Protein AF-A0A6V8HQK5-F1 (afdb_monomer_lite)

Structure (mmCIF, N/CA/C/O backbone):
data_AF-A0A6V8HQK5-F1
#
_entry.id   AF-A0A6V8HQK5-F1
#
loop_
_atom_site.group_PDB
_atom_site.id
_atom_site.type_symbol
_atom_site.label_atom_id
_atom_site.label_alt_id
_atom_site.label_comp_id
_atom_site.label_asym_id
_atom_site.label_entity_id
_atom_site.label_seq_id
_atom_site.pdbx_PDB_ins_code
_atom_site.Cartn_x
_atom_site.Cartn_y
_atom_site.Cartn_z
_atom_site.occupancy
_atom_site.B_iso_or_equiv
_atom_site.auth_seq_id
_atom_site.auth_comp_id
_atom_site.auth_asym_id
_atom_site.auth_atom_id
_atom_site.pdbx_PDB_model_num
ATOM 1 N N . MET A 1 1 ? 18.227 8.670 -16.719 1.00 64.06 1 MET A N 1
ATOM 2 C CA . MET A 1 1 ? 18.440 9.194 -15.349 1.00 64.06 1 MET A CA 1
ATOM 3 C C . MET A 1 1 ? 17.704 10.517 -15.181 1.00 64.06 1 MET A C 1
ATOM 5 O O . MET A 1 1 ? 17.460 11.177 -16.185 1.00 64.06 1 MET A O 1
ATOM 9 N N . SER A 1 2 ? 17.301 10.874 -13.956 1.00 70.38 2 SER A N 1
ATOM 10 C CA . SER A 1 2 ? 16.495 12.077 -13.691 1.00 70.38 2 SER A CA 1
ATOM 11 C C . SER A 1 2 ? 17.302 13.374 -13.843 1.00 70.38 2 SER A C 1
ATOM 13 O O . SER A 1 2 ? 18.519 13.398 -13.638 1.00 70.38 2 SER A O 1
ATOM 15 N N . TYR A 1 3 ? 16.612 14.477 -14.158 1.00 70.62 3 TYR A N 1
ATOM 16 C CA . TYR A 1 3 ? 17.220 15.813 -14.211 1.00 70.62 3 TYR A CA 1
ATOM 17 C C . TYR A 1 3 ? 17.802 16.234 -12.850 1.00 70.62 3 TYR A C 1
ATOM 19 O O . TYR A 1 3 ? 18.866 16.836 -12.800 1.00 70.62 3 TYR A O 1
ATOM 27 N N . GLY A 1 4 ? 17.189 15.823 -11.734 1.00 68.75 4 GLY A N 1
ATOM 28 C CA . GLY A 1 4 ? 17.731 16.068 -10.391 1.00 68.75 4 GLY A CA 1
ATOM 29 C C . GLY A 1 4 ? 19.107 15.430 -10.131 1.00 68.75 4 GLY A C 1
ATOM 30 O O . GLY A 1 4 ? 19.793 15.832 -9.195 1.00 68.75 4 GLY A O 1
ATOM 31 N N . ILE A 1 5 ? 19.528 14.459 -10.953 1.00 66.75 5 ILE A N 1
ATOM 32 C CA . ILE A 1 5 ? 20.834 13.787 -10.860 1.00 66.75 5 ILE A CA 1
ATOM 33 C C . ILE A 1 5 ? 21.788 14.269 -11.967 1.00 66.75 5 ILE A C 1
ATOM 35 O O . ILE A 1 5 ? 22.958 14.518 -11.683 1.00 66.75 5 ILE A O 1
ATOM 39 N N . MET A 1 6 ? 21.295 14.422 -13.204 1.00 66.56 6 MET A N 1
ATOM 40 C CA . MET A 1 6 ? 22.121 14.681 -14.400 1.00 66.56 6 MET A CA 1
ATOM 41 C C . MET A 1 6 ? 21.982 16.099 -14.982 1.00 66.56 6 MET A C 1
ATOM 43 O O . MET A 1 6 ? 22.669 16.441 -15.935 1.00 66.56 6 MET A O 1
ATOM 47 N N . GLY A 1 7 ? 21.083 16.931 -14.453 1.00 67.00 7 GLY A N 1
ATOM 48 C CA . GLY A 1 7 ? 20.676 18.201 -15.070 1.00 67.00 7 GLY A CA 1
ATOM 49 C C . GLY A 1 7 ? 21.778 19.256 -15.183 1.00 67.00 7 GLY A C 1
ATOM 50 O O . GLY A 1 7 ? 21.707 20.110 -16.064 1.00 67.00 7 GLY A O 1
ATOM 51 N N . SER A 1 8 ? 22.831 19.161 -14.368 1.00 64.88 8 SER A N 1
ATOM 52 C CA . SER A 1 8 ? 23.990 20.064 -14.400 1.00 64.88 8 SER A CA 1
ATOM 53 C C . SER A 1 8 ? 25.084 19.635 -15.389 1.00 64.88 8 SER A C 1
ATOM 55 O O . SER A 1 8 ? 26.215 20.118 -15.316 1.00 64.88 8 SER A O 1
ATOM 57 N N . GLU A 1 9 ? 24.812 18.686 -16.289 1.00 66.00 9 GLU A N 1
ATOM 58 C CA . GLU A 1 9 ? 25.730 18.404 -17.386 1.00 66.00 9 GLU A CA 1
ATOM 59 C C . GLU A 1 9 ? 25.784 19.570 -18.380 1.00 66.00 9 GLU A C 1
ATOM 61 O O . GLU A 1 9 ? 24.805 20.258 -18.682 1.00 66.00 9 GLU A O 1
ATOM 66 N N . ARG A 1 10 ? 26.961 19.753 -18.981 1.00 71.94 10 ARG A N 1
ATOM 67 C CA . ARG A 1 10 ? 27.186 20.752 -20.038 1.00 71.94 10 ARG A CA 1
ATOM 68 C C . ARG A 1 10 ? 26.444 20.430 -21.344 1.00 71.94 10 ARG A C 1
ATOM 70 O O . ARG A 1 10 ? 26.574 21.174 -22.308 1.00 71.94 10 ARG A O 1
ATOM 77 N N . ASN A 1 11 ? 25.696 19.326 -21.372 1.00 74.12 11 ASN A N 1
ATOM 78 C CA . ASN A 1 11 ? 24.922 18.850 -22.512 1.00 74.12 11 ASN A CA 1
ATOM 79 C C . ASN A 1 11 ? 23.613 18.148 -22.082 1.00 74.12 11 ASN A C 1
ATOM 81 O O . ASN A 1 11 ? 23.248 17.087 -22.594 1.00 74.12 11 ASN A O 1
ATOM 85 N N . SER A 1 12 ? 22.906 18.731 -21.120 1.00 77.19 12 SER A N 1
ATOM 86 C CA . SER A 1 12 ? 21.657 18.213 -20.565 1.00 77.19 12 SER A CA 1
ATOM 87 C C . SER A 1 12 ? 20.497 18.338 -21.547 1.00 77.19 12 SER A C 1
ATOM 89 O O . SER A 1 12 ? 20.149 19.427 -22.001 1.00 77.19 12 SER A O 1
ATOM 91 N N . HIS A 1 13 ? 19.835 17.216 -21.820 1.00 81.19 13 HIS A N 1
ATOM 92 C CA . HIS A 1 13 ? 18.639 17.169 -22.655 1.00 81.19 13 HIS A CA 1
ATOM 93 C C . HIS A 1 13 ? 17.478 16.513 -21.911 1.00 81.19 13 HIS A C 1
ATOM 95 O O . HIS A 1 13 ? 17.641 15.470 -21.280 1.00 81.19 13 HIS A O 1
ATOM 101 N N . ILE A 1 14 ? 16.287 17.095 -22.041 1.00 83.75 14 ILE A N 1
ATOM 102 C CA . ILE A 1 14 ? 15.029 16.486 -21.613 1.00 83.75 14 ILE A CA 1
ATOM 103 C C . ILE A 1 14 ? 14.369 15.868 -22.843 1.00 83.75 14 ILE A C 1
ATOM 105 O O . ILE A 1 14 ? 14.053 16.559 -23.815 1.00 83.75 14 ILE A O 1
ATOM 109 N N . LEU A 1 15 ? 14.173 14.552 -22.794 1.00 86.31 15 LEU A N 1
ATOM 110 C CA . LEU A 1 15 ? 13.489 13.791 -23.832 1.00 86.31 15 LEU A CA 1
ATOM 111 C C . LEU A 1 15 ? 12.064 13.491 -23.368 1.00 86.31 15 LEU A C 1
ATOM 113 O O . LEU A 1 15 ? 11.878 12.821 -22.352 1.00 86.31 15 LEU A O 1
ATOM 117 N N . THR A 1 16 ? 11.066 13.959 -24.115 1.00 87.88 16 THR A N 1
ATOM 118 C CA . THR A 1 16 ? 9.659 13.660 -23.819 1.00 87.88 16 THR A CA 1
ATOM 119 C C . THR A 1 16 ? 9.170 12.564 -24.741 1.00 87.88 16 THR A C 1
ATOM 121 O O . THR A 1 16 ? 9.148 12.734 -25.960 1.00 87.88 16 THR A O 1
ATOM 124 N N . TYR A 1 17 ? 8.735 11.458 -24.153 1.00 89.81 17 TYR A N 1
ATOM 125 C CA . TYR A 1 17 ? 8.133 10.339 -24.862 1.00 89.81 17 TYR A CA 1
ATOM 126 C C . TYR A 1 17 ? 6.642 10.245 -24.546 1.00 89.81 17 TYR A C 1
ATOM 128 O O . TYR A 1 17 ? 6.206 10.580 -23.445 1.00 89.81 17 TYR A O 1
ATOM 136 N N . GLN A 1 18 ? 5.864 9.748 -25.504 1.00 90.31 18 GLN A N 1
ATOM 137 C CA . GLN A 1 18 ? 4.455 9.425 -25.305 1.00 90.31 18 GLN A CA 1
ATOM 138 C C . GLN A 1 18 ? 4.153 8.035 -25.851 1.00 90.31 18 GLN A C 1
ATOM 140 O O . GLN A 1 18 ? 4.642 7.652 -26.916 1.00 90.31 18 GLN A O 1
ATOM 145 N N . THR A 1 19 ? 3.335 7.281 -25.119 1.00 91.31 19 THR A N 1
ATOM 146 C CA . THR A 1 19 ? 2.844 5.991 -25.588 1.00 91.31 19 THR A CA 1
ATOM 147 C C . THR A 1 19 ? 1.831 6.180 -26.717 1.00 91.31 19 THR A C 1
ATOM 149 O O . THR A 1 19 ? 0.959 7.045 -26.664 1.00 91.31 19 THR A O 1
ATOM 152 N N . THR A 1 20 ? 1.941 5.371 -27.767 1.00 89.94 20 THR A N 1
ATOM 153 C CA . THR A 1 20 ? 1.040 5.400 -28.935 1.00 89.94 20 THR A CA 1
ATOM 154 C C . THR A 1 20 ? -0.180 4.498 -28.746 1.00 89.94 20 THR A C 1
ATOM 156 O O . THR A 1 20 ? -1.158 4.599 -29.487 1.00 89.94 20 THR A O 1
ATOM 159 N N . LYS A 1 21 ? -0.120 3.609 -27.750 1.00 87.06 21 LYS A N 1
ATOM 160 C CA . LYS A 1 21 ? -1.161 2.658 -27.362 1.00 87.06 21 LYS A CA 1
ATOM 161 C C . LYS A 1 21 ? -1.021 2.280 -25.888 1.00 87.06 21 LYS A C 1
ATOM 163 O O . LYS A 1 21 ? -0.012 2.577 -25.245 1.00 87.06 21 LYS A O 1
ATOM 168 N N . GLN A 1 22 ? -2.021 1.581 -25.357 1.00 86.69 22 GLN A N 1
ATOM 169 C CA . GLN A 1 22 ? -1.905 0.957 -24.042 1.00 86.69 22 GLN A CA 1
ATOM 170 C C . GLN A 1 22 ? -0.725 -0.023 -24.040 1.00 86.69 22 GLN A C 1
ATOM 172 O O . GLN A 1 22 ? -0.623 -0.871 -24.925 1.00 86.69 22 GLN A O 1
ATOM 177 N N . THR A 1 23 ? 0.164 0.125 -23.060 1.00 88.81 23 THR A N 1
ATOM 178 C CA . THR A 1 23 ? 1.417 -0.632 -22.972 1.00 88.81 23 THR A CA 1
ATOM 179 C C . THR A 1 23 ? 1.548 -1.256 -21.588 1.00 88.81 23 THR A C 1
ATOM 181 O O . THR A 1 23 ? 1.192 -0.619 -20.596 1.00 88.81 23 THR A O 1
ATOM 184 N N . GLY A 1 24 ? 2.017 -2.503 -21.527 1.00 89.69 24 GLY A N 1
ATOM 185 C CA . GLY A 1 24 ? 2.264 -3.203 -20.273 1.00 89.69 24 GLY A CA 1
ATOM 186 C C . GLY A 1 24 ? 3.585 -2.768 -19.648 1.00 89.69 24 GLY A C 1
ATOM 187 O O . GLY A 1 24 ? 4.625 -2.773 -20.309 1.00 89.69 24 GLY A O 1
ATOM 188 N N . CYS A 1 25 ? 3.544 -2.433 -18.359 1.00 92.69 25 CYS A N 1
ATOM 189 C CA . CYS A 1 25 ? 4.735 -2.191 -17.554 1.00 92.69 25 CYS A CA 1
ATOM 190 C C . CYS A 1 25 ? 4.686 -3.037 -16.278 1.00 92.69 25 CYS A C 1
ATOM 192 O O . CYS A 1 25 ? 3.613 -3.214 -15.700 1.00 92.69 25 CYS A O 1
ATOM 194 N N . LEU A 1 26 ? 5.841 -3.527 -15.829 1.00 94.00 26 LEU A N 1
ATOM 195 C CA . LEU A 1 26 ? 5.973 -4.258 -14.569 1.00 94.00 26 LEU A CA 1
ATOM 196 C C . LEU A 1 26 ? 6.367 -3.294 -13.450 1.00 94.00 26 LEU A C 1
ATOM 198 O O . LEU A 1 26 ? 7.387 -2.622 -13.564 1.00 94.00 26 LEU A O 1
ATOM 202 N N . TYR A 1 27 ? 5.583 -3.227 -12.377 1.00 93.25 27 TYR A N 1
ATOM 203 C CA . TYR A 1 27 ? 5.893 -2.402 -11.210 1.00 93.25 27 TYR A CA 1
ATOM 204 C C . TYR A 1 27 ? 6.471 -3.245 -10.074 1.00 93.25 27 TYR A C 1
ATOM 206 O O . TYR A 1 27 ? 5.912 -4.282 -9.723 1.00 93.25 27 TYR A O 1
ATOM 214 N N . PHE A 1 28 ? 7.564 -2.765 -9.489 1.00 92.56 28 PHE A N 1
ATOM 215 C CA . PHE A 1 28 ? 8.149 -3.304 -8.271 1.00 92.56 28 PHE A CA 1
ATOM 216 C C . PHE A 1 28 ? 7.817 -2.384 -7.090 1.00 92.56 28 PHE A C 1
ATOM 218 O O . PHE A 1 28 ? 8.205 -1.215 -7.074 1.00 92.56 28 PHE A O 1
ATOM 225 N N . ASP A 1 29 ? 7.082 -2.920 -6.116 1.00 88.44 29 ASP A N 1
ATOM 226 C CA . ASP A 1 29 ? 6.722 -2.223 -4.876 1.00 88.44 29 ASP A CA 1
ATOM 227 C C . ASP A 1 29 ? 7.875 -2.255 -3.846 1.00 88.44 29 ASP A C 1
ATOM 229 O O . ASP A 1 29 ? 8.880 -2.940 -4.040 1.00 88.44 29 ASP A O 1
ATOM 233 N N . GLY A 1 30 ? 7.729 -1.529 -2.735 1.00 84.31 30 GLY A N 1
ATOM 234 C CA . GLY A 1 30 ? 8.653 -1.566 -1.598 1.00 84.31 30 GLY A CA 1
ATOM 235 C C . GLY A 1 30 ? 9.868 -0.654 -1.745 1.00 84.31 30 GLY A C 1
ATOM 236 O O . GLY A 1 30 ? 10.951 -1.002 -1.283 1.00 84.31 30 GLY A O 1
ATOM 237 N N . GLU A 1 31 ? 9.690 0.499 -2.397 1.00 84.56 31 GLU A N 1
ATOM 238 C CA . GLU A 1 31 ? 10.772 1.437 -2.723 1.00 84.56 31 GLU A CA 1
ATOM 239 C C . GLU A 1 31 ? 11.922 0.781 -3.509 1.00 84.56 31 GLU A C 1
ATOM 241 O O . GLU A 1 31 ? 13.101 0.937 -3.199 1.00 84.56 31 GLU A O 1
ATOM 246 N N . SER A 1 32 ? 11.594 0.038 -4.565 1.00 88.25 32 SER A N 1
ATOM 247 C CA . SER A 1 32 ? 12.555 -0.803 -5.285 1.00 88.25 32 SER A CA 1
ATOM 248 C C . SER A 1 32 ? 13.670 -0.086 -6.064 1.00 88.25 32 SER A C 1
ATOM 250 O O . SER A 1 32 ? 14.509 -0.747 -6.682 1.00 88.25 32 SER A O 1
ATOM 252 N N . ALA A 1 33 ? 13.680 1.249 -6.066 1.00 85.31 33 ALA A N 1
ATOM 253 C CA . ALA A 1 33 ? 14.772 2.086 -6.569 1.00 85.31 33 ALA A CA 1
ATOM 254 C C . ALA A 1 33 ? 15.594 2.742 -5.441 1.00 85.31 33 ALA A C 1
ATOM 256 O O . ALA A 1 33 ? 16.509 3.519 -5.719 1.00 85.31 33 ALA A O 1
ATOM 257 N N . THR A 1 34 ? 15.285 2.464 -4.172 1.00 80.50 34 THR A N 1
ATOM 258 C CA . THR A 1 34 ? 16.070 2.941 -3.032 1.00 80.50 34 THR A CA 1
ATOM 259 C C . THR A 1 34 ? 17.354 2.119 -2.912 1.00 80.50 34 THR A C 1
ATOM 261 O O . THR A 1 34 ? 17.335 0.900 -2.747 1.00 80.50 34 THR A O 1
ATOM 264 N N . LEU A 1 35 ? 18.499 2.804 -2.996 1.00 74.50 35 LEU A N 1
ATOM 265 C CA . LEU A 1 35 ? 19.834 2.185 -3.025 1.00 74.50 35 LEU A CA 1
ATOM 266 C C . LEU A 1 35 ? 20.388 1.832 -1.640 1.00 74.50 35 LEU A C 1
ATOM 268 O O . LEU A 1 35 ? 21.525 1.370 -1.527 1.00 74.50 35 LEU A O 1
ATOM 272 N N . PHE A 1 36 ? 19.621 2.092 -0.585 1.00 66.56 36 PHE A N 1
ATOM 273 C CA . PHE A 1 36 ? 20.004 1.819 0.792 1.00 66.56 36 PHE A CA 1
ATOM 274 C C . PHE A 1 36 ? 19.078 0.810 1.453 1.00 66.56 36 PHE A C 1
ATOM 276 O O . PHE A 1 36 ? 18.045 0.433 0.909 1.00 66.56 36 PHE A O 1
ATOM 283 N N . GLY A 1 37 ? 19.402 0.477 2.703 1.00 65.25 37 GLY A N 1
ATOM 284 C CA . GLY A 1 37 ? 18.533 -0.321 3.556 1.00 65.25 37 GLY A CA 1
ATOM 285 C C . GLY A 1 37 ? 18.592 -1.799 3.199 1.00 65.25 37 GLY A C 1
ATOM 286 O O . GLY A 1 37 ? 19.513 -2.265 2.529 1.00 65.25 37 GLY A O 1
ATOM 287 N N . SER A 1 38 ? 17.638 -2.563 3.716 1.00 71.75 38 SER A N 1
ATOM 288 C CA . SER A 1 38 ? 17.516 -3.994 3.439 1.00 71.75 38 SER A CA 1
ATOM 289 C C . SER A 1 38 ? 16.121 -4.281 2.919 1.00 71.75 38 SER A C 1
ATOM 291 O O . SER A 1 38 ? 15.163 -3.865 3.571 1.00 71.75 38 SER A O 1
ATOM 293 N N . GLY A 1 39 ? 16.002 -5.041 1.833 1.00 81.31 39 GLY A N 1
ATOM 294 C CA . GLY A 1 39 ? 14.705 -5.460 1.316 1.00 81.31 39 GLY A CA 1
ATOM 295 C C . GLY A 1 39 ? 14.302 -4.824 -0.007 1.00 81.31 39 GLY A C 1
ATOM 296 O O . GLY A 1 39 ? 13.817 -5.516 -0.899 1.00 81.31 39 GLY A O 1
ATOM 297 N N . MET A 1 40 ? 14.570 -3.526 -0.155 1.00 84.75 40 MET A N 1
ATOM 298 C CA . MET A 1 40 ? 14.109 -2.694 -1.271 1.00 84.75 40 MET A CA 1
ATOM 299 C C . MET A 1 40 ? 14.443 -3.309 -2.637 1.00 84.75 40 MET A C 1
ATOM 301 O O . MET A 1 40 ? 13.632 -3.320 -3.556 1.00 84.75 40 MET A O 1
ATOM 305 N N . MET A 1 41 ? 15.631 -3.898 -2.767 1.00 85.44 41 MET A N 1
ATOM 306 C CA . MET A 1 41 ? 16.098 -4.483 -4.022 1.00 85.44 41 MET A CA 1
ATOM 307 C C . MET A 1 41 ? 15.867 -5.998 -4.134 1.00 85.44 41 MET A C 1
ATOM 309 O O . MET A 1 41 ? 16.141 -6.562 -5.191 1.00 85.44 41 MET A O 1
ATOM 313 N N . ASP A 1 42 ? 15.369 -6.675 -3.098 1.00 88.25 42 ASP A N 1
ATOM 314 C CA . ASP A 1 42 ? 15.385 -8.142 -3.030 1.00 88.25 42 ASP A CA 1
ATOM 315 C C . ASP A 1 42 ? 14.588 -8.779 -4.182 1.00 88.25 42 ASP A C 1
ATOM 317 O O . ASP A 1 42 ? 15.047 -9.741 -4.798 1.00 88.25 42 ASP A O 1
ATOM 321 N N . ALA A 1 43 ? 13.425 -8.211 -4.528 1.00 89.75 43 ALA A N 1
ATOM 322 C CA . ALA A 1 43 ? 12.575 -8.724 -5.603 1.00 89.75 43 ALA A CA 1
ATOM 323 C C . ALA A 1 43 ? 13.251 -8.639 -6.983 1.00 89.75 43 ALA A C 1
ATOM 325 O O . ALA A 1 43 ? 13.223 -9.603 -7.744 1.00 89.75 43 ALA A O 1
ATOM 326 N N . GLN A 1 44 ? 13.900 -7.514 -7.308 1.00 90.75 44 GLN A N 1
ATOM 327 C CA . GLN A 1 44 ? 14.630 -7.389 -8.576 1.00 90.75 44 GLN A CA 1
ATOM 328 C C . GLN A 1 44 ? 15.871 -8.292 -8.602 1.00 90.75 44 GLN A C 1
ATOM 330 O O . GLN A 1 44 ? 16.147 -8.907 -9.630 1.00 90.75 44 GLN A O 1
ATOM 335 N N . MET A 1 45 ? 16.585 -8.442 -7.477 1.00 88.06 45 MET A N 1
ATOM 336 C CA . MET A 1 45 ? 17.735 -9.352 -7.400 1.00 88.06 45 MET A CA 1
ATOM 337 C C . MET A 1 45 ? 17.321 -10.803 -7.637 1.00 88.06 45 MET A C 1
ATOM 339 O O . MET A 1 45 ? 17.997 -11.514 -8.381 1.00 88.06 45 MET A O 1
ATOM 343 N N . LEU A 1 46 ? 16.178 -11.210 -7.078 1.00 91.31 46 LEU A N 1
ATOM 344 C CA . LEU A 1 46 ? 15.624 -12.549 -7.247 1.00 91.31 46 LEU A CA 1
ATOM 345 C C . LEU A 1 46 ? 15.422 -12.888 -8.727 1.00 91.31 46 LEU A C 1
ATOM 347 O O . LEU A 1 46 ? 15.804 -13.975 -9.158 1.00 91.31 46 LEU A O 1
ATOM 351 N N . PHE A 1 47 ? 14.888 -11.958 -9.523 1.00 91.88 47 PHE A N 1
ATOM 352 C CA . PHE A 1 47 ? 14.653 -12.194 -10.950 1.00 91.88 47 PHE A CA 1
ATOM 353 C C . PHE A 1 47 ? 15.924 -12.156 -11.800 1.00 91.88 47 PHE A C 1
ATOM 355 O O . PHE A 1 47 ? 16.048 -12.951 -12.729 1.00 91.88 47 PHE A O 1
ATOM 362 N N . ILE A 1 48 ? 16.871 -11.266 -11.488 1.00 91.69 48 ILE A N 1
ATOM 363 C CA . ILE A 1 48 ? 18.103 -11.120 -12.277 1.00 91.69 48 ILE A CA 1
ATOM 364 C C . ILE A 1 48 ? 19.104 -12.242 -11.957 1.00 91.69 48 ILE A C 1
ATOM 366 O O . ILE A 1 48 ? 19.735 -12.785 -12.860 1.00 91.69 48 ILE A O 1
ATOM 370 N N . TYR A 1 49 ? 19.262 -12.587 -10.676 1.00 88.62 49 TYR A N 1
ATOM 371 C CA . TYR A 1 49 ? 20.367 -13.420 -10.185 1.00 88.62 49 TYR A CA 1
ATOM 372 C C . TYR A 1 49 ? 19.926 -14.753 -9.568 1.00 88.62 49 TYR A C 1
ATOM 374 O O . TYR A 1 49 ? 20.778 -15.579 -9.244 1.00 88.62 49 TYR A O 1
ATOM 382 N N . GLY A 1 50 ? 18.623 -14.979 -9.369 1.00 88.25 50 GLY A N 1
ATOM 383 C CA . GLY A 1 50 ? 18.122 -16.185 -8.699 1.00 88.25 50 GLY A CA 1
ATOM 384 C C . GLY A 1 50 ? 18.437 -16.234 -7.200 1.00 88.25 50 GLY A C 1
ATOM 385 O O . GLY A 1 50 ? 18.437 -17.309 -6.606 1.00 88.25 50 GLY A O 1
ATOM 386 N N . ASN A 1 51 ? 18.743 -15.089 -6.585 1.00 86.38 51 ASN A N 1
ATOM 387 C CA . ASN A 1 51 ? 18.940 -14.930 -5.145 1.00 86.38 51 ASN A CA 1
ATOM 388 C C . ASN A 1 51 ? 18.624 -13.483 -4.724 1.00 86.38 51 ASN A C 1
ATOM 390 O O . ASN A 1 51 ? 18.468 -12.607 -5.567 1.00 86.38 51 ASN A O 1
ATOM 394 N N . VAL A 1 52 ? 18.566 -13.218 -3.420 1.00 84.25 52 VAL A N 1
ATOM 395 C CA . VAL A 1 52 ? 18.265 -11.877 -2.875 1.00 84.25 52 VAL A CA 1
ATOM 396 C C . VAL A 1 52 ? 19.515 -11.039 -2.568 1.00 84.25 52 VAL A C 1
ATOM 398 O O . VAL A 1 52 ? 19.407 -9.865 -2.235 1.00 84.25 52 VAL A O 1
ATOM 401 N N . THR A 1 53 ? 20.713 -11.621 -2.671 1.00 76.31 53 THR A N 1
ATOM 402 C CA . THR A 1 53 ? 21.989 -10.970 -2.318 1.00 76.31 53 THR A CA 1
ATOM 403 C C . THR A 1 53 ? 22.655 -10.241 -3.485 1.00 76.31 53 THR A C 1
ATOM 405 O O . THR A 1 53 ? 23.567 -9.448 -3.261 1.00 76.31 53 THR A O 1
ATOM 408 N N . GLY A 1 54 ? 22.211 -10.495 -4.718 1.00 73.75 54 GLY A N 1
ATOM 409 C CA . GLY A 1 54 ? 22.834 -9.973 -5.930 1.00 73.75 54 GLY A CA 1
ATOM 410 C C . GLY A 1 54 ? 24.102 -10.742 -6.338 1.00 73.75 54 GLY A C 1
ATOM 411 O O . GLY A 1 54 ? 24.375 -11.829 -5.814 1.00 73.75 54 GLY A O 1
ATOM 412 N N . PRO A 1 55 ? 24.876 -10.216 -7.304 1.00 67.81 55 PRO A N 1
ATOM 413 C CA . PRO A 1 55 ? 26.082 -10.864 -7.803 1.00 67.81 55 PRO A CA 1
ATOM 414 C C . PRO A 1 55 ? 27.201 -10.817 -6.752 1.00 67.81 55 PRO A C 1
ATOM 416 O O . PRO A 1 55 ? 27.362 -9.822 -6.045 1.00 67.81 55 PRO A O 1
ATOM 419 N N . HIS A 1 56 ? 28.000 -11.884 -6.657 1.00 57.19 56 HIS A N 1
ATOM 420 C CA . HIS A 1 56 ? 29.177 -11.908 -5.786 1.00 57.19 56 HIS A CA 1
ATOM 421 C C . HIS A 1 56 ? 30.236 -10.942 -6.345 1.00 57.19 56 HIS A C 1
ATOM 423 O O . HIS A 1 56 ? 30.703 -11.113 -7.471 1.00 57.19 56 HIS A O 1
ATOM 429 N N . VAL A 1 57 ? 30.583 -9.893 -5.596 1.00 56.84 57 VAL A N 1
ATOM 430 C CA . VAL A 1 57 ? 31.529 -8.864 -6.052 1.00 56.84 57 VAL A CA 1
ATOM 431 C C . VAL A 1 57 ? 32.934 -9.179 -5.519 1.00 56.84 57 VAL A C 1
ATOM 433 O O . VAL A 1 57 ? 33.327 -8.713 -4.450 1.00 56.84 57 VAL A O 1
ATOM 436 N N . ASP A 1 58 ? 33.694 -9.985 -6.267 1.00 50.53 58 ASP A N 1
ATOM 437 C CA . ASP A 1 58 ? 35.070 -10.420 -5.946 1.00 50.53 58 ASP A CA 1
ATOM 438 C C . ASP A 1 58 ? 36.171 -9.443 -6.409 1.00 50.53 58 ASP A C 1
ATOM 440 O O . ASP A 1 58 ? 37.244 -9.853 -6.846 1.00 50.53 58 ASP A O 1
ATOM 444 N N . ASP A 1 59 ? 35.946 -8.130 -6.341 1.00 50.66 59 ASP A N 1
ATOM 445 C CA . ASP A 1 59 ? 36.939 -7.137 -6.800 1.00 50.66 59 ASP A CA 1
ATOM 446 C C . ASP A 1 59 ? 37.378 -6.125 -5.727 1.00 50.66 59 ASP A C 1
ATOM 448 O O . ASP A 1 59 ? 38.078 -5.150 -6.013 1.00 50.66 59 ASP A O 1
ATOM 452 N N . GLY A 1 60 ? 36.981 -6.342 -4.470 1.00 48.22 60 GLY A N 1
ATOM 453 C CA . GLY A 1 60 ? 37.298 -5.443 -3.359 1.00 48.22 60 GLY A CA 1
ATOM 454 C C . GLY A 1 60 ? 36.552 -4.100 -3.395 1.00 48.22 60 GLY A C 1
ATOM 455 O O . GLY A 1 60 ? 36.723 -3.299 -2.472 1.00 48.22 60 GLY A O 1
ATOM 456 N N . ARG A 1 61 ? 35.691 -3.847 -4.393 1.00 50.00 61 ARG A N 1
ATOM 457 C CA . ARG A 1 61 ? 34.811 -2.673 -4.463 1.00 50.00 61 ARG A CA 1
ATOM 458 C C . ARG A 1 61 ? 33.397 -3.085 -4.061 1.00 50.00 61 ARG A C 1
ATOM 460 O O . ARG A 1 61 ? 32.637 -3.634 -4.838 1.00 50.00 61 ARG A O 1
ATOM 467 N N . ARG A 1 62 ? 33.013 -2.782 -2.819 1.00 46.94 62 ARG A N 1
ATOM 468 C CA . ARG A 1 62 ? 31.698 -3.159 -2.255 1.00 46.94 62 ARG A CA 1
ATOM 469 C C . ARG A 1 62 ? 30.480 -2.455 -2.893 1.00 46.94 62 ARG A C 1
ATOM 471 O O . ARG A 1 62 ? 29.362 -2.812 -2.547 1.00 46.94 62 ARG A O 1
ATOM 478 N N . PHE A 1 63 ? 30.672 -1.451 -3.753 1.00 48.69 63 PHE A N 1
ATOM 479 C CA . PHE A 1 63 ? 29.601 -0.682 -4.404 1.00 48.69 63 PHE A CA 1
ATOM 480 C C . PHE A 1 63 ? 30.156 0.023 -5.654 1.00 48.69 63 PHE A C 1
ATOM 482 O O . PHE A 1 63 ? 31.095 0.813 -5.519 1.00 48.69 63 PHE A O 1
ATOM 489 N N . ARG A 1 64 ? 29.601 -0.231 -6.851 1.00 56.47 64 ARG A N 1
ATOM 490 C CA . ARG A 1 64 ? 29.949 0.508 -8.089 1.00 56.47 64 ARG A CA 1
ATOM 491 C C . ARG A 1 64 ? 28.945 1.616 -8.421 1.00 56.47 64 ARG A C 1
ATOM 493 O O . ARG A 1 64 ? 29.058 2.277 -9.452 1.00 56.47 64 ARG A O 1
ATOM 500 N N . GLY A 1 65 ? 27.979 1.861 -7.535 1.00 64.56 65 GLY A N 1
ATOM 501 C CA . GLY A 1 65 ? 27.030 2.964 -7.648 1.00 64.56 65 GLY A CA 1
ATOM 502 C C . GLY A 1 65 ? 26.159 2.865 -8.890 1.00 64.56 65 GLY A C 1
ATOM 503 O O . GLY A 1 65 ? 25.313 1.981 -8.984 1.00 64.56 65 GLY A O 1
ATOM 504 N N . LEU A 1 66 ? 26.355 3.797 -9.824 1.00 66.19 66 LEU A N 1
ATOM 505 C CA . LEU A 1 66 ? 25.532 3.925 -11.025 1.00 66.19 66 LEU A CA 1
ATOM 506 C C . LEU A 1 66 ? 25.635 2.700 -11.943 1.00 66.19 66 LEU A C 1
ATOM 508 O O . LEU A 1 66 ? 24.645 2.312 -12.547 1.00 66.19 66 LEU A O 1
ATOM 512 N N . GLU A 1 67 ? 26.813 2.081 -12.034 1.00 69.19 67 GLU A N 1
ATOM 513 C CA . GLU A 1 67 ? 27.038 0.892 -12.868 1.00 69.19 67 GLU A CA 1
ATOM 514 C C . GLU A 1 67 ? 26.129 -0.266 -12.451 1.00 69.19 67 GLU A C 1
ATOM 516 O O . GLU A 1 67 ? 25.479 -0.880 -13.293 1.00 69.19 67 GLU A O 1
ATOM 521 N N . ASP A 1 68 ? 25.993 -0.496 -11.145 1.00 76.12 68 ASP A N 1
ATOM 522 C CA . ASP A 1 68 ? 25.125 -1.546 -10.620 1.00 76.12 68 ASP A CA 1
ATOM 523 C C . ASP A 1 68 ? 23.640 -1.268 -10.935 1.00 76.12 68 ASP A C 1
ATOM 525 O O . ASP A 1 68 ? 22.871 -2.207 -11.142 1.00 76.12 68 ASP A O 1
ATOM 529 N N . GLU A 1 69 ? 23.230 0.005 -11.009 1.00 79.62 69 GLU A N 1
ATOM 530 C CA . GLU A 1 69 ? 21.871 0.399 -11.408 1.00 79.62 69 GLU A CA 1
ATOM 531 C C . GLU A 1 69 ? 21.590 0.154 -12.891 1.00 79.62 69 GLU A C 1
ATOM 533 O O . GLU A 1 69 ? 20.545 -0.402 -13.229 1.00 79.62 69 GLU A O 1
ATOM 538 N N . TYR A 1 70 ? 22.525 0.500 -13.780 1.00 80.12 70 TYR A N 1
ATOM 539 C CA . TYR A 1 70 ? 22.382 0.173 -15.201 1.00 80.12 70 TYR A CA 1
ATOM 540 C C . TYR A 1 70 ? 22.401 -1.342 -15.428 1.00 80.12 70 TYR A C 1
ATOM 542 O O . TYR A 1 70 ? 21.546 -1.850 -16.146 1.00 80.12 70 TYR A O 1
ATOM 550 N N . ASN A 1 71 ? 23.276 -2.081 -14.739 1.00 83.44 71 ASN A N 1
ATOM 551 C CA . ASN A 1 71 ? 23.305 -3.545 -14.800 1.00 83.44 71 ASN A CA 1
ATOM 552 C C . ASN A 1 71 ? 21.974 -4.161 -14.350 1.00 83.44 71 ASN A C 1
ATOM 554 O O . ASN A 1 71 ? 21.492 -5.109 -14.970 1.00 83.44 71 ASN A O 1
ATOM 558 N N . ARG A 1 72 ? 21.343 -3.615 -13.301 1.00 87.06 72 ARG A N 1
ATOM 559 C CA . ARG A 1 72 ? 19.995 -4.028 -12.888 1.00 87.06 72 ARG A CA 1
ATOM 560 C C . ARG A 1 72 ? 18.949 -3.709 -13.946 1.00 87.06 72 ARG A C 1
ATOM 562 O O . ARG A 1 72 ? 18.143 -4.577 -14.264 1.00 87.06 72 ARG A O 1
ATOM 569 N N . ALA A 1 73 ? 18.961 -2.498 -14.495 1.00 89.12 73 ALA A N 1
ATOM 570 C CA . ALA A 1 73 ? 18.010 -2.088 -15.521 1.00 89.12 73 ALA A CA 1
ATOM 571 C C . ALA A 1 73 ? 18.097 -2.984 -16.769 1.00 89.12 73 ALA A C 1
ATOM 573 O O . ALA A 1 73 ? 17.085 -3.543 -17.198 1.00 89.12 73 ALA A O 1
ATOM 574 N N . SER A 1 74 ? 19.307 -3.194 -17.293 1.00 89.69 74 SER A N 1
ATOM 575 C CA . SER A 1 74 ? 19.560 -4.085 -18.428 1.00 89.69 74 SER A CA 1
ATOM 576 C C . SER A 1 74 ? 19.237 -5.538 -18.082 1.00 89.69 74 SER A C 1
ATOM 578 O O . SER A 1 74 ? 18.577 -6.218 -18.865 1.00 89.69 74 SER A O 1
ATOM 580 N N . GLY A 1 75 ? 19.606 -6.003 -16.884 1.00 91.94 75 GLY A N 1
ATOM 581 C CA . GLY A 1 75 ? 19.316 -7.354 -16.402 1.00 91.94 75 GLY A CA 1
ATOM 582 C C . GLY A 1 75 ? 17.821 -7.657 -16.309 1.00 91.94 75 GLY A C 1
ATOM 583 O O . GLY A 1 75 ? 17.386 -8.730 -16.719 1.00 91.94 75 GLY A O 1
ATOM 584 N N . LEU A 1 76 ? 17.007 -6.706 -15.845 1.00 94.25 76 LEU A N 1
ATOM 585 C CA . LEU A 1 76 ? 15.555 -6.876 -15.793 1.00 94.25 76 LEU A CA 1
ATOM 586 C C . LEU A 1 76 ? 14.932 -6.930 -17.195 1.00 94.25 76 LEU A C 1
ATOM 588 O O . LEU A 1 76 ? 14.079 -7.778 -17.458 1.00 94.25 76 LEU A O 1
ATOM 592 N N . CYS A 1 77 ? 15.373 -6.070 -18.114 1.00 94.44 77 CYS A N 1
ATOM 593 C CA . CYS A 1 77 ? 14.923 -6.117 -19.506 1.00 94.44 77 CYS A CA 1
ATOM 594 C C . CYS A 1 77 ? 15.357 -7.406 -20.217 1.00 94.44 77 CYS A C 1
ATOM 596 O O . CYS A 1 77 ? 14.595 -7.974 -21.004 1.00 94.44 77 CYS A O 1
ATOM 598 N N . GLN A 1 78 ? 16.555 -7.900 -19.905 1.00 94.12 78 GLN A N 1
ATOM 599 C CA . GLN A 1 78 ? 17.056 -9.176 -20.392 1.00 94.12 78 GLN A CA 1
ATOM 600 C C . GLN A 1 78 ? 16.232 -10.344 -19.832 1.00 94.12 78 GLN A C 1
ATOM 602 O O . GLN A 1 78 ? 15.824 -11.206 -20.603 1.00 94.12 78 GLN A O 1
ATOM 607 N N . TRP A 1 79 ? 15.875 -10.329 -18.543 1.00 94.44 79 TRP A N 1
ATOM 608 C CA . TRP A 1 79 ? 14.973 -11.319 -17.943 1.00 94.44 79 TRP A CA 1
ATOM 609 C C . TRP A 1 79 ? 13.598 -11.343 -18.628 1.00 94.44 79 TRP A C 1
ATOM 611 O O . TRP A 1 79 ? 13.130 -12.415 -19.015 1.00 94.44 79 TRP A O 1
ATOM 621 N N . VAL A 1 80 ? 12.979 -10.178 -18.860 1.00 94.56 80 VAL A N 1
ATOM 622 C CA . VAL A 1 80 ? 11.702 -10.073 -19.596 1.00 94.56 80 VAL A CA 1
ATOM 623 C C . VAL A 1 80 ? 11.806 -10.724 -20.978 1.00 94.56 80 VAL A C 1
ATOM 625 O O . VAL A 1 80 ? 10.921 -11.488 -21.376 1.00 94.56 80 VAL A O 1
ATOM 628 N N . LYS A 1 81 ? 12.899 -10.456 -21.698 1.00 93.06 81 LYS A N 1
ATOM 629 C CA . LYS A 1 81 ? 13.161 -11.018 -23.026 1.00 93.06 81 LYS A CA 1
ATOM 630 C C . LYS A 1 81 ? 13.384 -12.532 -22.973 1.00 93.06 81 LYS A C 1
ATOM 632 O O . LYS A 1 81 ? 12.716 -13.267 -23.698 1.00 93.06 81 LYS A O 1
ATOM 637 N N . ASP A 1 82 ? 14.274 -13.007 -22.106 1.00 93.94 82 ASP A N 1
ATOM 638 C CA . ASP A 1 82 ? 14.663 -14.420 -22.008 1.00 93.94 82 ASP A CA 1
ATOM 639 C C . ASP A 1 82 ? 13.502 -15.308 -21.569 1.00 93.94 82 ASP A C 1
ATOM 641 O O . ASP A 1 82 ? 13.350 -16.436 -22.041 1.00 93.94 82 ASP A O 1
ATOM 645 N N . LYS A 1 83 ? 12.627 -14.785 -20.708 1.00 93.00 83 LYS A N 1
ATOM 646 C CA . LYS A 1 83 ? 11.426 -15.491 -20.255 1.00 93.00 83 LYS A CA 1
ATOM 647 C C . LYS A 1 83 ? 10.230 -15.332 -21.189 1.00 93.00 83 LYS A C 1
ATOM 649 O O . LYS A 1 83 ? 9.172 -15.898 -20.904 1.00 93.00 83 LYS A O 1
ATOM 654 N N . SER A 1 84 ? 10.406 -14.639 -22.320 1.00 92.31 84 SER A N 1
ATOM 655 C CA . SER A 1 84 ? 9.357 -14.372 -23.311 1.00 92.31 84 SER A CA 1
ATOM 656 C C . SER A 1 84 ? 8.122 -13.708 -22.687 1.00 92.31 84 SER A C 1
ATOM 658 O O . SER A 1 84 ? 6.989 -14.107 -22.947 1.00 92.31 84 SER A O 1
ATOM 660 N N . LEU A 1 85 ? 8.352 -12.712 -21.826 1.00 91.81 85 LEU A N 1
ATOM 661 C CA . LEU A 1 85 ? 7.315 -11.962 -21.102 1.00 91.81 85 LEU A CA 1
ATOM 662 C C . LEU A 1 85 ? 6.943 -10.642 -21.799 1.00 91.81 85 LEU A C 1
ATOM 664 O O . LEU A 1 85 ? 5.954 -9.998 -21.444 1.00 91.81 85 LEU A O 1
ATOM 668 N N . GLY A 1 86 ? 7.727 -10.233 -22.793 1.00 90.25 86 GLY A N 1
ATOM 669 C CA . GLY A 1 86 ? 7.477 -9.039 -23.587 1.00 90.25 86 GLY A CA 1
ATOM 670 C C . GLY A 1 86 ? 8.441 -8.895 -24.754 1.00 90.25 86 GLY A C 1
ATOM 671 O O . GLY A 1 86 ? 9.403 -9.653 -24.905 1.00 90.25 86 GLY A O 1
ATOM 672 N N . GLY A 1 87 ? 8.160 -7.917 -25.607 1.00 86.69 87 GLY A N 1
ATOM 673 C CA . GLY A 1 87 ? 8.952 -7.610 -26.788 1.00 86.69 87 GLY A CA 1
ATOM 674 C C . GLY A 1 87 ? 8.477 -6.329 -27.464 1.00 86.69 87 GLY A C 1
ATOM 675 O O . GLY A 1 87 ? 7.764 -5.524 -26.877 1.00 86.69 87 GLY A O 1
ATOM 676 N N . LEU A 1 88 ? 8.873 -6.127 -28.721 1.00 88.88 88 LEU A N 1
ATOM 677 C CA . LEU A 1 88 ? 8.508 -4.921 -29.466 1.00 88.88 88 LEU A CA 1
ATOM 678 C C . LEU A 1 88 ? 6.993 -4.854 -29.684 1.00 88.88 88 LEU A C 1
ATOM 680 O O . LEU A 1 88 ? 6.441 -5.573 -30.518 1.00 88.88 88 LEU A O 1
ATOM 684 N N . GLY A 1 89 ? 6.326 -3.963 -28.957 1.00 86.56 89 GLY A N 1
ATOM 685 C CA . GLY A 1 89 ? 4.904 -3.716 -29.108 1.00 86.56 89 GLY A CA 1
ATOM 686 C C . GLY A 1 89 ? 3.991 -4.694 -28.371 1.00 86.56 89 GLY A C 1
ATOM 687 O O . GLY A 1 89 ? 2.800 -4.709 -28.690 1.00 86.56 89 GLY A O 1
ATOM 688 N N . TRP A 1 90 ? 4.486 -5.524 -27.453 1.00 88.75 90 TRP A N 1
ATOM 689 C CA . TRP A 1 90 ? 3.637 -6.445 -26.694 1.00 88.75 90 TRP A CA 1
ATOM 690 C C . TRP A 1 90 ? 4.251 -6.826 -25.343 1.00 88.75 90 TRP A C 1
ATOM 692 O O . TRP A 1 90 ? 5.468 -6.806 -25.167 1.00 88.75 90 TRP A O 1
ATOM 702 N N . GLY A 1 91 ? 3.399 -7.245 -24.405 1.00 89.94 91 GLY A N 1
ATOM 703 C CA . GLY A 1 91 ? 3.834 -7.726 -23.094 1.00 89.94 91 GLY A CA 1
ATOM 704 C C . GLY A 1 91 ? 4.353 -6.619 -22.188 1.00 89.94 91 GLY A C 1
ATOM 705 O O . GLY A 1 91 ? 3.836 -5.499 -22.199 1.00 89.94 91 GLY A O 1
ATOM 706 N N . VAL A 1 92 ? 5.358 -6.962 -21.386 1.00 92.38 92 VAL A N 1
ATOM 707 C CA . VAL A 1 92 ? 6.097 -6.009 -20.553 1.00 92.38 92 VAL A CA 1
ATOM 708 C C . VAL A 1 92 ? 7.125 -5.280 -21.421 1.00 92.38 92 VAL A C 1
ATOM 710 O O . VAL A 1 92 ? 8.089 -5.882 -21.885 1.00 92.38 92 VAL A O 1
ATOM 713 N N . GLU A 1 93 ? 6.933 -3.979 -21.633 1.00 93.19 93 GLU A N 1
ATOM 714 C CA . GLU A 1 93 ? 7.860 -3.135 -22.413 1.00 93.19 93 GLU A CA 1
ATOM 715 C C . GLU A 1 93 ? 8.616 -2.120 -21.544 1.00 93.19 93 GLU A C 1
ATOM 717 O O . GLU A 1 93 ? 9.661 -1.597 -21.944 1.00 93.19 93 GLU A O 1
ATOM 722 N N . GLY A 1 94 ? 8.099 -1.870 -20.340 1.00 93.88 94 GLY A N 1
ATOM 723 C CA . GLY A 1 94 ? 8.707 -0.998 -19.348 1.00 93.88 94 GLY A CA 1
ATOM 724 C C . GLY A 1 94 ? 8.662 -1.587 -17.944 1.00 93.88 94 GLY A C 1
ATOM 725 O O . GLY A 1 94 ? 7.861 -2.469 -17.633 1.00 93.88 94 GLY A O 1
ATOM 726 N N . ILE A 1 95 ? 9.530 -1.079 -17.082 1.00 95.06 95 ILE A N 1
ATOM 727 C CA . ILE A 1 95 ? 9.646 -1.468 -15.684 1.00 95.06 95 ILE A CA 1
ATOM 728 C C . ILE A 1 95 ? 9.599 -0.208 -14.839 1.00 95.06 95 ILE A C 1
ATOM 730 O O . ILE A 1 95 ? 10.350 0.737 -15.069 1.00 95.06 95 ILE A O 1
ATOM 734 N N . VAL A 1 96 ? 8.705 -0.206 -13.861 1.00 93.31 96 VAL A N 1
ATOM 735 C CA . VAL A 1 96 ? 8.506 0.893 -12.930 1.00 93.31 96 VAL A CA 1
ATOM 736 C C . VAL A 1 96 ? 9.070 0.493 -11.576 1.00 93.31 96 VAL A C 1
ATOM 738 O O . VAL A 1 96 ? 8.772 -0.581 -11.055 1.00 93.31 96 VAL A O 1
ATOM 741 N N . ARG A 1 97 ? 9.876 1.377 -11.002 1.00 91.38 97 ARG A N 1
ATOM 742 C CA . ARG A 1 97 ? 10.433 1.257 -9.652 1.00 91.38 97 ARG A CA 1
ATOM 743 C C . ARG A 1 97 ? 10.205 2.565 -8.907 1.00 91.38 97 ARG A C 1
ATOM 745 O O . ARG A 1 97 ? 9.962 3.592 -9.541 1.00 91.38 97 ARG A O 1
ATOM 752 N N . MET A 1 98 ? 10.268 2.538 -7.583 1.00 85.62 98 MET A N 1
ATOM 753 C CA . MET A 1 98 ? 9.969 3.710 -6.756 1.00 85.62 98 MET A CA 1
ATOM 754 C C . MET A 1 98 ? 11.089 4.004 -5.755 1.00 85.62 98 MET A C 1
ATOM 756 O O . MET A 1 98 ? 11.652 3.087 -5.174 1.00 85.62 98 MET A O 1
ATOM 760 N N . ASN A 1 99 ? 11.389 5.280 -5.553 1.00 80.38 99 ASN A N 1
ATOM 761 C CA . ASN A 1 99 ? 12.104 5.861 -4.415 1.00 80.38 99 ASN A CA 1
ATOM 762 C C . ASN A 1 99 ? 11.275 7.075 -3.937 1.00 80.38 99 ASN A C 1
ATOM 764 O O . ASN A 1 99 ? 10.056 6.949 -3.849 1.00 80.38 99 ASN A O 1
ATOM 768 N N . ALA A 1 100 ? 11.858 8.261 -3.701 1.00 74.25 100 ALA A N 1
ATOM 769 C CA . ALA A 1 100 ? 11.051 9.478 -3.545 1.00 74.25 100 ALA A CA 1
ATOM 770 C C . ALA A 1 100 ? 10.180 9.806 -4.773 1.00 74.25 100 ALA A C 1
ATOM 772 O O . ALA A 1 100 ? 9.184 10.511 -4.641 1.00 74.25 100 ALA A O 1
ATOM 773 N N . GLY A 1 101 ? 10.533 9.294 -5.957 1.00 78.12 101 GLY A N 1
ATOM 774 C CA . GLY A 1 101 ? 9.707 9.337 -7.158 1.00 78.12 101 GLY A CA 1
ATOM 775 C C . GLY A 1 101 ? 9.658 8.010 -7.904 1.00 78.12 101 GLY A C 1
ATOM 776 O O . GLY A 1 101 ? 10.178 6.994 -7.453 1.00 78.12 101 GLY A O 1
ATOM 777 N N . PHE A 1 102 ? 9.005 8.014 -9.065 1.00 83.81 102 PHE A N 1
ATOM 778 C CA . PHE A 1 102 ? 8.936 6.840 -9.931 1.00 83.81 102 PHE A CA 1
ATOM 779 C C . PHE A 1 102 ? 10.013 6.894 -11.012 1.00 83.81 102 PHE A C 1
ATOM 781 O O . PHE A 1 102 ? 10.159 7.888 -11.726 1.00 83.81 102 PHE A O 1
ATOM 788 N N . GLU A 1 103 ? 10.734 5.792 -11.169 1.00 86.31 103 GLU A N 1
ATOM 789 C CA . GLU A 1 103 ? 11.651 5.556 -12.275 1.00 86.31 103 GLU A CA 1
ATOM 790 C C . GLU A 1 103 ? 10.985 4.639 -13.297 1.00 86.31 103 GLU A C 1
ATOM 792 O O . GLU A 1 103 ? 10.440 3.596 -12.937 1.00 86.31 103 GLU A O 1
ATOM 797 N N . MET A 1 104 ? 11.058 5.013 -14.575 1.00 89.44 104 MET A N 1
ATOM 798 C CA . MET A 1 104 ? 10.658 4.163 -15.694 1.00 89.44 104 MET A CA 1
ATOM 799 C C . MET A 1 104 ? 11.907 3.709 -16.445 1.00 89.44 104 MET A C 1
ATOM 801 O O . MET A 1 104 ? 12.605 4.520 -17.057 1.00 89.44 104 MET A O 1
ATOM 805 N N . ILE A 1 105 ? 12.155 2.405 -16.433 1.00 92.19 105 ILE A N 1
ATOM 806 C CA . ILE A 1 105 ? 13.110 1.739 -17.312 1.00 92.19 105 ILE A CA 1
ATOM 807 C C . ILE A 1 105 ? 12.326 1.270 -18.530 1.00 92.19 105 ILE A C 1
ATOM 809 O O . ILE A 1 105 ? 11.426 0.445 -18.410 1.00 92.19 105 ILE A O 1
ATOM 813 N N . TRP A 1 106 ? 12.652 1.790 -19.707 1.00 92.62 106 TRP A N 1
ATOM 814 C CA . TRP A 1 106 ? 12.036 1.339 -20.950 1.00 92.62 106 TRP A CA 1
ATOM 815 C C . TRP A 1 106 ? 13.001 0.431 -21.703 1.00 92.62 106 TRP A C 1
ATOM 817 O O . TRP A 1 106 ? 14.107 0.854 -22.038 1.00 92.62 106 TRP A O 1
ATOM 827 N N . CYS A 1 107 ? 12.595 -0.810 -21.973 1.00 91.94 107 CYS A N 1
ATOM 828 C CA . CYS A 1 107 ? 13.530 -1.830 -22.445 1.00 91.94 107 CYS A CA 1
ATOM 829 C C . CYS A 1 107 ? 13.971 -1.631 -23.894 1.00 91.94 107 CYS A C 1
ATOM 831 O O . CYS A 1 107 ? 15.094 -1.984 -24.250 1.00 91.94 107 CYS A O 1
ATOM 833 N N . ASN A 1 108 ? 13.105 -1.077 -24.749 1.00 89.69 108 ASN A N 1
ATOM 834 C CA . ASN A 1 108 ? 13.479 -0.788 -26.127 1.00 89.69 108 ASN A CA 1
ATOM 835 C C . ASN A 1 108 ? 12.701 0.395 -26.719 1.00 89.69 108 ASN A C 1
ATOM 837 O O . ASN A 1 108 ? 11.518 0.288 -27.049 1.00 89.69 108 ASN A O 1
ATOM 841 N N . PHE A 1 109 ? 13.383 1.528 -26.891 1.00 88.44 109 PHE A N 1
ATOM 842 C CA . PHE A 1 109 ? 12.801 2.754 -27.449 1.00 88.44 109 PHE A CA 1
ATOM 843 C C . PHE A 1 109 ? 12.510 2.680 -28.957 1.00 88.44 109 PHE A C 1
ATOM 845 O O . PHE A 1 109 ? 11.861 3.582 -29.478 1.00 88.44 109 PHE A O 1
ATOM 852 N N . THR A 1 110 ? 12.932 1.620 -29.660 1.00 86.06 110 THR A N 1
ATOM 853 C CA . THR A 1 110 ? 12.489 1.361 -31.044 1.00 86.06 110 THR A CA 1
ATOM 854 C C . THR A 1 110 ? 11.120 0.682 -31.110 1.00 86.06 110 THR A C 1
ATOM 856 O O . THR A 1 110 ? 10.586 0.476 -32.201 1.00 86.06 110 THR A O 1
ATOM 859 N N . SER A 1 111 ? 10.531 0.337 -29.957 1.00 87.88 111 SER A N 1
ATOM 860 C CA . SER A 1 111 ? 9.182 -0.215 -29.898 1.00 87.88 111 SER A CA 1
ATOM 861 C C . SER A 1 111 ? 8.159 0.731 -30.541 1.00 87.88 111 SER A C 1
ATOM 863 O O . SER A 1 111 ? 8.159 1.927 -30.244 1.00 87.88 111 SER A O 1
ATOM 865 N N . PRO A 1 112 ? 7.208 0.206 -31.341 1.00 88.12 112 PRO A N 1
ATOM 866 C CA . PRO A 1 112 ? 6.117 1.011 -31.882 1.00 88.12 112 PRO A CA 1
ATOM 867 C C . PRO A 1 112 ? 5.167 1.552 -30.799 1.00 88.12 112 PRO A C 1
ATOM 869 O O . PRO A 1 112 ? 4.319 2.387 -31.112 1.00 88.12 112 PRO A O 1
ATOM 872 N N . SER A 1 113 ? 5.275 1.079 -29.550 1.00 89.94 113 SER A N 1
ATOM 873 C CA . SER A 1 113 ? 4.442 1.495 -28.414 1.00 89.94 113 SER A CA 1
ATOM 874 C C . SER A 1 113 ? 4.775 2.879 -27.867 1.00 89.94 113 SER A C 1
ATOM 876 O O . SER A 1 113 ? 3.961 3.441 -27.135 1.00 89.94 113 SER A O 1
ATOM 878 N N . VAL A 1 114 ? 5.933 3.450 -28.209 1.00 90.56 114 VAL A N 1
ATOM 879 C CA . VAL A 1 114 ? 6.372 4.756 -27.712 1.00 90.56 114 VAL A CA 1
ATOM 880 C C . VAL A 1 114 ? 6.918 5.616 -28.845 1.00 90.56 114 VAL A C 1
ATOM 882 O O . VAL A 1 114 ? 7.505 5.119 -29.800 1.00 90.56 114 VAL A O 1
ATOM 885 N N . ARG A 1 115 ? 6.719 6.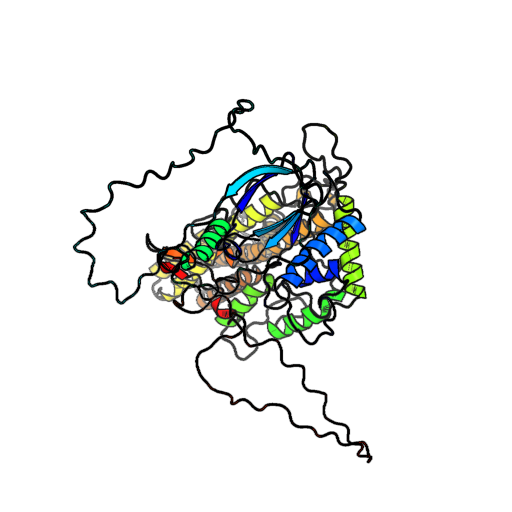930 -28.751 1.00 88.75 115 ARG A N 1
ATOM 886 C CA . ARG A 1 115 ? 7.239 7.897 -29.716 1.00 88.75 115 ARG A CA 1
ATOM 887 C C . ARG A 1 115 ? 7.914 9.057 -29.001 1.00 88.75 115 ARG A C 1
ATOM 889 O O . ARG A 1 115 ? 7.361 9.599 -28.045 1.00 88.75 115 ARG A O 1
ATOM 896 N N . LEU A 1 116 ? 9.090 9.448 -29.490 1.00 87.06 116 LEU A N 1
ATOM 897 C CA . LEU A 1 116 ? 9.748 10.686 -29.080 1.00 87.06 116 LEU A CA 1
ATOM 898 C C . LEU A 1 116 ? 8.929 11.878 -29.590 1.00 87.06 116 LEU A C 1
ATOM 900 O O . LEU A 1 116 ? 8.708 12.016 -30.795 1.00 87.06 116 LEU A O 1
ATOM 904 N N . LEU A 1 117 ? 8.471 12.719 -28.667 1.00 86.25 117 LEU A N 1
ATOM 905 C CA . LEU A 1 117 ? 7.725 13.937 -28.966 1.00 86.25 117 LEU A CA 1
ATOM 906 C C . LEU A 1 117 ? 8.622 15.162 -29.017 1.00 86.25 117 LEU A C 1
ATOM 908 O O . LEU A 1 117 ? 8.443 15.989 -29.898 1.00 86.25 117 LEU A O 1
ATOM 912 N N . THR A 1 118 ? 9.551 15.305 -28.070 1.00 84.88 118 THR A N 1
ATOM 913 C CA . THR A 1 118 ? 10.447 16.465 -27.998 1.00 84.88 118 THR A CA 1
ATOM 914 C C . THR A 1 118 ? 11.817 16.074 -27.459 1.00 84.88 118 THR A C 1
ATOM 916 O O . THR A 1 118 ? 11.945 15.185 -26.615 1.00 84.88 118 THR A O 1
ATOM 919 N N . LYS A 1 119 ? 12.845 16.769 -27.951 1.00 85.12 119 LYS A N 1
ATOM 920 C CA . LYS A 1 119 ? 14.223 16.734 -27.455 1.00 85.12 119 LYS A CA 1
ATOM 921 C C . LYS A 1 119 ? 14.617 18.171 -27.135 1.00 85.12 119 LYS A C 1
ATOM 923 O O . LYS A 1 119 ? 14.959 18.934 -28.033 1.00 85.12 119 LYS A O 1
ATOM 928 N N . THR A 1 120 ? 14.505 18.543 -25.867 1.00 84.75 120 THR A N 1
ATOM 929 C CA . THR A 1 120 ? 14.726 19.916 -25.401 1.00 84.75 120 THR A CA 1
ATOM 930 C C . THR A 1 120 ? 16.104 20.022 -24.769 1.00 84.75 120 THR A C 1
ATOM 932 O O . THR A 1 120 ? 16.407 19.268 -23.847 1.00 84.75 120 THR A O 1
ATOM 935 N N . ASN A 1 121 ? 16.934 20.957 -25.235 1.00 83.50 121 ASN A N 1
ATOM 936 C CA . ASN A 1 121 ? 18.168 21.308 -24.537 1.00 83.50 121 ASN A CA 1
ATOM 937 C C . ASN A 1 121 ? 17.802 22.057 -23.246 1.00 83.50 121 ASN A C 1
ATOM 939 O O . ASN A 1 121 ? 17.192 23.124 -23.300 1.00 83.50 121 ASN A O 1
ATOM 943 N N . ALA A 1 122 ? 18.137 21.459 -22.108 1.00 82.81 122 ALA A N 1
ATOM 944 C CA . ALA A 1 122 ? 17.857 21.973 -20.773 1.00 82.81 122 ALA A CA 1
ATOM 945 C C . ALA A 1 122 ? 19.139 22.405 -20.042 1.00 82.81 122 ALA A C 1
ATOM 947 O O . ALA A 1 122 ? 19.117 22.591 -18.829 1.00 82.81 122 ALA A O 1
ATOM 948 N N . THR A 1 123 ? 20.265 22.549 -20.751 1.00 80.50 123 THR A N 1
ATOM 949 C CA . THR A 1 123 ? 21.503 23.070 -20.167 1.00 80.50 123 THR A CA 1
ATOM 950 C C . THR A 1 123 ? 21.303 24.516 -19.734 1.00 80.50 123 THR A C 1
ATOM 952 O O . THR A 1 123 ? 21.129 25.418 -20.557 1.00 80.50 123 THR A O 1
ATOM 955 N N . ALA A 1 124 ? 21.359 24.733 -18.423 1.00 80.25 124 ALA A N 1
ATOM 956 C CA . ALA A 1 124 ? 21.355 26.064 -17.849 1.00 80.25 124 ALA A CA 1
ATOM 957 C C . ALA A 1 124 ? 22.694 26.777 -18.134 1.00 80.25 124 ALA A C 1
ATOM 959 O O . ALA A 1 124 ? 23.757 26.159 -18.009 1.00 80.25 124 ALA A O 1
ATOM 960 N N . PRO A 1 125 ? 22.673 28.071 -18.498 1.00 82.25 125 PRO A N 1
ATOM 961 C CA . PRO A 1 125 ? 23.879 28.889 -18.523 1.00 82.25 125 PRO A CA 1
ATOM 962 C C . PRO A 1 125 ? 24.513 28.973 -17.131 1.00 82.25 125 PRO A C 1
ATOM 964 O O . PRO A 1 125 ? 23.806 29.097 -16.132 1.00 82.25 125 PRO A O 1
ATOM 967 N N . LEU A 1 126 ? 25.844 28.946 -17.071 1.00 80.38 126 LEU A N 1
ATOM 968 C CA . LEU A 1 126 ? 26.575 29.146 -15.823 1.00 80.38 126 LEU A CA 1
ATOM 969 C C . LEU A 1 126 ? 26.435 30.579 -15.307 1.00 80.38 126 LEU A C 1
ATOM 971 O O . LEU A 1 126 ? 26.461 31.536 -16.084 1.00 80.38 126 LEU A O 1
ATOM 975 N N . LEU A 1 127 ? 26.371 30.717 -13.985 1.00 78.06 127 LEU A N 1
ATOM 976 C CA . LEU A 1 127 ? 26.586 31.988 -13.309 1.00 78.06 127 LEU A CA 1
ATOM 977 C C . LEU A 1 127 ? 28.041 32.428 -13.504 1.00 78.06 127 LEU A C 1
ATOM 979 O O . LEU A 1 127 ? 28.962 31.609 -13.573 1.00 78.06 127 LEU A O 1
ATOM 983 N N . ARG A 1 128 ? 28.244 33.743 -13.604 1.00 77.44 128 ARG A N 1
ATOM 984 C CA . ARG A 1 128 ? 29.587 34.327 -13.674 1.00 77.44 128 ARG A CA 1
ATOM 985 C C . ARG A 1 128 ? 30.315 34.077 -12.354 1.00 77.44 128 ARG A C 1
ATOM 987 O O . ARG A 1 128 ? 29.708 34.187 -11.293 1.00 77.44 128 ARG A O 1
ATOM 994 N N . GLU A 1 129 ? 31.611 33.787 -12.429 1.00 65.44 129 GLU A N 1
ATOM 995 C CA . GLU A 1 129 ? 32.490 33.897 -11.263 1.00 65.44 129 GLU A CA 1
ATOM 996 C C . GLU A 1 129 ? 32.431 35.340 -10.753 1.00 65.44 129 GLU A C 1
ATOM 998 O O . GLU A 1 129 ? 32.662 36.287 -11.508 1.00 65.44 129 GLU A O 1
ATOM 1003 N N . VAL A 1 130 ? 32.039 35.501 -9.492 1.00 58.50 130 VAL A N 1
ATOM 1004 C CA . VAL A 1 130 ? 32.188 36.766 -8.782 1.00 58.50 130 VAL A CA 1
ATOM 1005 C C . VAL A 1 130 ? 33.554 36.690 -8.116 1.00 58.50 130 VAL A C 1
ATOM 1007 O O . VAL A 1 130 ? 33.704 36.003 -7.109 1.00 58.50 130 VAL A O 1
ATOM 1010 N N . ASP A 1 131 ? 34.554 37.345 -8.700 1.00 50.09 131 ASP A N 1
ATOM 1011 C CA . ASP A 1 131 ? 35.802 37.612 -7.990 1.00 50.09 131 ASP A CA 1
ATOM 1012 C C . ASP A 1 131 ? 35.471 38.548 -6.819 1.00 50.09 131 ASP A C 1
ATOM 1014 O O . ASP A 1 131 ? 35.009 39.672 -7.030 1.00 50.09 131 ASP A O 1
ATOM 1018 N N . GLU A 1 132 ? 35.691 38.101 -5.579 1.00 46.75 132 GLU A N 1
ATOM 1019 C CA . GLU A 1 132 ? 35.472 38.921 -4.373 1.00 46.75 132 GLU A CA 1
ATOM 1020 C C . GLU A 1 132 ? 36.339 40.203 -4.369 1.00 46.75 132 GLU A C 1
ATOM 1022 O O . GLU A 1 132 ? 36.016 41.169 -3.678 1.00 46.75 132 GLU A O 1
ATOM 1027 N N . ASP A 1 133 ? 37.368 40.266 -5.221 1.00 44.56 133 ASP A N 1
ATOM 1028 C CA . ASP A 1 133 ? 38.232 41.435 -5.420 1.00 44.56 133 ASP A CA 1
ATOM 1029 C C . ASP A 1 133 ? 37.660 42.481 -6.408 1.00 44.56 133 ASP A C 1
ATOM 1031 O O . ASP A 1 133 ? 38.174 43.600 -6.502 1.00 44.56 133 ASP A O 1
ATOM 1035 N N . ALA A 1 134 ? 36.572 42.176 -7.128 1.00 47.09 134 ALA A N 1
ATOM 1036 C CA . ALA A 1 134 ? 36.009 43.048 -8.168 1.00 47.09 134 ALA A CA 1
ATOM 1037 C C . ALA A 1 134 ? 34.934 44.036 -7.668 1.00 47.09 134 ALA A C 1
ATOM 1039 O O . ALA A 1 134 ? 34.334 44.757 -8.465 1.00 47.09 134 ALA A O 1
ATOM 1040 N N . VAL A 1 135 ? 34.717 44.154 -6.352 1.00 41.44 135 VAL A N 1
ATOM 1041 C CA . VAL A 1 135 ? 33.757 45.118 -5.761 1.00 41.44 135 VAL A CA 1
ATOM 1042 C C . VAL A 1 135 ? 34.254 46.580 -5.846 1.00 41.44 135 VAL A C 1
ATOM 1044 O O . VAL A 1 135 ? 33.625 47.495 -5.318 1.00 41.44 135 VAL A O 1
ATOM 1047 N N . SER A 1 136 ? 35.367 46.855 -6.539 1.00 41.25 136 SER A N 1
ATOM 1048 C CA . SER A 1 136 ? 35.917 48.213 -6.674 1.00 41.25 136 SER A CA 1
ATOM 1049 C C . SER A 1 136 ? 35.828 48.860 -8.063 1.00 41.25 136 SER A C 1
ATOM 1051 O O . SER A 1 136 ? 36.189 50.030 -8.170 1.00 41.25 136 SER A O 1
ATOM 1053 N N . GLU A 1 137 ? 35.271 48.213 -9.097 1.00 40.97 137 GLU A N 1
ATOM 1054 C CA . GLU A 1 137 ? 35.197 48.834 -10.441 1.00 40.97 137 GLU A CA 1
ATOM 1055 C C . GLU A 1 137 ? 33.806 48.897 -11.099 1.00 40.97 137 GLU A C 1
ATOM 1057 O O . GLU A 1 137 ? 33.687 49.251 -12.272 1.00 40.97 137 GLU A O 1
ATOM 1062 N N . ASP A 1 138 ? 32.722 48.723 -10.342 1.00 40.00 138 ASP A N 1
ATOM 1063 C CA . ASP A 1 138 ? 31.345 48.851 -10.859 1.00 40.00 138 ASP A CA 1
ATOM 1064 C C . ASP A 1 138 ? 30.850 50.311 -10.989 1.00 40.00 138 ASP A C 1
ATOM 1066 O O . ASP A 1 138 ? 29.691 50.644 -10.746 1.00 40.00 138 ASP A O 1
ATOM 1070 N N . ARG A 1 139 ? 31.740 51.234 -11.384 1.00 38.94 139 ARG A N 1
ATOM 1071 C CA . ARG A 1 139 ? 31.367 52.633 -11.667 1.00 38.94 139 ARG A CA 1
ATOM 1072 C C . ARG A 1 139 ? 31.798 53.191 -13.020 1.00 38.94 139 ARG A C 1
ATOM 1074 O O . ARG A 1 139 ? 31.566 54.371 -13.249 1.00 38.94 139 ARG A O 1
ATOM 1081 N N . ASN A 1 140 ? 32.366 52.391 -13.928 1.00 38.38 140 ASN A N 1
ATOM 1082 C CA . ASN A 1 140 ? 32.849 52.923 -15.215 1.00 38.38 140 ASN A CA 1
ATOM 1083 C C . ASN A 1 140 ? 32.521 52.104 -16.478 1.00 38.38 140 ASN A C 1
ATOM 1085 O O . ASN A 1 140 ? 33.045 52.418 -17.548 1.00 38.38 140 ASN A O 1
ATOM 1089 N N . ILE A 1 141 ? 31.614 51.122 -16.426 1.00 41.94 141 ILE A N 1
ATOM 1090 C CA . ILE A 1 141 ? 31.214 50.343 -17.619 1.00 41.94 141 ILE A CA 1
ATOM 1091 C C . ILE A 1 141 ? 29.770 50.655 -18.053 1.00 41.94 141 ILE A C 1
ATOM 1093 O O . ILE A 1 141 ? 29.029 49.780 -18.474 1.00 41.94 141 ILE A O 1
ATOM 1097 N N . GLU A 1 142 ? 29.360 51.924 -18.012 1.00 35.59 142 GLU A N 1
ATOM 1098 C CA . GLU A 1 142 ? 28.203 52.397 -18.800 1.00 35.59 142 GLU A CA 1
ATOM 1099 C C . GLU A 1 142 ? 28.614 53.074 -20.122 1.00 35.59 142 GLU A C 1
ATOM 1101 O O . GLU A 1 142 ? 27.760 53.476 -20.904 1.00 35.59 142 GLU A O 1
ATOM 1106 N N . ALA A 1 143 ? 29.910 53.156 -20.449 1.00 37.34 143 ALA A N 1
ATOM 1107 C CA . ALA A 1 143 ? 30.376 53.961 -21.587 1.00 37.34 143 ALA A CA 1
ATOM 1108 C C . ALA A 1 143 ? 31.073 53.193 -22.727 1.00 37.34 143 ALA A C 1
ATOM 1110 O O . ALA A 1 143 ? 31.709 53.821 -23.576 1.00 37.34 143 ALA A O 1
ATOM 1111 N N . ARG A 1 144 ? 31.003 51.852 -22.796 1.00 37.31 144 ARG A N 1
ATOM 1112 C CA . ARG A 1 144 ? 31.716 51.129 -23.872 1.00 37.31 144 ARG A CA 1
ATOM 1113 C C . ARG A 1 144 ? 31.098 49.818 -24.358 1.00 37.31 144 ARG A C 1
ATOM 1115 O O . ARG A 1 144 ? 31.821 48.866 -24.632 1.00 37.31 144 ARG A O 1
ATOM 1122 N N . SER A 1 145 ? 29.782 49.797 -24.554 1.00 35.12 145 SER A N 1
ATOM 1123 C CA . SER A 1 145 ? 29.127 48.787 -25.401 1.00 35.12 145 SER A CA 1
ATOM 1124 C C . SER A 1 145 ? 28.484 49.440 -26.626 1.00 35.12 145 SER A C 1
ATOM 1126 O O . SER A 1 145 ? 27.282 49.386 -26.849 1.00 35.12 145 SER A O 1
ATOM 1128 N N . GLU A 1 146 ? 29.317 50.079 -27.443 1.00 39.66 146 GLU A N 1
ATOM 1129 C CA . GLU A 1 146 ? 29.055 50.220 -28.871 1.00 39.66 146 GLU A CA 1
ATOM 1130 C C . GLU A 1 146 ? 30.238 49.591 -29.605 1.00 39.66 146 GLU A C 1
ATOM 1132 O O . GLU A 1 146 ? 31.389 49.961 -29.373 1.00 39.66 146 GLU A O 1
ATOM 1137 N N . LYS A 1 147 ? 29.925 48.679 -30.533 1.00 39.25 147 LYS A N 1
ATOM 1138 C CA . LYS A 1 147 ? 30.828 47.963 -31.456 1.00 39.25 147 LYS A CA 1
ATOM 1139 C C . LYS A 1 147 ? 31.414 46.650 -30.931 1.00 39.25 147 LYS A C 1
ATOM 1141 O O . LYS A 1 147 ? 32.598 46.527 -30.650 1.00 39.25 147 LYS A O 1
ATOM 1146 N N . THR A 1 148 ? 30.598 45.606 -31.005 1.00 32.84 148 THR A N 1
ATOM 1147 C CA . THR A 1 148 ? 30.956 44.384 -31.747 1.00 32.84 148 THR A CA 1
ATOM 1148 C C . THR A 1 148 ? 29.667 43.648 -32.095 1.00 32.84 148 THR A C 1
ATOM 1150 O O . THR A 1 148 ? 29.035 43.012 -31.260 1.00 32.84 148 THR A O 1
ATOM 1153 N N . GLY A 1 149 ? 29.233 43.796 -33.349 1.00 34.19 149 GLY A N 1
ATOM 1154 C CA . GLY A 1 149 ? 28.106 43.057 -33.907 1.00 34.19 149 GLY A CA 1
ATOM 1155 C C . GLY A 1 149 ? 28.466 41.584 -34.070 1.00 34.19 149 GLY A C 1
ATOM 1156 O O . GLY A 1 149 ? 28.917 41.168 -35.133 1.00 34.19 149 GLY A O 1
ATOM 1157 N N . GLY A 1 150 ? 28.271 40.799 -33.014 1.00 29.64 150 GLY A N 1
ATOM 1158 C CA . GLY A 1 150 ? 28.171 39.348 -33.094 1.00 29.64 150 GLY A CA 1
ATOM 1159 C C . GLY A 1 150 ? 26.754 38.991 -33.521 1.00 29.64 150 GLY A C 1
ATOM 1160 O O . GLY A 1 150 ? 25.812 39.136 -32.749 1.00 29.64 150 GLY A O 1
ATOM 1161 N N . ARG A 1 151 ? 26.595 38.585 -34.780 1.00 30.03 151 ARG A N 1
ATOM 1162 C CA . ARG A 1 151 ? 25.333 38.130 -35.372 1.00 30.03 151 ARG A CA 1
ATOM 1163 C C . ARG A 1 151 ? 24.751 37.010 -34.503 1.00 30.03 151 ARG A C 1
ATOM 1165 O O . ARG A 1 151 ? 25.263 35.896 -34.531 1.00 30.03 151 ARG A O 1
ATOM 1172 N N . ALA A 1 152 ? 23.694 37.301 -33.746 1.00 31.67 152 ALA A N 1
ATOM 1173 C CA . ALA A 1 152 ? 22.873 36.268 -33.133 1.00 31.67 152 ALA A CA 1
ATOM 1174 C C . ALA A 1 152 ? 22.359 35.379 -34.270 1.00 31.67 152 ALA A C 1
ATOM 1176 O O . ALA A 1 152 ? 21.593 35.830 -35.126 1.00 31.67 152 ALA A O 1
ATOM 1177 N N . THR A 1 153 ? 22.844 34.142 -34.344 1.00 33.03 153 THR A N 1
ATOM 1178 C CA . THR A 1 153 ? 22.283 33.136 -35.240 1.00 33.03 153 THR A CA 1
ATOM 1179 C C . THR A 1 153 ? 20.894 32.810 -34.724 1.00 33.03 153 THR A C 1
ATOM 1181 O O . THR A 1 153 ? 20.723 31.978 -33.837 1.00 33.03 153 THR A O 1
ATOM 1184 N N . VAL A 1 154 ? 19.904 33.528 -35.254 1.00 31.44 154 VAL A N 1
ATOM 1185 C CA . VAL A 1 154 ? 18.502 33.124 -35.215 1.00 31.44 154 VAL A CA 1
ATOM 1186 C C . VAL A 1 154 ? 18.466 31.690 -35.746 1.00 31.44 154 VAL A C 1
ATOM 1188 O O . VAL A 1 154 ? 18.950 31.476 -36.861 1.00 31.44 154 VAL A O 1
ATOM 1191 N N . PRO A 1 155 ? 17.987 30.699 -34.974 1.00 34.22 155 PRO A N 1
ATOM 1192 C CA . PRO A 1 155 ? 17.894 29.341 -35.475 1.00 34.22 155 PRO A CA 1
ATOM 1193 C C . PRO A 1 155 ? 16.983 29.353 -36.702 1.00 34.22 155 PRO A C 1
ATOM 1195 O O . PRO A 1 155 ? 15.841 29.814 -36.654 1.00 34.22 155 PRO A O 1
ATOM 1198 N N . GLU A 1 156 ? 17.542 28.911 -37.822 1.00 29.45 156 GLU A N 1
ATOM 1199 C CA . GLU A 1 156 ? 16.858 28.786 -39.097 1.00 29.45 156 GLU A CA 1
ATOM 1200 C C . GLU A 1 156 ? 15.762 27.724 -38.936 1.00 29.45 156 GLU A C 1
ATOM 1202 O O . GLU A 1 156 ? 16.026 26.521 -38.926 1.00 29.45 156 GLU A O 1
ATOM 1207 N N . TYR A 1 157 ? 14.521 28.177 -38.729 1.00 32.53 157 TYR A N 1
ATOM 1208 C CA . TYR A 1 157 ? 13.338 27.323 -38.756 1.00 32.53 157 TYR A CA 1
ATOM 1209 C C . TYR A 1 157 ? 13.183 26.788 -40.180 1.00 32.53 157 TYR A C 1
ATOM 1211 O O . TYR A 1 157 ? 12.591 27.423 -41.053 1.00 32.53 157 TYR A O 1
ATOM 1219 N N . THR A 1 158 ? 13.748 25.611 -40.430 1.00 39.03 158 THR A N 1
ATOM 1220 C CA . THR A 1 158 ? 13.517 24.872 -41.666 1.00 39.03 158 THR A CA 1
ATOM 1221 C C . THR A 1 158 ? 12.076 24.366 -41.656 1.00 39.03 158 THR A C 1
ATOM 1223 O O . THR A 1 158 ? 11.721 23.388 -41.002 1.00 39.03 158 THR A O 1
ATOM 1226 N N . ASN A 1 159 ? 11.219 25.094 -42.374 1.00 46.84 159 ASN A N 1
ATOM 1227 C CA . ASN A 1 159 ? 9.840 24.726 -42.669 1.00 46.84 159 ASN A CA 1
ATOM 1228 C C . ASN A 1 159 ? 9.792 23.344 -43.338 1.00 46.84 159 ASN A C 1
ATOM 1230 O O . ASN A 1 159 ? 9.973 23.225 -44.548 1.00 46.84 159 ASN A O 1
ATOM 1234 N N . THR A 1 160 ? 9.490 22.302 -42.564 1.00 43.53 160 THR A N 1
ATOM 1235 C CA . THR A 1 160 ? 9.025 21.020 -43.099 1.00 43.53 160 THR A CA 1
ATOM 1236 C C . THR A 1 160 ? 7.761 20.572 -42.359 1.00 43.53 160 THR A C 1
ATOM 1238 O O . THR A 1 160 ? 7.801 20.080 -41.241 1.00 43.53 160 THR A O 1
ATOM 1241 N N . SER A 1 161 ? 6.635 20.763 -43.057 1.00 45.38 161 SER A N 1
ATOM 1242 C CA . SER A 1 161 ? 5.262 20.286 -42.813 1.00 45.38 161 SER A CA 1
ATOM 1243 C C . SER A 1 161 ? 4.518 20.783 -41.550 1.00 45.38 161 SER A C 1
ATOM 1245 O O . SER A 1 161 ? 4.948 20.520 -40.428 1.00 45.38 161 SER A O 1
ATOM 1247 N N . PRO A 1 162 ? 3.353 21.456 -41.694 1.00 50.56 162 PRO A N 1
ATOM 1248 C CA . PRO A 1 162 ? 2.643 22.086 -40.587 1.00 50.56 162 PRO A CA 1
ATOM 1249 C C . PRO A 1 162 ? 1.779 21.059 -39.847 1.00 50.56 162 PRO A C 1
ATOM 1251 O O . PRO A 1 162 ? 0.576 20.937 -40.071 1.00 50.56 162 PRO A O 1
ATOM 1254 N N . GLY A 1 163 ? 2.393 20.306 -38.940 1.00 49.59 163 GLY A N 1
ATOM 1255 C CA . GLY A 1 163 ? 1.650 19.785 -37.798 1.00 49.59 163 GLY A CA 1
ATOM 1256 C C . GLY A 1 163 ? 1.352 20.937 -36.836 1.00 49.59 163 GLY A C 1
ATOM 1257 O O . GLY A 1 163 ? 2.207 21.793 -36.634 1.00 49.59 163 GLY A O 1
ATOM 1258 N N . TYR A 1 164 ? 0.171 20.953 -36.210 1.00 59.47 164 TYR A N 1
ATOM 1259 C CA . TYR A 1 164 ? -0.152 21.914 -35.138 1.00 59.47 164 TYR A CA 1
ATOM 1260 C C . TYR A 1 164 ? 0.906 21.896 -34.003 1.00 59.47 164 TYR A C 1
ATOM 1262 O O . TYR A 1 164 ? 1.146 22.919 -33.371 1.00 59.47 164 TYR A O 1
ATOM 1270 N N . TYR A 1 165 ? 1.606 20.763 -33.827 1.00 51.22 165 TYR A N 1
ATOM 1271 C CA . TYR A 1 165 ? 2.877 20.644 -33.103 1.00 51.22 165 TYR A CA 1
ATOM 1272 C C . TYR A 1 165 ? 3.907 19.897 -33.976 1.00 51.22 165 TYR A C 1
ATOM 1274 O O . TYR A 1 165 ? 3.707 18.705 -34.236 1.00 51.22 165 TYR A O 1
ATOM 1282 N N . PRO A 1 166 ? 4.983 20.547 -34.462 1.00 56.81 166 PRO A N 1
ATOM 1283 C CA . PRO A 1 166 ? 6.011 19.874 -35.249 1.00 56.81 166 PRO A CA 1
ATOM 1284 C C . PRO A 1 166 ? 6.823 18.928 -34.358 1.00 56.81 166 PRO A C 1
ATOM 1286 O O . PRO A 1 166 ? 7.282 19.302 -33.279 1.00 56.81 166 PRO A O 1
ATOM 1289 N N . LEU A 1 167 ? 6.993 17.687 -34.811 1.00 59.31 167 LEU A N 1
ATOM 1290 C CA . LEU A 1 167 ? 7.878 16.722 -34.160 1.00 59.31 167 LEU A CA 1
ATOM 1291 C C . LEU A 1 167 ? 9.344 17.034 -34.511 1.00 59.31 167 LEU A C 1
ATOM 1293 O O . LEU A 1 167 ? 9.595 17.614 -35.569 1.00 59.31 167 LEU A O 1
ATOM 1297 N N . PRO A 1 168 ? 10.316 16.639 -33.669 1.00 60.31 168 PRO A N 1
ATOM 1298 C CA . PRO A 1 168 ? 11.732 16.799 -33.957 1.00 60.31 168 PRO A CA 1
ATOM 1299 C C . PRO A 1 168 ? 12.092 16.234 -35.334 1.00 60.31 168 PRO A C 1
ATOM 1301 O O . PRO A 1 168 ? 11.661 15.144 -35.706 1.00 60.31 168 PRO A O 1
ATOM 1304 N N . THR A 1 169 ? 12.913 16.956 -36.092 1.00 54.06 169 THR A N 1
ATOM 1305 C CA . THR A 1 169 ? 13.478 16.449 -37.352 1.00 54.06 169 THR A CA 1
ATOM 1306 C C . THR A 1 169 ? 14.412 15.261 -37.099 1.00 54.06 169 THR A C 1
ATOM 1308 O O . THR A 1 169 ? 14.444 14.320 -37.885 1.00 54.06 169 THR A O 1
ATOM 1311 N N . ASP A 1 170 ? 15.081 15.247 -35.942 1.00 54.38 170 ASP A N 1
ATOM 1312 C CA . ASP A 1 170 ? 15.795 14.096 -35.379 1.00 54.38 170 ASP A CA 1
ATOM 1313 C C . ASP A 1 170 ? 14.801 13.157 -34.659 1.00 54.38 170 ASP A C 1
ATOM 1315 O O . ASP A 1 170 ? 14.721 13.104 -33.433 1.00 54.38 170 ASP A O 1
ATOM 1319 N N . THR A 1 171 ? 13.960 12.476 -35.445 1.00 46.91 171 THR A N 1
ATOM 1320 C CA . THR A 1 171 ? 13.069 11.382 -34.992 1.00 46.91 171 THR A CA 1
ATOM 1321 C C . THR A 1 171 ? 13.653 10.004 -35.265 1.00 46.91 171 THR A C 1
ATOM 1323 O O . THR A 1 171 ? 12.970 9.003 -35.042 1.00 46.91 171 THR A O 1
ATOM 1326 N N . SER A 1 172 ? 14.897 9.951 -35.748 1.00 43.28 172 SER A N 1
ATOM 1327 C CA . SER A 1 172 ? 15.640 8.721 -35.984 1.00 43.28 172 SER A CA 1
ATOM 1328 C C . SER A 1 172 ? 15.513 7.850 -34.730 1.00 43.28 172 SER A C 1
ATOM 1330 O O . SER A 1 172 ? 15.999 8.259 -33.669 1.00 43.28 172 SER A O 1
ATOM 1332 N N . PRO A 1 173 ? 14.847 6.678 -34.799 1.00 43.44 173 PRO A N 1
ATOM 1333 C CA . PRO A 1 173 ? 14.975 5.684 -33.746 1.00 43.44 173 PRO A CA 1
ATOM 1334 C C . PRO A 1 173 ? 16.476 5.518 -33.526 1.00 43.44 173 PRO A C 1
ATOM 1336 O O . PRO A 1 173 ? 17.202 5.464 -34.524 1.00 43.44 173 PRO A O 1
ATOM 1339 N N . PRO A 1 174 ? 16.984 5.510 -32.284 1.00 44.12 174 PRO A N 1
ATOM 1340 C CA . PRO A 1 174 ? 18.390 5.222 -32.085 1.00 44.12 174 PRO A CA 1
ATOM 1341 C C . PRO A 1 174 ? 18.620 3.854 -32.734 1.00 44.12 174 PRO A C 1
ATOM 1343 O O . PRO A 1 174 ? 18.102 2.845 -32.260 1.00 44.12 174 PRO A O 1
ATOM 1346 N N . ASP A 1 175 ? 19.315 3.847 -33.878 1.00 39.12 175 ASP A N 1
ATOM 1347 C CA . ASP A 1 175 ? 19.452 2.694 -34.787 1.00 39.12 175 ASP A CA 1
ATOM 1348 C C . ASP A 1 175 ? 20.059 1.480 -34.054 1.00 39.12 175 ASP A C 1
ATOM 1350 O O . ASP A 1 175 ? 19.987 0.330 -34.483 1.00 39.12 175 ASP A O 1
ATOM 1354 N N . ARG A 1 176 ? 20.618 1.749 -32.868 1.00 40.34 176 ARG A N 1
ATOM 1355 C CA . ARG A 1 176 ? 20.790 0.828 -31.751 1.00 40.34 176 ARG A CA 1
ATOM 1356 C C . ARG A 1 176 ? 20.491 1.578 -30.458 1.00 40.34 176 ARG A C 1
ATOM 1358 O O . ARG A 1 176 ? 20.895 2.734 -30.332 1.00 40.34 176 ARG A O 1
ATOM 1365 N N . SER A 1 177 ? 19.904 0.897 -29.471 1.00 41.09 177 SER A N 1
ATOM 1366 C CA . SER A 1 177 ? 20.138 1.256 -28.070 1.00 41.09 177 SER A CA 1
ATOM 1367 C C . SER A 1 177 ? 21.652 1.193 -27.869 1.00 41.09 177 SER A C 1
ATOM 1369 O O . SER A 1 177 ? 22.215 0.112 -27.713 1.00 41.09 177 SER A O 1
ATOM 1371 N N . LYS A 1 178 ? 22.351 2.321 -28.024 1.00 42.03 178 LYS A N 1
ATOM 1372 C CA . LYS A 1 178 ? 23.717 2.431 -27.536 1.00 42.03 178 LYS A CA 1
ATOM 1373 C C . LYS A 1 178 ? 23.556 2.490 -26.031 1.00 42.03 178 LYS A C 1
ATOM 1375 O O . LYS A 1 178 ? 23.392 3.575 -25.481 1.00 42.03 178 LYS A O 1
ATOM 1380 N N . GLU A 1 179 ? 23.533 1.324 -25.389 1.00 43.75 179 GLU A N 1
ATOM 1381 C CA . GLU A 1 179 ? 24.040 1.262 -24.026 1.00 43.75 179 GLU A CA 1
ATOM 1382 C C . GLU A 1 179 ? 25.417 1.926 -24.099 1.00 43.75 179 GLU A C 1
ATOM 1384 O O . GLU A 1 179 ? 26.256 1.489 -24.892 1.00 43.75 179 GLU A O 1
ATOM 1389 N N . PRO A 1 180 ? 25.616 3.080 -23.449 1.00 44.69 180 PRO A N 1
ATOM 1390 C CA . PRO A 1 180 ? 26.930 3.685 -23.454 1.00 44.69 180 PRO A CA 1
ATOM 1391 C C . PRO A 1 180 ? 27.884 2.673 -22.805 1.00 44.69 180 PRO A C 1
ATOM 1393 O O . PRO A 1 180 ? 27.547 2.108 -21.767 1.00 44.69 180 PRO A O 1
ATOM 1396 N N . ASP A 1 181 ? 29.051 2.430 -23.419 1.00 42.69 181 ASP A N 1
ATOM 1397 C CA . ASP A 1 181 ? 30.030 1.422 -22.957 1.00 42.69 181 ASP A CA 1
ATOM 1398 C C . ASP A 1 181 ? 30.414 1.609 -21.475 1.00 42.69 181 ASP A C 1
ATOM 1400 O O . ASP A 1 181 ? 30.895 0.688 -20.816 1.00 42.69 181 ASP A O 1
ATOM 1404 N N . GLN A 1 182 ? 30.196 2.817 -20.948 1.00 44.22 182 GLN A N 1
ATOM 1405 C CA . GLN A 1 182 ? 30.175 3.119 -19.527 1.00 44.22 182 GLN A CA 1
ATOM 1406 C C . GLN A 1 182 ? 28.938 3.961 -19.199 1.00 44.22 182 GLN A C 1
ATOM 1408 O O . GLN A 1 182 ? 28.598 4.865 -19.969 1.00 44.22 182 GLN A O 1
ATOM 1413 N N . PRO A 1 183 ? 28.280 3.724 -18.051 1.00 52.34 183 PRO A N 1
ATOM 1414 C CA . PRO A 1 183 ? 27.182 4.572 -17.614 1.00 52.34 183 PRO A CA 1
ATOM 1415 C C . PRO A 1 183 ? 27.677 6.024 -17.512 1.00 52.34 183 PRO A C 1
ATOM 1417 O O . PRO A 1 183 ? 28.771 6.245 -16.983 1.00 52.34 183 PRO A O 1
ATOM 1420 N N . PRO A 1 184 ? 26.917 7.022 -18.008 1.00 54.25 184 PRO A N 1
ATOM 1421 C CA . PRO A 1 184 ? 27.302 8.416 -17.859 1.00 54.25 184 PRO A CA 1
ATOM 1422 C C . PRO A 1 184 ? 27.428 8.702 -16.366 1.00 54.25 184 PRO A C 1
ATOM 1424 O O . PRO A 1 184 ? 26.449 8.630 -15.621 1.00 54.25 184 PRO A O 1
ATOM 1427 N N . MET A 1 185 ? 28.661 8.933 -15.919 1.00 53.84 185 MET A N 1
ATOM 1428 C CA . MET A 1 185 ? 28.930 9.280 -14.533 1.00 53.84 185 MET A CA 1
ATOM 1429 C C . MET A 1 185 ? 28.225 10.602 -14.244 1.00 53.84 185 MET A C 1
ATOM 1431 O O . MET A 1 185 ? 28.308 11.503 -15.082 1.00 53.84 185 MET A O 1
ATOM 1435 N N . PRO A 1 186 ? 27.573 10.762 -13.076 1.00 56.34 186 PRO A N 1
ATOM 1436 C CA . PRO A 1 186 ? 27.035 12.059 -12.705 1.00 56.34 186 PRO A CA 1
ATOM 1437 C C . PRO A 1 186 ? 28.188 13.063 -12.789 1.00 56.34 186 PRO A C 1
ATOM 1439 O O . PRO A 1 186 ? 29.301 12.707 -12.374 1.00 56.34 186 PRO A O 1
ATOM 1442 N N . PRO A 1 187 ? 27.963 14.269 -13.337 1.00 53.16 187 PRO A N 1
ATOM 1443 C CA . PRO A 1 187 ? 29.034 15.214 -13.615 1.00 53.16 187 PRO A CA 1
ATOM 1444 C C . PRO A 1 187 ? 29.955 15.337 -12.400 1.00 53.16 187 PRO A C 1
ATOM 1446 O O . PRO A 1 187 ? 29.507 15.582 -11.275 1.00 53.16 187 PRO A O 1
ATOM 1449 N N . SER A 1 188 ? 31.245 15.071 -12.622 1.00 46.75 188 SER A N 1
ATOM 1450 C CA . SER A 1 188 ? 32.266 15.027 -11.579 1.00 46.75 188 SER A CA 1
ATOM 1451 C C . SER A 1 188 ? 32.255 16.337 -10.785 1.00 46.75 188 SER A C 1
ATOM 1453 O O . SER A 1 188 ? 32.611 17.382 -11.312 1.00 46.75 188 SER A O 1
ATOM 1455 N N . TRP A 1 189 ? 31.794 16.259 -9.537 1.00 51.91 189 TRP A N 1
ATOM 1456 C CA . TRP A 1 189 ? 31.918 17.239 -8.448 1.00 51.91 189 TRP A CA 1
ATOM 1457 C C . TRP A 1 189 ? 31.924 18.728 -8.838 1.00 51.91 189 TRP A C 1
ATOM 1459 O O . TRP A 1 189 ? 32.955 19.387 -8.859 1.00 51.91 189 TRP A O 1
ATOM 1469 N N . ARG A 1 190 ? 30.706 19.237 -9.056 1.00 55.97 190 ARG A N 1
ATOM 1470 C CA . ARG A 1 190 ? 30.152 20.547 -8.647 1.00 55.97 190 ARG A CA 1
ATOM 1471 C C . ARG A 1 190 ? 31.177 21.629 -8.232 1.00 55.97 190 ARG A C 1
ATOM 1473 O O . ARG A 1 190 ? 31.642 21.619 -7.094 1.00 55.97 190 ARG A O 1
ATOM 1480 N N . SER A 1 191 ? 31.361 22.655 -9.070 1.00 54.84 191 SER A N 1
ATOM 1481 C CA . SER A 1 191 ? 31.575 24.020 -8.559 1.00 54.84 191 SER A CA 1
ATOM 1482 C C . SER A 1 191 ? 30.199 24.579 -8.210 1.00 54.84 191 SER A C 1
ATOM 1484 O O . SER A 1 191 ? 29.444 24.993 -9.089 1.00 54.84 191 SER A O 1
ATOM 1486 N N . SER A 1 192 ? 29.814 24.501 -6.934 1.00 58.16 192 SER A N 1
ATOM 1487 C CA . SER A 1 192 ? 28.471 24.898 -6.489 1.00 58.16 192 SER A CA 1
ATOM 1488 C C . SER A 1 192 ? 28.152 26.372 -6.735 1.00 58.16 192 SER A C 1
ATOM 1490 O O . SER A 1 192 ? 26.983 26.728 -6.748 1.00 58.16 192 SER A O 1
ATOM 1492 N N . ALA A 1 193 ? 29.171 27.212 -6.931 1.00 63.25 193 ALA A N 1
ATOM 1493 C CA . ALA A 1 193 ? 29.013 28.650 -7.109 1.00 63.25 193 ALA A CA 1
ATOM 1494 C C . ALA A 1 193 ? 28.497 29.048 -8.503 1.00 63.25 193 ALA A C 1
ATOM 1496 O O . ALA A 1 193 ? 27.899 30.108 -8.644 1.00 63.25 193 ALA A O 1
ATOM 1497 N N . GLN A 1 194 ? 28.721 28.220 -9.529 1.00 71.94 194 GLN A N 1
ATOM 1498 C CA . GLN A 1 194 ? 28.37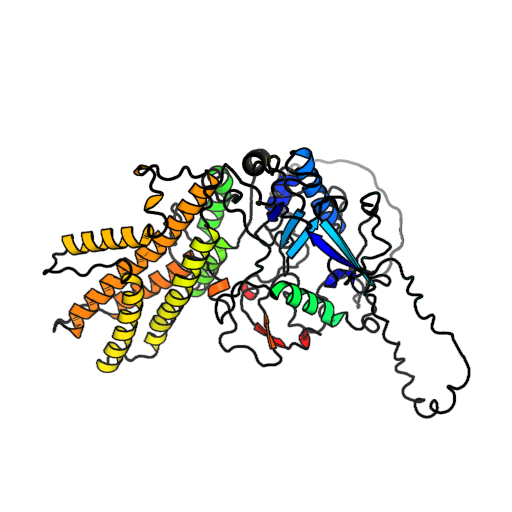9 28.576 -10.911 1.00 71.94 194 GLN A CA 1
ATOM 1499 C C . GLN A 1 194 ? 27.074 27.943 -11.406 1.00 71.94 194 GLN A C 1
ATOM 1501 O O . GLN A 1 194 ? 26.468 28.457 -12.339 1.00 71.94 194 GLN A O 1
ATOM 1506 N N . GLU A 1 195 ? 26.629 26.831 -10.821 1.00 76.56 195 GLU A N 1
ATOM 1507 C CA . GLU A 1 195 ? 25.432 26.116 -11.281 1.00 76.56 195 GLU A CA 1
ATOM 1508 C C . GLU A 1 195 ? 24.148 26.728 -10.683 1.00 76.56 195 GLU A C 1
ATOM 1510 O O . GLU A 1 195 ? 23.883 26.525 -9.495 1.00 76.56 195 GLU A O 1
ATOM 1515 N N . PRO A 1 196 ? 23.303 27.424 -11.472 1.00 75.75 196 PRO A N 1
ATOM 1516 C CA . PRO A 1 196 ? 22.219 28.259 -10.938 1.00 75.75 196 PRO A CA 1
ATOM 1517 C C . PRO A 1 196 ? 21.081 27.492 -10.251 1.00 75.75 196 PRO A C 1
ATOM 1519 O O . PRO A 1 196 ? 20.351 28.074 -9.456 1.00 75.75 196 PRO A O 1
ATOM 1522 N N . PHE A 1 197 ? 20.905 26.202 -10.553 1.00 76.94 197 PHE A N 1
ATOM 1523 C CA . PHE A 1 197 ? 19.787 25.387 -10.049 1.00 76.94 197 PHE A CA 1
ATOM 1524 C C . PHE A 1 197 ? 20.242 24.184 -9.222 1.00 76.94 197 PHE A C 1
ATOM 1526 O O . PHE A 1 197 ? 19.458 23.285 -8.934 1.00 76.94 197 PHE A O 1
ATOM 1533 N N . LEU A 1 198 ? 21.522 24.125 -8.857 1.00 72.44 198 LEU A N 1
ATOM 1534 C CA . LEU A 1 198 ? 22.095 22.953 -8.199 1.00 72.44 198 LEU A CA 1
ATOM 1535 C C . LEU A 1 198 ? 21.503 22.684 -6.814 1.00 72.44 198 LEU A C 1
ATOM 1537 O O . LEU A 1 198 ? 21.423 21.527 -6.393 1.00 72.44 198 LEU A O 1
ATOM 1541 N N . ALA A 1 199 ? 21.146 23.746 -6.099 1.00 66.56 199 ALA A N 1
ATOM 1542 C CA . ALA A 1 199 ? 20.564 23.649 -4.773 1.00 66.56 199 ALA A CA 1
ATOM 1543 C C . ALA A 1 199 ? 19.054 23.301 -4.854 1.00 66.56 199 ALA A C 1
ATOM 1545 O O . ALA A 1 199 ? 18.595 22.432 -4.110 1.00 66.56 199 ALA A O 1
ATOM 1546 N N . SER A 1 200 ? 18.347 23.770 -5.894 1.00 70.75 200 SER A N 1
ATOM 1547 C CA . SER A 1 200 ? 16.909 23.533 -6.088 1.00 70.75 200 SER A CA 1
ATOM 1548 C C . SER A 1 200 ? 16.540 22.275 -6.882 1.00 70.75 200 SER A C 1
ATOM 1550 O O . SER A 1 200 ? 15.403 21.799 -6.821 1.00 70.75 200 SER A O 1
ATOM 1552 N N . GLN A 1 201 ? 17.483 21.673 -7.616 1.00 72.44 201 GLN A N 1
ATOM 1553 C CA . GLN A 1 201 ? 17.207 20.535 -8.509 1.00 72.44 201 GLN A CA 1
ATOM 1554 C C . GLN A 1 201 ? 16.560 19.341 -7.794 1.00 72.44 201 GLN A C 1
ATOM 1556 O O . GLN A 1 201 ? 15.747 18.618 -8.375 1.00 72.44 201 GLN A O 1
ATOM 1561 N N . THR A 1 202 ? 16.939 19.115 -6.535 1.00 69.75 202 THR A N 1
ATOM 1562 C CA . THR A 1 202 ? 16.470 17.964 -5.762 1.00 69.75 202 THR A CA 1
ATOM 1563 C C . THR A 1 202 ? 15.037 18.174 -5.283 1.00 69.75 202 THR A C 1
ATOM 1565 O O . THR A 1 202 ? 14.257 17.226 -5.228 1.00 69.75 202 THR A O 1
ATOM 1568 N N . TRP A 1 203 ? 14.665 19.428 -5.020 1.00 73.25 203 TRP A N 1
ATOM 1569 C CA . TRP A 1 203 ? 13.288 19.792 -4.735 1.00 73.25 203 TRP A CA 1
ATOM 1570 C C . TRP A 1 203 ? 12.389 19.675 -5.956 1.00 73.25 203 TRP A C 1
ATOM 1572 O O . TRP A 1 203 ? 11.342 19.043 -5.868 1.00 73.25 203 TRP A O 1
ATOM 1582 N N . GLY A 1 204 ? 12.820 20.197 -7.109 1.00 75.19 204 GLY A N 1
ATOM 1583 C CA . GLY A 1 204 ? 12.053 20.059 -8.351 1.00 75.19 204 GLY A CA 1
ATOM 1584 C C . GLY A 1 204 ? 11.781 18.591 -8.700 1.00 75.19 204 GLY A C 1
ATOM 1585 O O . GLY A 1 204 ? 10.715 18.243 -9.207 1.00 75.19 204 GLY A O 1
ATOM 1586 N N . TRP A 1 205 ? 12.711 17.697 -8.355 1.00 76.19 205 TRP A N 1
ATOM 1587 C CA . TRP A 1 205 ? 12.490 16.260 -8.462 1.00 76.19 205 TRP A CA 1
ATOM 1588 C C . TRP A 1 205 ? 11.419 15.739 -7.485 1.00 76.19 205 TRP A C 1
ATOM 1590 O O . TRP A 1 205 ? 10.503 15.045 -7.929 1.00 76.19 205 TRP A O 1
ATOM 1600 N N . PHE A 1 206 ? 11.464 16.109 -6.201 1.00 74.88 206 PHE A N 1
ATOM 1601 C CA . PHE A 1 206 ? 10.431 15.742 -5.219 1.00 74.88 206 PHE A CA 1
ATOM 1602 C C . PHE A 1 206 ? 9.036 16.281 -5.584 1.00 74.88 206 PHE A C 1
ATOM 1604 O O . PHE A 1 206 ? 8.047 15.548 -5.531 1.00 74.88 206 PHE A O 1
ATOM 1611 N N . GLU A 1 207 ? 8.943 17.544 -5.998 1.00 75.75 207 GLU A N 1
ATOM 1612 C CA . GLU A 1 207 ? 7.681 18.159 -6.415 1.00 75.75 207 GLU A CA 1
ATOM 1613 C C . GLU A 1 207 ? 7.087 17.410 -7.617 1.00 75.75 207 GLU A C 1
ATOM 1615 O O . GLU A 1 207 ? 5.912 17.039 -7.610 1.00 75.75 207 GLU A O 1
ATOM 1620 N N . SER A 1 208 ? 7.919 17.076 -8.612 1.00 78.31 208 SER A N 1
ATOM 1621 C CA . SER A 1 208 ? 7.478 16.288 -9.769 1.00 78.31 208 SER A CA 1
ATOM 1622 C C . SER A 1 208 ? 6.958 14.898 -9.383 1.00 78.31 208 SER A C 1
ATOM 1624 O O . SER A 1 208 ? 6.001 14.404 -9.980 1.00 78.31 208 SER A O 1
ATOM 1626 N N . ALA A 1 209 ? 7.554 14.280 -8.361 1.00 76.38 209 ALA A N 1
ATOM 1627 C CA . ALA A 1 209 ? 7.173 12.962 -7.878 1.00 76.38 209 ALA A CA 1
ATOM 1628 C C . ALA A 1 209 ? 5.858 12.968 -7.084 1.00 76.38 209 ALA A C 1
ATOM 1630 O O . ALA A 1 209 ? 5.088 12.008 -7.140 1.00 76.38 209 ALA A O 1
ATOM 1631 N N . THR A 1 210 ? 5.584 14.054 -6.365 1.00 74.00 210 THR A N 1
ATOM 1632 C CA . THR A 1 210 ? 4.414 14.182 -5.483 1.00 74.00 210 THR A CA 1
ATOM 1633 C C . THR A 1 210 ? 3.223 14.875 -6.140 1.00 74.00 210 THR A C 1
ATOM 1635 O O . THR A 1 210 ? 2.118 14.842 -5.599 1.00 74.00 210 THR A O 1
ATOM 1638 N N . TRP A 1 211 ? 3.391 15.414 -7.350 1.00 73.00 211 TRP A N 1
ATOM 1639 C CA . TRP A 1 211 ? 2.339 16.107 -8.099 1.00 73.00 211 TRP A CA 1
ATOM 1640 C C . TRP A 1 211 ? 1.044 15.292 -8.272 1.00 73.00 211 TRP A C 1
ATOM 1642 O O . TRP A 1 211 ? -0.063 15.828 -8.230 1.00 73.00 211 TRP A O 1
ATOM 1652 N N . HIS A 1 212 ? 1.173 13.976 -8.455 1.00 72.88 212 HIS A N 1
ATOM 1653 C CA . HIS A 1 212 ? 0.052 13.049 -8.634 1.00 72.88 212 HIS A CA 1
ATOM 1654 C C . HIS A 1 212 ? -0.179 12.142 -7.417 1.00 72.88 212 HIS A C 1
ATOM 1656 O O . HIS A 1 212 ? -0.727 11.049 -7.561 1.00 72.88 212 HIS A O 1
ATOM 1662 N N . TYR A 1 213 ? 0.232 12.560 -6.218 1.00 68.75 213 TYR A N 1
ATOM 1663 C CA . TYR A 1 213 ? 0.078 11.735 -5.022 1.00 68.75 213 TYR A CA 1
ATOM 1664 C C . TYR A 1 213 ? -1.409 11.512 -4.669 1.00 68.75 213 TYR A C 1
ATOM 1666 O O . TYR A 1 213 ? -2.250 12.409 -4.767 1.00 68.75 213 TYR A O 1
ATOM 1674 N N . GLY A 1 214 ? -1.759 10.269 -4.325 1.00 55.31 214 GLY A N 1
ATOM 1675 C CA . GLY A 1 214 ? -3.148 9.783 -4.290 1.00 55.31 214 GLY A CA 1
ATOM 1676 C C . GLY A 1 214 ? -3.943 10.086 -3.016 1.00 55.31 214 GLY A C 1
ATOM 1677 O O . GLY A 1 214 ? -5.158 9.925 -3.015 1.00 55.31 214 GLY A O 1
ATOM 1678 N N . SER A 1 215 ? -3.310 10.537 -1.934 1.00 59.44 215 SER A N 1
ATOM 1679 C CA . SER A 1 215 ? -3.993 10.928 -0.694 1.00 59.44 215 SER A CA 1
ATOM 1680 C C . SER A 1 215 ? -3.235 12.065 -0.026 1.00 59.44 215 SER A C 1
ATOM 1682 O O . SER A 1 215 ? -2.008 12.061 0.021 1.00 59.44 215 SER A O 1
ATOM 1684 N N . THR A 1 216 ? -3.965 13.050 0.477 1.00 59.94 216 THR A N 1
ATOM 1685 C CA . THR A 1 216 ? -3.429 14.138 1.292 1.00 59.94 216 THR A CA 1
ATOM 1686 C C . THR A 1 216 ? -4.118 14.089 2.650 1.00 59.94 216 THR A C 1
ATOM 1688 O O . THR A 1 216 ? -5.244 13.606 2.761 1.00 59.94 216 THR A O 1
ATOM 1691 N N . GLY A 1 217 ? -3.515 14.676 3.686 1.00 54.88 217 GLY A N 1
ATOM 1692 C CA . GLY A 1 217 ? -4.216 14.903 4.961 1.00 54.88 217 GLY A CA 1
ATOM 1693 C C . GLY A 1 217 ? -5.518 15.717 4.832 1.00 54.88 217 GLY A C 1
ATOM 1694 O O . GLY A 1 217 ? -6.264 15.829 5.799 1.00 54.88 217 GLY A O 1
ATOM 1695 N N . MET A 1 218 ? -5.795 16.267 3.643 1.00 54.38 218 MET A N 1
ATOM 1696 C CA . MET A 1 218 ? -6.992 17.020 3.270 1.00 54.38 218 MET A CA 1
ATOM 1697 C C . MET A 1 218 ? -8.002 16.200 2.441 1.00 54.38 218 MET A C 1
ATOM 1699 O O . MET A 1 218 ? -9.021 16.742 2.018 1.00 54.38 218 MET A O 1
ATOM 1703 N N . GLY A 1 219 ? -7.747 14.909 2.204 1.00 55.69 219 GLY A N 1
ATOM 1704 C CA . GLY A 1 219 ? -8.628 14.005 1.461 1.00 55.69 219 GLY A CA 1
ATOM 1705 C C . GLY A 1 219 ? -7.934 13.263 0.315 1.00 55.69 219 GLY A C 1
ATOM 1706 O O . GLY A 1 219 ? -6.756 13.479 0.020 1.00 55.69 219 GLY A O 1
ATOM 1707 N N . ALA A 1 220 ? -8.689 12.378 -0.340 1.00 58.91 220 ALA A N 1
ATOM 1708 C CA . ALA A 1 220 ? -8.207 11.581 -1.465 1.00 58.91 220 ALA A CA 1
ATOM 1709 C C . ALA A 1 220 ? -7.804 12.477 -2.653 1.00 58.91 220 ALA A C 1
ATOM 1711 O O . ALA A 1 220 ? -8.605 13.262 -3.165 1.00 58.91 220 ALA A O 1
ATOM 1712 N N . GLY A 1 221 ? -6.558 12.338 -3.102 1.00 63.66 221 GLY A N 1
ATOM 1713 C CA . GLY A 1 221 ? -6.096 12.857 -4.384 1.00 63.66 221 GLY A CA 1
ATOM 1714 C C . GLY A 1 221 ? -6.594 11.977 -5.536 1.00 63.66 221 GLY A C 1
ATOM 1715 O O . GLY A 1 221 ? -7.051 10.853 -5.341 1.00 63.66 221 GLY A O 1
ATOM 1716 N N . ARG A 1 222 ? -6.504 12.471 -6.777 1.00 66.25 222 ARG A N 1
ATOM 1717 C CA . ARG A 1 222 ? -6.909 11.680 -7.959 1.00 66.25 222 ARG A CA 1
ATOM 1718 C C . ARG A 1 222 ? -5.924 10.556 -8.299 1.00 66.25 222 ARG A C 1
ATOM 1720 O O . ARG A 1 222 ? -6.300 9.622 -9.009 1.00 66.25 222 ARG A O 1
ATOM 1727 N N . GLY A 1 223 ? -4.690 10.639 -7.796 1.00 75.19 223 GLY A N 1
ATOM 1728 C CA . GLY A 1 223 ? -3.600 9.769 -8.227 1.00 75.19 223 GLY A CA 1
ATOM 1729 C C . GLY A 1 223 ? -3.190 10.028 -9.683 1.00 75.19 223 GLY A C 1
ATOM 1730 O O . GLY A 1 223 ? -3.805 10.830 -10.394 1.00 75.19 223 GLY A O 1
ATOM 1731 N N . GLU A 1 224 ? -2.180 9.304 -10.163 1.00 80.88 224 GLU A N 1
ATOM 1732 C CA . GLU A 1 224 ? -1.928 9.188 -11.601 1.00 80.88 224 GLU A CA 1
ATOM 1733 C C . GLU A 1 224 ? -3.054 8.354 -12.238 1.00 80.88 224 GLU A C 1
ATOM 1735 O O . GLU A 1 224 ? -3.263 7.195 -11.889 1.00 80.88 224 GLU A O 1
ATOM 1740 N N . SER A 1 225 ? -3.812 8.956 -13.155 1.00 80.25 225 SER A N 1
ATOM 1741 C CA . SER A 1 225 ? -5.012 8.341 -13.752 1.00 80.25 225 SER A CA 1
ATOM 1742 C C . SER A 1 225 ? -4.738 7.626 -15.076 1.00 80.25 225 SER A C 1
ATOM 1744 O O . SER A 1 225 ? -5.564 6.833 -15.538 1.00 80.25 225 SER A O 1
ATOM 1746 N N . ARG A 1 226 ? -3.578 7.889 -15.690 1.00 83.69 226 ARG A N 1
ATOM 1747 C CA . ARG A 1 226 ? -3.146 7.270 -16.950 1.00 83.69 226 ARG A CA 1
ATOM 1748 C C . ARG A 1 226 ? -2.568 5.874 -16.738 1.00 83.69 226 ARG A C 1
ATOM 1750 O O . ARG A 1 226 ? -2.590 5.065 -17.661 1.00 83.69 226 ARG A O 1
ATOM 1757 N N . VAL A 1 227 ? -2.072 5.589 -15.535 1.00 84.50 227 VAL A N 1
ATOM 1758 C CA . VAL A 1 227 ? -1.529 4.284 -15.147 1.00 84.50 227 VAL A CA 1
ATOM 1759 C C . VAL A 1 227 ? -2.588 3.534 -14.351 1.00 84.50 227 VAL A C 1
ATOM 1761 O O . VAL A 1 227 ? -3.152 4.060 -13.394 1.00 84.50 227 VAL A O 1
ATOM 1764 N N . LYS A 1 228 ? -2.871 2.295 -14.754 1.00 84.75 228 LYS A N 1
ATOM 1765 C CA . LYS A 1 228 ? -3.865 1.442 -14.100 1.00 84.75 228 LYS A CA 1
ATOM 1766 C C . LYS A 1 228 ? -3.202 0.136 -13.667 1.00 84.75 228 LYS A C 1
ATOM 1768 O O . LYS A 1 228 ? -2.669 -0.556 -14.534 1.00 84.75 228 LYS A O 1
ATOM 1773 N N . PRO A 1 229 ? -3.224 -0.204 -12.366 1.00 86.25 229 PRO A N 1
ATOM 1774 C CA . PRO A 1 229 ? -2.828 -1.523 -11.901 1.00 86.25 229 PRO A CA 1
ATOM 1775 C C . PRO A 1 229 ? -3.685 -2.591 -12.570 1.00 86.25 229 PRO A C 1
ATOM 1777 O O . PRO A 1 229 ? -4.904 -2.441 -12.670 1.00 86.25 229 PRO A O 1
ATOM 1780 N N . LEU A 1 230 ? -3.044 -3.669 -13.002 1.00 86.69 230 LEU A N 1
ATOM 1781 C CA . LEU A 1 230 ? -3.742 -4.846 -13.483 1.00 86.69 230 LEU A CA 1
ATOM 1782 C C . LEU A 1 230 ? -3.893 -5.838 -12.330 1.00 86.69 230 LEU A C 1
ATOM 1784 O O . LEU A 1 230 ? -2.922 -6.462 -11.914 1.00 86.69 230 LEU A O 1
ATOM 1788 N N . THR A 1 231 ? -5.107 -5.964 -11.807 1.00 85.44 231 THR A N 1
ATOM 1789 C CA . THR A 1 231 ? -5.402 -6.684 -10.557 1.00 85.44 231 THR A CA 1
ATOM 1790 C C . THR A 1 231 ? -5.174 -8.192 -10.670 1.00 85.44 231 THR A C 1
ATOM 1792 O O . THR A 1 231 ? -4.566 -8.777 -9.786 1.00 85.44 231 THR A O 1
ATOM 1795 N N . CYS A 1 232 ? -5.529 -8.808 -11.797 1.00 84.50 232 CYS A N 1
ATOM 1796 C CA . CYS A 1 232 ? -5.217 -10.214 -12.090 1.00 84.50 232 CYS A CA 1
ATOM 1797 C C . CYS A 1 232 ? -3.726 -10.485 -12.385 1.00 84.50 232 CYS A C 1
ATOM 1799 O O . CYS A 1 232 ? -3.321 -11.634 -12.519 1.00 84.50 232 CYS A O 1
ATOM 1801 N N . GLY A 1 233 ? -2.903 -9.438 -12.511 1.00 87.94 233 GLY A N 1
ATOM 1802 C CA . GLY A 1 233 ? -1.445 -9.538 -12.605 1.00 87.94 233 GLY A CA 1
ATOM 1803 C C . GLY A 1 233 ? -0.737 -9.213 -11.289 1.00 87.94 233 GLY A C 1
ATOM 1804 O O . GLY A 1 233 ? 0.484 -9.054 -11.286 1.00 87.94 233 GLY A O 1
ATOM 1805 N N . PHE A 1 234 ? -1.486 -9.045 -10.193 1.00 90.31 234 PHE A N 1
ATOM 1806 C CA . PHE A 1 234 ? -0.921 -8.727 -8.891 1.00 90.31 234 PHE A CA 1
ATOM 1807 C C . PHE A 1 234 ? -0.222 -9.951 -8.302 1.00 90.31 234 PHE A C 1
ATOM 1809 O O . PHE A 1 234 ? -0.786 -11.039 -8.223 1.00 90.31 234 PHE A O 1
ATOM 1816 N N . LEU A 1 235 ? 1.016 -9.752 -7.870 1.00 90.25 235 LEU A N 1
ATOM 1817 C CA . LEU A 1 235 ? 1.880 -10.788 -7.328 1.00 90.25 235 LEU A CA 1
ATOM 1818 C C . LEU A 1 235 ? 2.440 -10.307 -6.002 1.00 90.25 235 LEU A C 1
ATOM 1820 O O . LEU A 1 235 ? 2.915 -9.178 -5.890 1.00 90.25 235 LEU A O 1
ATOM 1824 N N . THR A 1 236 ? 2.435 -11.185 -5.010 1.00 90.50 236 THR A N 1
ATOM 1825 C CA . THR A 1 236 ? 3.018 -10.887 -3.711 1.00 90.50 236 THR A CA 1
ATOM 1826 C C . THR A 1 236 ? 3.783 -12.090 -3.192 1.00 90.50 236 THR A C 1
ATOM 1828 O O . THR A 1 236 ? 3.290 -13.212 -3.178 1.00 90.50 236 THR A O 1
ATOM 1831 N N . PHE A 1 237 ? 5.005 -11.855 -2.724 1.00 88.81 237 PHE A N 1
ATOM 1832 C CA . PHE A 1 237 ? 5.802 -12.880 -2.049 1.00 88.81 237 PHE A CA 1
ATOM 1833 C C . PHE A 1 237 ? 5.359 -13.129 -0.606 1.00 88.81 237 PHE A C 1
ATOM 1835 O O . PHE A 1 237 ? 5.997 -13.902 0.101 1.00 88.81 237 PHE A O 1
ATOM 1842 N N . TYR A 1 238 ? 4.266 -12.481 -0.195 1.00 84.69 238 TYR A N 1
ATOM 1843 C CA . TYR A 1 238 ? 3.541 -12.700 1.052 1.00 84.69 238 TYR A CA 1
ATOM 1844 C C . TYR A 1 238 ? 2.366 -13.665 0.905 1.00 84.69 238 TYR A C 1
ATOM 1846 O O . TYR A 1 238 ? 1.653 -13.906 1.873 1.00 84.69 238 TYR A O 1
ATOM 1854 N N . ASP A 1 239 ? 2.145 -14.188 -0.300 1.00 89.19 239 ASP A N 1
ATOM 1855 C CA . ASP A 1 239 ? 1.115 -15.186 -0.553 1.00 89.19 239 ASP A CA 1
ATOM 1856 C C . ASP A 1 239 ? 1.330 -16.409 0.369 1.00 89.19 239 ASP A C 1
ATOM 1858 O O . ASP A 1 239 ? 2.478 -16.851 0.521 1.00 89.19 239 ASP A O 1
ATOM 1862 N N . PRO A 1 240 ? 0.266 -16.954 0.996 1.00 88.12 240 PRO A N 1
ATOM 1863 C CA . PRO A 1 240 ? 0.331 -18.173 1.799 1.00 88.12 240 PRO A CA 1
ATOM 1864 C C . PRO A 1 240 ? 1.024 -19.362 1.122 1.00 88.12 240 PRO A C 1
ATOM 1866 O O . PRO A 1 240 ? 1.589 -20.200 1.822 1.00 88.12 240 PRO A O 1
ATOM 1869 N N . ILE A 1 241 ? 1.056 -19.435 -0.214 1.00 88.94 241 ILE A N 1
ATOM 1870 C CA . ILE A 1 241 ? 1.817 -20.479 -0.924 1.00 88.94 241 ILE A CA 1
ATOM 1871 C C . ILE A 1 241 ? 3.324 -20.441 -0.620 1.00 88.94 241 ILE A C 1
ATOM 1873 O O . ILE A 1 241 ? 4.000 -21.447 -0.814 1.00 88.94 241 ILE A O 1
ATOM 1877 N N . TYR A 1 242 ? 3.849 -19.308 -0.137 1.00 89.75 242 TYR A N 1
ATOM 1878 C CA . TYR A 1 242 ? 5.251 -19.135 0.252 1.00 89.75 242 TYR A CA 1
ATOM 1879 C C . TYR A 1 242 ? 5.476 -19.215 1.768 1.00 89.75 242 TYR A C 1
ATOM 1881 O O . TYR A 1 242 ? 6.500 -18.747 2.271 1.00 89.75 242 TYR A O 1
ATOM 1889 N N . GLN A 1 243 ? 4.525 -19.764 2.531 1.00 85.31 243 GLN A N 1
ATOM 1890 C CA . GLN A 1 243 ? 4.617 -19.820 3.993 1.00 85.31 243 GLN A CA 1
ATOM 1891 C C . GLN A 1 243 ? 5.916 -20.486 4.473 1.00 85.31 243 GLN A C 1
ATOM 1893 O O . GLN A 1 243 ? 6.513 -20.024 5.446 1.00 85.31 243 GLN A O 1
ATOM 1898 N N . GLU A 1 244 ? 6.382 -21.528 3.778 1.00 85.69 244 GLU A N 1
ATOM 1899 C CA . GLU A 1 244 ? 7.639 -22.216 4.094 1.00 85.69 244 GLU A CA 1
ATOM 1900 C C . GLU A 1 244 ? 8.855 -21.299 3.906 1.00 85.69 244 GLU A C 1
ATOM 1902 O O . GLU A 1 244 ? 9.692 -21.179 4.803 1.00 85.69 244 GLU A O 1
ATOM 1907 N N . GLN A 1 245 ? 8.903 -20.569 2.789 1.00 85.88 245 GLN A N 1
ATOM 1908 C CA . GLN A 1 245 ? 9.949 -19.591 2.469 1.00 85.88 245 GLN A CA 1
ATOM 1909 C C . GLN A 1 245 ? 9.974 -18.416 3.456 1.00 85.88 245 GLN A C 1
ATOM 1911 O O . GLN A 1 245 ? 11.002 -17.768 3.646 1.00 85.88 245 GLN A O 1
ATOM 1916 N N . GLN A 1 246 ? 8.842 -18.130 4.099 1.00 83.00 246 GLN A N 1
ATOM 1917 C CA . GLN A 1 246 ? 8.688 -17.028 5.045 1.00 83.00 246 GLN A CA 1
ATOM 1918 C C . GLN A 1 246 ? 8.951 -17.422 6.504 1.00 83.00 246 GLN A C 1
ATOM 1920 O O . GLN A 1 246 ? 8.925 -16.542 7.365 1.00 83.00 246 GLN A O 1
ATOM 1925 N N . LEU A 1 247 ? 9.202 -18.698 6.828 1.00 84.88 247 LEU A N 1
ATOM 1926 C CA . LEU A 1 247 ? 9.291 -19.163 8.221 1.00 84.88 247 LEU A CA 1
ATOM 1927 C C . LEU A 1 247 ? 10.322 -18.391 9.052 1.00 84.88 247 LEU A C 1
ATOM 1929 O O . LEU A 1 247 ? 10.010 -17.931 10.152 1.00 84.88 247 LEU A O 1
ATOM 1933 N N . ASP A 1 248 ? 11.534 -18.206 8.527 1.00 82.94 248 ASP A N 1
ATOM 1934 C CA . ASP A 1 248 ? 12.608 -17.502 9.240 1.00 82.94 248 ASP A CA 1
ATOM 1935 C C . ASP A 1 248 ? 12.259 -16.028 9.489 1.00 82.94 248 ASP A C 1
ATOM 1937 O O . ASP A 1 248 ? 12.456 -15.479 10.584 1.00 82.94 248 ASP A O 1
ATOM 1941 N N . ARG A 1 249 ? 11.633 -15.402 8.488 1.00 82.31 249 ARG A N 1
ATOM 1942 C CA . ARG A 1 249 ? 11.092 -14.053 8.605 1.00 82.31 249 ARG A CA 1
ATOM 1943 C C . ARG A 1 249 ? 10.009 -13.993 9.679 1.00 82.31 249 ARG A C 1
ATOM 1945 O O . ARG A 1 249 ? 10.082 -13.122 10.543 1.00 82.31 249 ARG A O 1
ATOM 1952 N N . ALA A 1 250 ? 9.040 -14.905 9.654 1.00 85.12 250 ALA A N 1
ATOM 1953 C CA . ALA A 1 250 ? 7.941 -14.944 10.610 1.00 85.12 250 ALA A CA 1
ATOM 1954 C C . ALA A 1 250 ? 8.453 -15.144 12.045 1.00 85.12 250 ALA A C 1
ATOM 1956 O O . ALA A 1 250 ? 7.981 -14.480 12.963 1.00 85.12 250 ALA A O 1
ATOM 1957 N N . VAL A 1 251 ? 9.459 -15.999 12.257 1.00 87.94 251 VAL A N 1
ATOM 1958 C CA . VAL A 1 251 ? 10.101 -16.190 13.571 1.00 87.94 251 VAL A CA 1
ATOM 1959 C C . VAL A 1 251 ? 10.777 -14.903 14.045 1.00 87.94 251 VAL A C 1
ATOM 1961 O O . VAL A 1 251 ? 10.590 -14.489 15.194 1.00 87.94 251 VAL A O 1
ATOM 1964 N N . THR A 1 252 ? 11.531 -14.247 13.162 1.00 86.62 252 THR A N 1
ATOM 1965 C CA . THR A 1 252 ? 12.206 -12.982 13.471 1.00 86.62 252 THR A CA 1
ATOM 1966 C C . THR A 1 252 ? 11.200 -11.883 13.806 1.00 86.62 252 THR A C 1
ATOM 1968 O O . THR A 1 252 ? 11.363 -11.178 14.803 1.00 86.62 252 THR A O 1
ATOM 1971 N N . GLU A 1 253 ? 10.139 -11.756 13.011 1.00 87.31 253 GLU A N 1
ATOM 1972 C CA . GLU A 1 253 ? 9.093 -10.751 13.190 1.00 87.31 253 GLU A CA 1
ATOM 1973 C C . GLU A 1 253 ? 8.274 -10.996 14.461 1.00 87.31 253 GLU A C 1
ATOM 1975 O O . GLU A 1 253 ? 8.094 -10.067 15.246 1.00 87.31 253 GLU A O 1
ATOM 1980 N N . ARG A 1 254 ? 7.856 -12.241 14.731 1.00 90.00 254 ARG A N 1
ATOM 1981 C CA . ARG A 1 254 ? 7.140 -12.603 15.967 1.00 90.00 254 ARG A CA 1
ATOM 1982 C C . ARG A 1 254 ? 7.944 -12.246 17.207 1.00 90.00 254 ARG A C 1
ATOM 1984 O O . ARG A 1 254 ? 7.393 -11.685 18.150 1.00 90.00 254 ARG A O 1
ATOM 1991 N N . LYS A 1 255 ? 9.249 -12.532 17.197 1.00 89.19 255 LYS A N 1
ATOM 1992 C CA . LYS A 1 255 ? 10.144 -12.183 18.304 1.00 89.19 255 LYS A CA 1
ATOM 1993 C C . LYS A 1 255 ? 10.307 -10.671 18.446 1.00 89.19 255 LYS A C 1
ATOM 1995 O O . LYS A 1 255 ? 10.288 -10.172 19.565 1.00 89.19 255 LYS A O 1
ATOM 2000 N N . LYS A 1 256 ? 10.484 -9.959 17.329 1.00 87.38 256 LYS A N 1
ATOM 2001 C CA . LYS A 1 256 ? 10.689 -8.505 17.303 1.00 87.38 256 LYS A CA 1
ATOM 2002 C C . LYS A 1 256 ? 9.451 -7.750 17.796 1.00 87.38 256 LYS A C 1
ATOM 2004 O O . LYS A 1 256 ? 9.573 -6.896 18.658 1.00 87.38 256 LYS A O 1
ATOM 2009 N N . LEU A 1 257 ? 8.272 -8.109 17.293 1.00 89.25 257 LEU A N 1
ATOM 2010 C CA . LEU A 1 257 ? 7.014 -7.401 17.551 1.00 89.25 257 LEU A CA 1
ATOM 2011 C C . LEU A 1 257 ? 6.174 -8.017 18.681 1.00 89.25 257 LEU A C 1
ATOM 2013 O O . LEU A 1 257 ? 5.062 -7.557 18.920 1.00 89.25 257 LEU A O 1
ATOM 2017 N N . ASN A 1 258 ? 6.677 -9.046 19.371 1.00 91.69 258 ASN A N 1
ATOM 2018 C CA . ASN A 1 258 ? 5.967 -9.783 20.423 1.00 91.69 258 ASN A CA 1
ATOM 2019 C C . ASN A 1 258 ? 4.593 -10.323 19.961 1.00 91.69 258 ASN A C 1
ATOM 2021 O O . ASN A 1 258 ? 3.547 -10.011 20.538 1.00 91.69 258 ASN A O 1
ATOM 2025 N N . LEU A 1 259 ? 4.600 -11.108 18.878 1.00 91.19 259 LEU A N 1
ATOM 2026 C CA . LEU A 1 259 ? 3.401 -11.716 18.287 1.00 91.19 259 LEU A CA 1
ATOM 2027 C C . LEU A 1 259 ? 3.265 -13.197 18.670 1.00 91.19 259 LEU A C 1
ATOM 2029 O O . LEU A 1 259 ? 4.265 -13.899 18.831 1.00 91.19 259 LEU A O 1
ATOM 2033 N N . THR A 1 260 ? 2.028 -13.690 18.749 1.00 90.88 260 THR A N 1
ATOM 2034 C CA . THR A 1 260 ? 1.726 -15.123 18.872 1.00 90.88 260 THR A CA 1
ATOM 2035 C C . THR A 1 260 ? 2.091 -15.886 17.592 1.00 90.88 260 THR A C 1
ATOM 2037 O O . THR A 1 260 ? 2.417 -15.300 16.554 1.00 90.88 260 THR A O 1
ATOM 2040 N N . THR A 1 261 ? 2.006 -17.219 17.636 1.00 86.62 261 THR A N 1
ATOM 2041 C CA . THR A 1 261 ? 2.134 -18.076 16.443 1.00 86.62 261 THR A CA 1
ATOM 2042 C C . THR A 1 261 ? 1.146 -17.685 15.348 1.00 86.62 261 THR A C 1
ATOM 2044 O O . THR A 1 261 ? 1.517 -17.661 14.175 1.00 86.62 261 THR A O 1
ATOM 2047 N N . ASP A 1 262 ? -0.053 -17.282 15.754 1.00 84.00 262 ASP A N 1
ATOM 2048 C CA . ASP A 1 262 ? -1.154 -16.897 14.869 1.00 84.00 262 ASP A CA 1
ATOM 2049 C C . ASP A 1 262 ? -1.101 -15.406 14.483 1.00 84.00 262 ASP A C 1
ATOM 2051 O O . ASP A 1 262 ? -1.983 -14.899 13.801 1.00 84.00 262 ASP A O 1
ATOM 2055 N N . GLY A 1 263 ? -0.058 -14.681 14.910 1.00 83.94 263 GLY A N 1
ATOM 2056 C CA . GLY A 1 263 ? 0.182 -13.289 14.524 1.00 83.94 263 GLY A CA 1
ATOM 2057 C C . GLY A 1 263 ? -0.539 -12.236 15.373 1.00 83.94 263 GLY A C 1
ATOM 2058 O O . GLY A 1 263 ? -0.462 -11.047 15.045 1.00 83.94 263 GLY A O 1
ATOM 2059 N N . TYR A 1 264 ? -1.194 -12.631 16.470 1.00 88.25 264 TYR A N 1
ATOM 2060 C CA . TYR A 1 264 ? -1.823 -11.701 17.412 1.00 88.25 264 TYR A CA 1
ATOM 2061 C C . TYR A 1 264 ? -0.772 -10.972 18.242 1.00 88.25 264 TYR A C 1
ATOM 2063 O O . TYR A 1 264 ? 0.197 -11.569 18.705 1.00 88.25 264 TYR A O 1
ATOM 2071 N N . TRP A 1 265 ? -0.967 -9.677 18.461 1.00 91.88 265 TRP A N 1
ATOM 2072 C CA . TRP A 1 265 ? -0.044 -8.884 19.262 1.00 91.88 265 TRP A CA 1
ATOM 2073 C C . TRP A 1 265 ? -0.280 -9.106 20.757 1.00 91.88 265 TRP A C 1
ATOM 2075 O O . TRP A 1 265 ? -1.392 -8.929 21.242 1.00 91.88 265 TRP A O 1
ATOM 2085 N N . MET A 1 266 ? 0.769 -9.475 21.497 1.00 89.56 266 MET A N 1
ATOM 2086 C CA . MET A 1 266 ? 0.683 -9.735 22.942 1.00 89.56 266 MET A CA 1
ATOM 2087 C C . MET A 1 266 ? 0.961 -8.487 23.799 1.00 89.56 266 MET A C 1
ATOM 2089 O O . MET A 1 266 ? 1.046 -8.576 25.023 1.00 89.56 266 MET A O 1
ATOM 2093 N N . GLY A 1 267 ? 1.115 -7.319 23.170 1.00 86.62 267 GLY A N 1
ATOM 2094 C CA . GLY A 1 267 ? 1.475 -6.068 23.832 1.00 86.62 267 GLY A CA 1
ATOM 2095 C C . GLY A 1 267 ? 2.985 -5.790 23.824 1.00 86.62 267 GLY A C 1
ATOM 2096 O O . GLY A 1 267 ? 3.763 -6.539 23.227 1.00 86.62 267 GLY A O 1
ATOM 2097 N N . PRO A 1 268 ? 3.430 -4.690 24.459 1.00 81.88 268 PRO A N 1
ATOM 2098 C CA . PRO A 1 268 ? 4.847 -4.346 24.522 1.00 81.88 268 PRO A CA 1
ATOM 2099 C C . PRO A 1 268 ? 5.605 -5.420 25.315 1.00 81.88 268 PRO A C 1
ATOM 2101 O O . PRO A 1 268 ? 5.252 -5.679 26.460 1.00 81.88 268 PRO A O 1
ATOM 2104 N N . GLY A 1 269 ? 6.629 -6.028 24.701 1.00 69.62 269 GLY A N 1
ATOM 2105 C CA . GLY A 1 269 ? 7.382 -7.169 25.240 1.00 69.62 269 GLY A CA 1
ATOM 2106 C C . GLY A 1 269 ? 7.770 -7.005 26.710 1.00 69.62 269 GLY A C 1
ATOM 2107 O O . GLY A 1 269 ? 7.155 -7.629 27.565 1.00 69.62 269 GLY A O 1
ATOM 2108 N N . THR A 1 270 ? 8.762 -6.167 27.027 1.00 62.81 270 THR A N 1
ATOM 2109 C CA . THR A 1 270 ? 9.127 -5.873 28.434 1.00 62.81 270 THR A CA 1
ATOM 2110 C C . THR A 1 270 ? 9.865 -4.541 28.668 1.00 62.81 270 THR A C 1
ATOM 2112 O O . THR A 1 270 ? 10.090 -4.193 29.824 1.00 62.81 270 THR A O 1
ATOM 2115 N N . GLN A 1 271 ? 10.233 -3.760 27.637 1.00 59.41 271 GLN A N 1
ATOM 2116 C CA . GLN A 1 271 ? 11.087 -2.559 27.806 1.00 59.41 271 GLN A CA 1
ATOM 2117 C C . GLN A 1 271 ? 10.622 -1.286 27.078 1.00 59.41 271 GLN A C 1
ATOM 2119 O O . GLN A 1 271 ? 11.202 -0.222 27.284 1.00 59.41 271 GLN A O 1
ATOM 2124 N N . GLU A 1 272 ? 9.565 -1.349 26.270 1.00 67.75 272 GLU A N 1
ATOM 2125 C CA . GLU A 1 272 ? 9.126 -0.220 25.446 1.00 67.75 272 GLU A CA 1
ATOM 2126 C C . GLU A 1 272 ? 7.766 0.319 25.880 1.00 67.75 272 GLU A C 1
ATOM 2128 O O . GLU A 1 272 ? 6.884 -0.416 26.328 1.00 67.75 272 GLU A O 1
ATOM 2133 N N . SER A 1 273 ? 7.560 1.628 25.710 1.00 84.81 273 SER A N 1
ATOM 2134 C CA . SER A 1 273 ? 6.227 2.205 25.897 1.00 84.81 273 SER A CA 1
ATOM 2135 C C . SER A 1 273 ? 5.248 1.593 24.886 1.00 84.81 273 SER A C 1
ATOM 2137 O O . SER A 1 273 ? 5.584 1.453 23.710 1.00 84.81 273 SER A O 1
ATOM 2139 N N . ARG A 1 274 ? 4.005 1.303 25.302 1.00 89.31 274 ARG A N 1
ATOM 2140 C CA . ARG A 1 274 ? 2.935 0.812 24.406 1.00 89.31 274 ARG A CA 1
ATOM 2141 C C . ARG A 1 274 ? 2.816 1.658 23.132 1.00 89.31 274 ARG A C 1
ATOM 2143 O O . ARG A 1 274 ? 2.614 1.124 22.051 1.00 89.31 274 ARG A O 1
ATOM 2150 N N . LYS A 1 275 ? 2.993 2.977 23.254 1.00 87.62 275 LYS A N 1
ATOM 2151 C CA . LYS A 1 275 ? 2.977 3.918 22.128 1.00 87.62 275 LYS A CA 1
ATOM 2152 C C . LYS A 1 275 ? 4.097 3.650 21.115 1.00 87.62 275 LYS A C 1
ATOM 2154 O O . LYS A 1 275 ? 3.843 3.733 19.919 1.00 87.62 275 LYS A O 1
ATOM 2159 N N . ALA A 1 276 ? 5.317 3.364 21.573 1.00 86.19 276 ALA A N 1
ATOM 2160 C CA . ALA A 1 276 ? 6.439 3.019 20.697 1.00 86.19 276 ALA A CA 1
ATOM 2161 C C . ALA A 1 276 ? 6.204 1.666 20.009 1.00 86.19 276 ALA A C 1
ATOM 2163 O O . ALA A 1 276 ? 6.279 1.594 18.786 1.00 86.19 276 ALA A O 1
ATOM 2164 N N . ALA A 1 277 ? 5.774 0.656 20.768 1.00 89.56 277 ALA A N 1
ATOM 2165 C CA . ALA A 1 277 ? 5.472 -0.667 20.226 1.00 89.56 277 ALA A CA 1
ATOM 2166 C C . ALA A 1 277 ? 4.324 -0.637 19.195 1.00 89.56 277 ALA A C 1
ATOM 2168 O O . ALA A 1 277 ? 4.414 -1.259 18.142 1.00 89.56 277 ALA A O 1
ATOM 2169 N N . LEU A 1 278 ? 3.268 0.157 19.432 1.00 90.94 278 LEU A N 1
ATOM 2170 C CA . LEU A 1 278 ? 2.202 0.377 18.447 1.00 90.94 278 LEU A CA 1
ATOM 2171 C C . LEU A 1 278 ? 2.722 1.065 17.182 1.00 90.94 278 LEU A C 1
ATOM 2173 O O . LEU A 1 278 ? 2.308 0.691 16.087 1.00 90.94 278 LEU A O 1
ATOM 2177 N N . LYS A 1 279 ? 3.628 2.049 17.298 1.00 86.81 279 LYS A N 1
ATOM 2178 C CA . LYS A 1 279 ? 4.265 2.679 16.126 1.00 86.81 279 LYS A CA 1
ATOM 2179 C C . LYS A 1 279 ? 5.071 1.660 15.319 1.00 86.81 279 LYS A C 1
ATOM 2181 O O . LYS A 1 279 ? 5.029 1.698 14.093 1.00 86.81 279 LYS A O 1
ATOM 2186 N N . GLU A 1 280 ? 5.790 0.761 15.979 1.00 85.94 280 GLU A N 1
ATOM 2187 C CA . GLU A 1 280 ? 6.555 -0.288 15.307 1.00 85.94 280 GLU A CA 1
ATOM 2188 C C . GLU A 1 280 ? 5.637 -1.309 14.619 1.00 85.94 280 GLU A C 1
ATOM 2190 O O . GLU A 1 280 ? 5.800 -1.579 13.428 1.00 85.94 280 GLU A O 1
ATOM 2195 N N . LEU A 1 281 ? 4.603 -1.783 15.323 1.00 89.81 281 LEU A N 1
ATOM 2196 C CA . LEU A 1 281 ? 3.574 -2.673 14.779 1.00 89.81 281 LEU A CA 1
ATOM 2197 C C . LEU A 1 281 ? 2.894 -2.054 13.550 1.00 89.81 281 LEU A C 1
ATOM 2199 O O . LEU A 1 281 ? 2.746 -2.711 12.524 1.00 89.81 281 LEU A O 1
ATOM 2203 N N . THR A 1 282 ? 2.566 -0.764 13.631 1.00 88.56 282 THR A N 1
ATOM 2204 C CA . THR A 1 282 ? 1.996 0.032 12.534 1.00 88.56 282 THR A CA 1
ATOM 2205 C C . THR A 1 282 ? 2.892 0.036 11.290 1.00 88.56 282 THR A C 1
ATOM 2207 O O . THR A 1 282 ? 2.398 0.003 10.164 1.00 88.56 282 THR A O 1
ATOM 2210 N N . ARG A 1 283 ? 4.217 0.065 11.468 1.00 83.44 283 ARG A N 1
ATOM 2211 C CA . ARG A 1 283 ? 5.195 0.141 10.371 1.00 83.44 283 ARG A CA 1
ATOM 2212 C C . ARG A 1 283 ? 5.511 -1.217 9.737 1.00 83.44 283 ARG A C 1
ATOM 2214 O O . ARG A 1 283 ? 6.055 -1.244 8.636 1.00 83.44 283 ARG A O 1
ATOM 2221 N N . ARG A 1 284 ? 5.151 -2.341 10.370 1.00 84.94 284 ARG A N 1
ATOM 2222 C CA . ARG A 1 284 ? 5.563 -3.691 9.933 1.00 84.94 284 ARG A CA 1
ATOM 2223 C C . ARG A 1 284 ? 5.205 -4.025 8.481 1.00 84.94 284 ARG A C 1
ATOM 2225 O O . ARG A 1 284 ? 6.013 -4.616 7.774 1.00 84.94 284 ARG A O 1
ATOM 2232 N N . LYS A 1 285 ? 4.027 -3.591 8.008 1.00 82.75 285 LYS A N 1
ATOM 2233 C CA . LYS A 1 285 ? 3.525 -3.881 6.651 1.00 82.75 285 LYS A CA 1
ATOM 2234 C C . LYS A 1 285 ? 4.283 -3.138 5.543 1.00 82.75 285 LYS A C 1
ATOM 2236 O O . LYS A 1 285 ? 4.106 -3.467 4.381 1.00 82.75 285 LYS A O 1
ATOM 2241 N N . ARG A 1 286 ? 5.133 -2.169 5.901 1.00 78.25 286 ARG A N 1
ATOM 2242 C CA . ARG A 1 286 ? 6.018 -1.437 4.979 1.00 78.25 286 ARG A CA 1
ATOM 2243 C C . ARG A 1 286 ? 7.423 -2.032 4.916 1.00 78.25 286 ARG A C 1
ATOM 2245 O O . ARG A 1 286 ? 8.271 -1.542 4.179 1.00 78.25 286 ARG A O 1
ATOM 2252 N N . TYR A 1 287 ? 7.697 -3.075 5.698 1.00 74.94 287 TYR A N 1
ATOM 2253 C CA . TYR A 1 287 ? 8.989 -3.740 5.694 1.00 74.94 287 TYR A CA 1
ATOM 2254 C C . TYR A 1 287 ? 9.019 -4.824 4.610 1.00 74.94 287 TYR A C 1
ATOM 2256 O O . TYR A 1 287 ? 8.620 -5.969 4.837 1.00 74.94 287 TYR A O 1
ATOM 2264 N N . HIS A 1 288 ? 9.479 -4.464 3.412 1.00 75.38 288 HIS A N 1
ATOM 2265 C CA . HIS A 1 288 ? 9.555 -5.365 2.259 1.00 75.38 288 HIS A CA 1
ATOM 2266 C C . HIS A 1 288 ? 10.919 -6.052 2.176 1.00 75.38 288 HIS A C 1
ATOM 2268 O O . HIS A 1 288 ? 11.734 -5.668 1.355 1.00 75.38 288 HIS A O 1
ATOM 2274 N N . SER A 1 289 ? 11.192 -7.053 3.023 1.00 79.94 289 SER A N 1
ATOM 2275 C CA . SER A 1 289 ? 12.463 -7.798 2.972 1.00 79.94 289 SER A CA 1
ATOM 2276 C C . SER A 1 289 ? 12.265 -9.305 2.825 1.00 79.94 289 SER A C 1
ATOM 2278 O O . SER A 1 289 ? 11.533 -9.935 3.593 1.00 79.94 289 SER A O 1
ATOM 2280 N N . LEU A 1 290 ? 12.961 -9.884 1.850 1.00 83.94 290 LEU A N 1
ATOM 2281 C CA . LEU A 1 290 ? 13.028 -11.311 1.561 1.00 83.94 290 LEU A CA 1
ATOM 2282 C C . LEU A 1 290 ? 14.314 -11.885 2.172 1.00 83.94 290 LEU A C 1
ATOM 2284 O O . LEU A 1 290 ? 15.246 -12.285 1.477 1.00 83.94 290 LEU A O 1
ATOM 2288 N N . ARG A 1 291 ? 14.403 -11.893 3.506 1.00 79.19 291 ARG A N 1
ATOM 2289 C CA . ARG A 1 291 ? 15.575 -12.443 4.206 1.00 79.19 291 ARG A CA 1
ATOM 2290 C C . ARG A 1 291 ? 15.585 -13.964 4.149 1.00 79.19 291 ARG A C 1
ATOM 2292 O O . ARG A 1 291 ? 14.536 -14.590 4.223 1.00 79.19 291 ARG A O 1
ATOM 2299 N N . ASN A 1 292 ? 16.793 -14.526 4.106 1.00 82.50 292 ASN A N 1
ATOM 2300 C CA . ASN A 1 292 ? 17.040 -15.965 4.212 1.00 82.50 292 ASN A CA 1
ATOM 2301 C C . ASN A 1 292 ? 16.348 -16.818 3.128 1.00 82.50 292 ASN A C 1
ATOM 2303 O O . ASN A 1 292 ? 16.035 -17.981 3.355 1.00 82.50 292 ASN A O 1
ATOM 2307 N N . ILE A 1 293 ? 16.132 -16.244 1.941 1.00 86.69 293 ILE A N 1
ATOM 2308 C CA . ILE A 1 293 ? 15.628 -16.969 0.771 1.00 86.69 293 ILE A CA 1
ATOM 2309 C C . ILE A 1 293 ? 16.775 -17.754 0.132 1.00 86.69 293 ILE A C 1
ATOM 2311 O O . ILE A 1 293 ? 17.782 -17.168 -0.280 1.00 86.69 293 ILE A O 1
ATOM 2315 N N . SER A 1 294 ? 16.627 -19.078 0.044 1.00 88.56 294 SER A N 1
ATOM 2316 C CA . SER A 1 294 ? 17.595 -19.927 -0.651 1.00 88.56 294 SER A CA 1
ATOM 2317 C C . SER A 1 294 ? 17.498 -19.758 -2.173 1.00 88.56 294 SER A C 1
ATOM 2319 O O . SER A 1 294 ? 16.508 -19.257 -2.704 1.00 88.56 294 SER A O 1
ATOM 2321 N N . ALA A 1 295 ? 18.509 -20.222 -2.911 1.00 88.69 295 ALA A N 1
ATOM 2322 C CA . ALA A 1 295 ? 18.454 -20.218 -4.376 1.00 88.69 295 ALA A CA 1
ATOM 2323 C C . ALA A 1 295 ? 17.294 -21.078 -4.924 1.00 88.69 295 ALA A C 1
ATOM 2325 O O . ALA A 1 295 ? 16.717 -20.755 -5.961 1.00 88.69 295 ALA A O 1
ATOM 2326 N N . ALA A 1 296 ? 16.925 -22.155 -4.220 1.00 90.62 296 ALA A N 1
ATOM 2327 C CA . ALA A 1 296 ? 15.786 -22.993 -4.588 1.00 90.62 296 ALA A CA 1
ATOM 2328 C C . ALA A 1 296 ? 14.455 -22.252 -4.377 1.00 90.62 296 ALA A C 1
ATOM 2330 O O . ALA A 1 296 ? 13.600 -22.259 -5.260 1.00 90.62 296 ALA A O 1
ATOM 2331 N N . ASP A 1 297 ? 14.317 -21.545 -3.255 1.00 91.19 297 ASP A N 1
ATOM 2332 C CA . ASP A 1 297 ? 13.135 -20.732 -2.954 1.00 91.19 297 ASP A CA 1
ATOM 2333 C C . ASP A 1 297 ? 12.970 -19.592 -3.961 1.00 91.19 297 ASP A C 1
ATOM 2335 O O . ASP A 1 297 ? 11.899 -19.412 -4.540 1.00 91.19 297 ASP A O 1
ATOM 2339 N N . ALA A 1 298 ? 14.061 -18.878 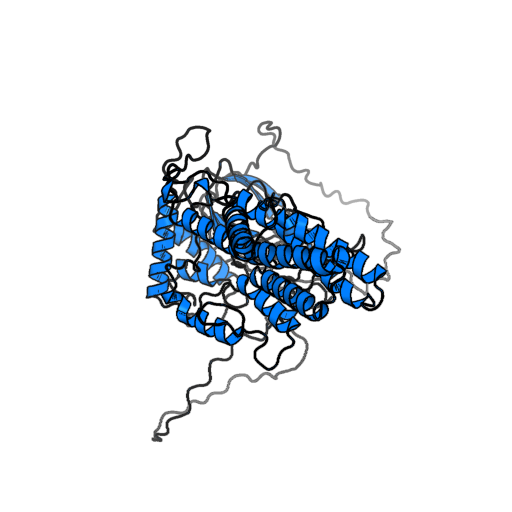-4.250 1.00 90.81 298 ALA A N 1
ATOM 2340 C CA . ALA A 1 298 ? 14.095 -17.841 -5.275 1.00 90.81 298 ALA A CA 1
ATOM 2341 C C . ALA A 1 298 ? 13.660 -18.378 -6.648 1.00 90.81 298 ALA A C 1
ATOM 2343 O O . ALA A 1 298 ? 12.934 -17.706 -7.381 1.00 90.81 298 ALA A O 1
ATOM 2344 N N . HIS A 1 299 ? 14.056 -19.607 -6.990 1.00 91.06 299 HIS A N 1
ATOM 2345 C CA . HIS A 1 299 ? 13.636 -20.252 -8.228 1.00 91.06 299 HIS A CA 1
ATOM 2346 C C . HIS A 1 299 ? 12.127 -20.541 -8.260 1.00 91.06 299 HIS A C 1
ATOM 2348 O O . HIS A 1 299 ? 11.477 -20.234 -9.260 1.00 91.06 299 HIS A O 1
ATOM 2354 N N . ILE A 1 300 ? 11.555 -21.060 -7.168 1.00 91.75 300 ILE A N 1
ATOM 2355 C CA . ILE A 1 300 ? 10.108 -21.309 -7.032 1.00 91.75 300 ILE A CA 1
ATOM 2356 C C . ILE A 1 300 ? 9.323 -20.001 -7.190 1.00 91.75 300 ILE A C 1
ATOM 2358 O O . ILE A 1 300 ? 8.393 -19.919 -7.996 1.00 91.75 300 ILE A O 1
ATOM 2362 N N . MET A 1 301 ? 9.739 -18.960 -6.468 1.00 93.19 301 MET A N 1
ATOM 2363 C CA . MET A 1 301 ? 9.131 -17.629 -6.512 1.00 93.19 301 MET A CA 1
ATOM 2364 C C . MET A 1 301 ? 9.204 -17.014 -7.919 1.00 93.19 301 MET A C 1
ATOM 2366 O O . MET A 1 301 ? 8.235 -16.425 -8.400 1.00 93.19 301 MET A O 1
ATOM 2370 N N . SER A 1 302 ? 10.332 -17.197 -8.613 1.00 92.31 302 SER A N 1
ATOM 2371 C CA . SER A 1 302 ? 10.525 -16.735 -9.991 1.00 92.31 302 SER A CA 1
ATOM 2372 C C . SER A 1 302 ? 9.603 -17.459 -10.980 1.00 92.31 302 SER A C 1
ATOM 2374 O O . SER A 1 302 ? 8.905 -16.808 -11.758 1.00 92.31 302 SER A O 1
ATOM 2376 N N . ILE A 1 303 ? 9.504 -18.793 -10.901 1.00 92.25 303 ILE A N 1
ATOM 2377 C CA . ILE A 1 303 ? 8.592 -19.591 -11.742 1.00 92.25 303 ILE A CA 1
ATOM 2378 C C . ILE A 1 303 ? 7.136 -19.162 -11.543 1.00 92.25 303 ILE A C 1
ATOM 2380 O O . ILE A 1 303 ? 6.383 -19.039 -12.512 1.00 92.25 303 ILE A O 1
ATOM 2384 N N . ALA A 1 304 ? 6.728 -18.927 -10.297 1.00 91.38 304 ALA A N 1
ATOM 2385 C CA . ALA A 1 304 ? 5.372 -18.503 -9.987 1.00 91.38 304 ALA A CA 1
ATOM 2386 C C . ALA A 1 304 ? 5.049 -17.121 -10.579 1.00 91.38 304 ALA A C 1
ATOM 2388 O O . ALA A 1 304 ? 3.979 -16.954 -11.170 1.00 91.38 304 ALA A O 1
ATOM 2389 N N . ALA A 1 305 ? 5.984 -16.166 -10.505 1.00 92.56 305 ALA A N 1
ATOM 2390 C CA . ALA A 1 305 ? 5.841 -14.864 -11.155 1.00 92.56 305 ALA A CA 1
ATOM 2391 C C . ALA A 1 305 ? 5.770 -14.990 -12.688 1.00 92.56 305 ALA A C 1
ATOM 2393 O O . ALA A 1 305 ? 4.899 -14.394 -13.323 1.00 92.56 305 ALA A O 1
ATOM 2394 N N . GLU A 1 306 ? 6.630 -15.817 -13.292 1.00 92.38 306 GLU A N 1
ATOM 2395 C CA . GLU A 1 306 ? 6.602 -16.084 -14.734 1.00 92.38 306 GLU A CA 1
ATOM 2396 C C . GLU A 1 306 ? 5.269 -16.685 -15.191 1.00 92.38 306 GLU A C 1
ATOM 2398 O O . GLU A 1 306 ? 4.753 -16.296 -16.239 1.00 92.38 306 GLU A O 1
ATOM 2403 N N . ARG A 1 307 ? 4.702 -17.628 -14.425 1.00 90.81 307 ARG A N 1
ATOM 2404 C CA . ARG A 1 307 ? 3.395 -18.238 -14.715 1.00 90.81 307 ARG A CA 1
ATOM 2405 C C . ARG A 1 307 ? 2.309 -17.170 -14.823 1.00 90.81 307 ARG A C 1
ATOM 2407 O O . ARG A 1 307 ? 1.550 -17.194 -15.789 1.00 90.81 307 ARG A O 1
ATOM 2414 N N . VAL A 1 308 ? 2.246 -16.254 -13.857 1.00 90.00 308 VAL A N 1
ATOM 2415 C CA . VAL A 1 308 ? 1.238 -15.183 -13.845 1.00 90.00 308 VAL A CA 1
ATOM 2416 C C . VAL A 1 308 ? 1.459 -14.226 -15.003 1.00 90.00 308 VAL A C 1
ATOM 2418 O O . VAL A 1 308 ? 0.544 -13.973 -15.771 1.00 90.00 308 VAL A O 1
ATOM 2421 N N . LEU A 1 309 ? 2.687 -13.759 -15.227 1.00 90.19 309 LEU A N 1
ATOM 2422 C CA . LEU A 1 309 ? 2.954 -12.847 -16.342 1.00 90.19 309 LEU A CA 1
ATOM 2423 C C . LEU A 1 309 ? 2.631 -13.476 -17.711 1.00 90.19 309 LEU A C 1
ATOM 2425 O O . LEU A 1 309 ? 2.151 -12.782 -18.608 1.00 90.19 309 LEU A O 1
ATOM 2429 N N . LYS A 1 310 ? 2.822 -14.793 -17.866 1.00 88.94 310 LYS A N 1
ATOM 2430 C CA . LYS A 1 310 ? 2.430 -15.543 -19.072 1.00 88.94 310 LYS A CA 1
ATOM 2431 C C . LYS A 1 310 ? 0.911 -15.724 -19.196 1.00 88.94 310 LYS A C 1
ATOM 2433 O O . LYS A 1 310 ? 0.408 -15.720 -20.321 1.00 88.94 310 LYS A O 1
ATOM 2438 N N . SER A 1 311 ? 0.173 -15.857 -18.089 1.00 85.88 311 SER A N 1
ATOM 2439 C CA . SER A 1 311 ? -1.289 -16.054 -18.106 1.00 85.88 311 SER A CA 1
ATOM 2440 C C . SER A 1 311 ? -2.073 -14.806 -18.525 1.00 85.88 311 SER A C 1
ATOM 2442 O O . SER A 1 311 ? -3.223 -14.927 -18.953 1.00 85.88 311 SER A O 1
ATOM 2444 N N . LEU A 1 312 ? -1.441 -13.629 -18.475 1.00 83.38 312 LEU A N 1
ATOM 2445 C CA . LEU A 1 312 ? -2.018 -12.355 -18.918 1.00 83.38 312 LEU A CA 1
ATOM 2446 C C . LEU A 1 312 ? -2.204 -12.255 -20.447 1.00 83.38 312 LEU A C 1
ATOM 2448 O O . LEU A 1 312 ? -2.811 -11.298 -20.923 1.00 83.38 312 LEU A O 1
ATOM 2452 N N . GLU A 1 313 ? -1.697 -13.225 -21.221 1.00 72.19 313 GLU A N 1
ATOM 2453 C CA . GLU A 1 313 ? -1.906 -13.382 -22.672 1.00 72.19 313 GLU A CA 1
ATOM 2454 C C . GLU A 1 313 ? -1.746 -12.093 -23.510 1.00 72.19 313 GLU A C 1
ATOM 2456 O O . GLU A 1 313 ? -2.472 -11.870 -24.483 1.00 72.19 313 GLU A O 1
ATOM 2461 N N . PHE A 1 314 ? -0.741 -11.262 -23.213 1.00 71.12 314 PHE A N 1
ATOM 2462 C CA . PHE A 1 314 ? -0.486 -10.005 -23.941 1.00 71.12 314 PHE A CA 1
ATOM 2463 C C . PHE A 1 314 ? -0.348 -10.158 -25.475 1.00 71.12 314 PHE A C 1
ATOM 2465 O O . PHE A 1 314 ? -0.533 -9.196 -26.224 1.00 71.12 314 PHE A O 1
ATOM 2472 N N . ASN A 1 315 ? -0.055 -11.374 -25.946 1.00 54.03 315 ASN A N 1
ATOM 2473 C CA . ASN A 1 315 ? 0.060 -11.751 -27.356 1.00 54.03 315 ASN A CA 1
ATOM 2474 C C . ASN A 1 315 ? -1.266 -11.732 -28.138 1.00 54.03 315 ASN A C 1
ATOM 2476 O O . ASN A 1 315 ? -1.233 -11.663 -29.364 1.00 54.03 315 ASN A O 1
ATOM 2480 N N . LYS A 1 316 ? -2.427 -11.792 -27.471 1.00 51.69 316 LYS A N 1
ATOM 2481 C CA . LYS A 1 316 ? -3.750 -11.831 -28.125 1.00 51.69 316 LYS A CA 1
ATOM 2482 C C . LYS A 1 316 ? -4.459 -10.475 -28.122 1.00 51.69 316 LYS A C 1
ATOM 2484 O O . LYS A 1 316 ? -5.688 -10.428 -28.110 1.00 51.69 316 LYS A O 1
ATOM 2489 N N . SER A 1 317 ? -3.707 -9.370 -28.141 1.00 48.22 317 SER A N 1
ATOM 2490 C CA . SER A 1 317 ? -4.298 -8.068 -28.460 1.00 48.22 317 SER A CA 1
ATOM 2491 C C . SER A 1 317 ? -4.793 -8.104 -29.904 1.00 48.22 317 SER A C 1
ATOM 2493 O O . SER A 1 317 ? -4.039 -7.971 -30.868 1.00 48.22 317 SER A O 1
ATOM 2495 N N . ASP A 1 318 ? -6.088 -8.365 -30.042 1.00 41.50 318 ASP A N 1
ATOM 2496 C CA . ASP A 1 318 ? -6.794 -8.190 -31.293 1.00 41.50 318 ASP A CA 1
ATOM 2497 C C . ASP A 1 318 ? -6.535 -6.759 -31.781 1.00 41.50 318 ASP A C 1
ATOM 2499 O O . ASP A 1 318 ? -6.550 -5.802 -31.002 1.00 41.50 318 ASP A O 1
ATOM 2503 N N . ARG A 1 319 ? -6.268 -6.597 -33.078 1.00 45.00 319 ARG A N 1
ATOM 2504 C CA . ARG A 1 319 ? -5.940 -5.306 -33.716 1.00 45.00 319 ARG A CA 1
ATOM 2505 C C . ARG A 1 319 ? -7.123 -4.320 -33.704 1.00 45.00 319 ARG A C 1
ATOM 2507 O O . ARG A 1 319 ? -7.082 -3.284 -34.371 1.00 45.00 319 ARG A O 1
ATOM 2514 N N . SER A 1 320 ? -8.190 -4.638 -32.979 1.00 41.34 320 SER A N 1
ATOM 2515 C CA . SER A 1 320 ? -9.331 -3.779 -32.718 1.00 41.34 320 SER A CA 1
ATOM 2516 C C . SER A 1 320 ? -8.958 -2.645 -31.762 1.00 41.34 320 SER A C 1
ATOM 2518 O O . SER A 1 320 ? -8.251 -2.842 -30.786 1.00 41.34 320 SER A O 1
ATOM 2520 N N . ARG A 1 321 ? -9.500 -1.446 -31.997 1.00 44.09 321 ARG A N 1
ATOM 2521 C CA . ARG A 1 321 ? -9.350 -0.250 -31.139 1.00 44.09 321 ARG A CA 1
ATOM 2522 C C . ARG A 1 321 ? -9.972 -0.384 -29.734 1.00 44.09 321 ARG A C 1
ATOM 2524 O O . ARG A 1 321 ? -10.010 0.600 -29.001 1.00 44.09 321 ARG A O 1
ATOM 2531 N N . ALA A 1 322 ? -10.481 -1.558 -29.376 1.00 42.44 322 ALA A N 1
ATOM 2532 C CA . ALA A 1 322 ? -10.847 -1.897 -28.011 1.00 42.44 322 ALA A CA 1
ATOM 2533 C C . ALA A 1 322 ? -9.595 -2.467 -27.334 1.00 42.44 322 ALA A C 1
ATOM 2535 O O . ALA A 1 322 ? -8.909 -3.291 -27.932 1.00 42.44 322 ALA A O 1
ATOM 2536 N N . GLY A 1 323 ? -9.258 -1.977 -26.139 1.00 46.53 323 GLY A N 1
ATOM 2537 C CA . GLY A 1 323 ? -8.082 -2.411 -25.380 1.00 46.53 323 GLY A CA 1
ATOM 2538 C C . GLY A 1 323 ? -8.001 -3.936 -25.191 1.00 46.53 323 GLY A C 1
ATOM 2539 O O . GLY A 1 323 ? -8.933 -4.657 -25.545 1.00 46.53 323 GLY A O 1
ATOM 2540 N N . PRO A 1 324 ? -6.888 -4.453 -24.644 1.00 47.03 324 PRO A N 1
ATOM 2541 C CA . PRO A 1 324 ? -6.683 -5.888 -24.489 1.00 47.03 324 PRO A CA 1
ATOM 2542 C C . PRO A 1 324 ? -7.858 -6.517 -23.730 1.00 47.03 324 PRO A C 1
ATOM 2544 O O . PRO A 1 324 ? -8.028 -6.287 -22.536 1.00 47.03 324 PRO A O 1
ATOM 2547 N N . SER A 1 325 ? -8.669 -7.315 -24.430 1.00 43.59 325 SER A N 1
ATOM 2548 C CA . SER A 1 325 ? -9.599 -8.254 -23.808 1.00 43.59 325 SER A CA 1
ATOM 2549 C C . SER A 1 325 ? -8.748 -9.329 -23.141 1.00 43.59 325 SER A C 1
ATOM 2551 O O . SER A 1 325 ? -8.306 -10.290 -23.774 1.00 43.59 325 SER A O 1
ATOM 2553 N N . MET A 1 326 ? -8.441 -9.121 -21.863 1.00 59.06 326 MET A N 1
ATOM 2554 C CA . MET A 1 326 ? -7.798 -10.124 -21.026 1.00 59.06 326 MET A CA 1
ATOM 2555 C C . MET A 1 326 ? -8.850 -11.169 -20.684 1.00 59.06 326 MET A C 1
ATOM 2557 O O . MET A 1 326 ? -9.496 -11.090 -19.648 1.00 59.06 326 MET A O 1
ATOM 2561 N N . LYS A 1 327 ? -9.037 -12.142 -21.585 1.00 56.47 327 LYS A N 1
ATOM 2562 C CA . LYS A 1 327 ? -10.054 -13.207 -21.484 1.00 56.47 327 LYS A CA 1
ATOM 2563 C C . LYS A 1 327 ? -10.057 -13.978 -20.153 1.00 56.47 327 LYS A C 1
ATOM 2565 O O . LYS A 1 327 ? -11.023 -14.682 -19.889 1.00 56.47 327 LYS A O 1
ATOM 2570 N N . ASN A 1 328 ? -8.999 -13.854 -19.350 1.00 65.00 328 ASN A N 1
ATOM 2571 C CA . ASN A 1 328 ? -8.808 -14.579 -18.097 1.00 65.00 328 ASN A CA 1
ATOM 2572 C C . ASN A 1 328 ? -9.033 -13.736 -16.832 1.00 65.00 328 ASN A C 1
ATOM 2574 O O . ASN A 1 328 ? -8.958 -14.298 -15.748 1.00 65.00 328 ASN A O 1
ATOM 2578 N N . CYS A 1 329 ? -9.268 -12.424 -16.933 1.00 77.56 329 CYS A N 1
ATOM 2579 C CA . CYS A 1 329 ? -9.509 -11.574 -15.763 1.00 77.56 329 CYS A CA 1
ATOM 2580 C C . CYS A 1 329 ? -11.006 -11.292 -15.619 1.00 77.56 329 CYS A C 1
ATOM 2582 O O . CYS A 1 329 ? -11.712 -11.149 -16.615 1.00 77.56 329 CYS A O 1
ATOM 2584 N N . THR A 1 330 ? -11.493 -11.175 -14.385 1.00 82.06 330 THR A N 1
ATOM 2585 C CA . THR A 1 330 ? -12.937 -11.048 -14.100 1.00 82.06 330 THR A CA 1
ATOM 2586 C C . THR A 1 330 ? -13.492 -9.639 -14.289 1.00 82.06 330 THR A C 1
ATOM 2588 O O . THR A 1 330 ? -14.676 -9.405 -14.064 1.00 82.06 330 THR A O 1
ATOM 2591 N N . GLU A 1 331 ? -12.632 -8.693 -14.680 1.00 82.25 331 GLU A N 1
ATOM 2592 C CA . GLU A 1 331 ? -12.915 -7.255 -14.803 1.00 82.25 331 GLU A CA 1
ATOM 2593 C C . GLU A 1 331 ? -13.380 -6.583 -13.496 1.00 82.25 331 GLU A C 1
ATOM 2595 O O . GLU A 1 331 ? -13.707 -5.395 -13.494 1.00 82.25 331 GLU A O 1
ATOM 2600 N N . ILE A 1 332 ? -13.348 -7.297 -12.362 1.00 87.94 332 ILE A N 1
ATOM 2601 C CA . ILE A 1 332 ? -13.615 -6.722 -11.045 1.00 87.94 332 ILE A CA 1
ATOM 2602 C C . ILE A 1 332 ? -12.551 -5.661 -10.756 1.00 87.94 332 ILE A C 1
ATOM 2604 O O . ILE A 1 332 ? -11.346 -5.937 -10.697 1.00 87.94 332 ILE A O 1
ATOM 2608 N N . ASP A 1 333 ? -13.007 -4.428 -10.539 1.00 89.62 333 ASP A N 1
ATOM 2609 C CA . ASP A 1 333 ? -12.141 -3.312 -10.172 1.00 89.62 333 ASP A CA 1
ATOM 2610 C C . ASP A 1 333 ? -11.762 -3.403 -8.686 1.00 89.62 333 ASP A C 1
ATOM 2612 O O . ASP A 1 333 ? -12.251 -2.665 -7.827 1.00 89.62 333 ASP A O 1
ATOM 2616 N N . TRP A 1 334 ? -10.861 -4.337 -8.369 1.00 91.50 334 TRP A N 1
ATOM 2617 C CA . TRP A 1 334 ? -10.341 -4.510 -7.013 1.00 91.50 334 TRP A CA 1
ATOM 2618 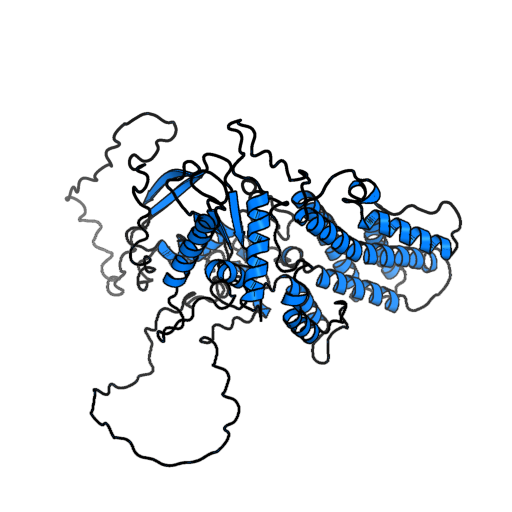C C . TRP A 1 334 ? -9.637 -3.254 -6.487 1.00 91.50 334 TRP A C 1
ATOM 2620 O O . TRP A 1 334 ? -9.611 -3.020 -5.277 1.00 91.50 334 TRP A O 1
ATOM 2630 N N . ARG A 1 335 ? -9.102 -2.406 -7.378 1.00 88.62 335 ARG A N 1
ATOM 2631 C CA . ARG A 1 335 ? -8.549 -1.097 -7.005 1.00 88.62 335 ARG A CA 1
ATOM 2632 C C . ARG A 1 335 ? -9.651 -0.186 -6.467 1.00 88.62 335 ARG A C 1
ATOM 2634 O O . ARG A 1 335 ? -9.445 0.466 -5.449 1.00 88.62 335 ARG A O 1
ATOM 2641 N N . ALA A 1 336 ? -10.803 -0.112 -7.128 1.00 89.69 336 ALA A N 1
ATOM 2642 C CA . ALA A 1 336 ? -11.937 0.661 -6.630 1.00 89.69 336 ALA A CA 1
ATOM 2643 C C . ALA A 1 336 ? -12.443 0.123 -5.284 1.00 89.69 336 ALA A C 1
ATOM 2645 O O . ALA A 1 336 ? -12.637 0.915 -4.365 1.00 89.69 336 ALA A O 1
ATOM 2646 N N . VAL A 1 337 ? -12.572 -1.202 -5.138 1.00 93.94 337 VAL A N 1
ATOM 2647 C CA . VAL A 1 337 ? -12.994 -1.849 -3.879 1.00 93.94 337 VAL A CA 1
ATOM 2648 C C . VAL A 1 337 ? -12.055 -1.484 -2.728 1.00 93.94 337 VAL A C 1
ATOM 2650 O O . VAL A 1 337 ? -12.488 -0.976 -1.696 1.00 93.94 337 VAL A O 1
ATOM 2653 N N . THR A 1 338 ? -10.751 -1.699 -2.908 1.00 92.12 338 THR A N 1
ATOM 2654 C CA . THR A 1 338 ? -9.738 -1.400 -1.881 1.00 92.12 338 THR A CA 1
ATOM 2655 C C . THR A 1 338 ? -9.659 0.089 -1.549 1.00 92.12 338 THR A C 1
ATOM 2657 O O . THR A 1 338 ? -9.590 0.446 -0.372 1.00 92.12 338 THR A O 1
ATOM 2660 N N . ASN A 1 339 ? -9.746 0.968 -2.551 1.00 89.06 339 ASN A N 1
ATOM 2661 C CA . ASN A 1 339 ? -9.804 2.411 -2.325 1.00 89.06 339 ASN A CA 1
ATOM 2662 C C . ASN A 1 339 ? -11.047 2.822 -1.529 1.00 89.06 339 ASN A C 1
ATOM 2664 O O . ASN A 1 339 ? -10.924 3.635 -0.615 1.00 89.06 339 ASN A O 1
ATOM 2668 N N . ASP A 1 340 ? -12.221 2.271 -1.844 1.00 92.19 340 ASP A N 1
ATOM 2669 C CA . ASP A 1 340 ? -13.460 2.573 -1.122 1.00 92.19 340 ASP A CA 1
ATOM 2670 C C . ASP A 1 340 ? -13.370 2.127 0.344 1.00 92.19 340 ASP A C 1
ATOM 2672 O O . ASP A 1 340 ? -13.716 2.890 1.244 1.00 92.19 340 ASP A O 1
ATOM 2676 N N . ILE A 1 341 ? -12.790 0.951 0.616 1.00 94.94 341 ILE A N 1
ATOM 2677 C CA . ILE A 1 341 ? -12.520 0.478 1.984 1.00 94.94 341 ILE A CA 1
ATOM 2678 C C . ILE A 1 341 ? -11.645 1.485 2.743 1.00 94.94 341 ILE A C 1
ATOM 2680 O O . ILE A 1 341 ? -12.016 1.937 3.830 1.00 94.94 341 ILE A O 1
ATOM 2684 N N . VAL A 1 342 ? -10.500 1.877 2.180 1.00 92.12 342 VAL A N 1
ATOM 2685 C CA . VAL A 1 342 ? -9.589 2.823 2.842 1.00 92.12 342 VAL A CA 1
ATOM 2686 C C . VAL A 1 342 ? -10.279 4.173 3.066 1.00 92.12 342 VAL A C 1
ATOM 2688 O O . VAL A 1 342 ? -10.281 4.683 4.188 1.00 92.12 342 VAL A O 1
ATOM 2691 N N . GLN A 1 343 ? -10.937 4.724 2.043 1.00 88.12 343 GLN A N 1
ATOM 2692 C CA . GLN A 1 343 ? -11.632 6.015 2.124 1.00 88.12 343 GLN A CA 1
ATOM 2693 C C . GLN A 1 343 ? -12.796 5.997 3.118 1.00 88.12 343 GLN A C 1
ATOM 2695 O O . GLN A 1 343 ? -13.060 6.989 3.803 1.00 88.12 343 GLN A O 1
ATOM 2700 N N . ARG A 1 344 ? -13.494 4.868 3.235 1.00 91.25 344 ARG A N 1
ATOM 2701 C CA . ARG A 1 344 ? -14.614 4.717 4.155 1.00 91.25 344 ARG A CA 1
ATOM 2702 C C . ARG A 1 344 ? -14.146 4.580 5.597 1.00 91.25 344 ARG A C 1
ATOM 2704 O O . ARG A 1 344 ? -14.709 5.237 6.476 1.00 91.25 344 ARG A O 1
ATOM 2711 N N . TYR A 1 345 ? -13.145 3.750 5.862 1.00 95.19 345 TYR A N 1
ATOM 2712 C CA . TYR A 1 345 ? -12.788 3.390 7.231 1.00 95.19 345 TYR A CA 1
ATOM 2713 C C . TYR A 1 345 ? -11.662 4.249 7.812 1.00 95.19 345 TYR A C 1
ATOM 2715 O O . TYR A 1 345 ? -11.773 4.648 8.971 1.00 95.19 345 TYR A O 1
ATOM 2723 N N . ALA A 1 346 ? -10.630 4.622 7.047 1.00 93.50 346 ALA A N 1
ATOM 2724 C CA . ALA A 1 346 ? -9.465 5.322 7.602 1.00 93.50 346 ALA A CA 1
ATOM 2725 C C . ALA A 1 346 ? -9.823 6.650 8.304 1.00 93.50 346 ALA A C 1
ATOM 2727 O O . ALA A 1 346 ? -9.391 6.837 9.449 1.00 93.50 346 ALA A O 1
ATOM 2728 N N . PRO A 1 347 ? -10.661 7.539 7.720 1.00 91.12 347 PRO A N 1
ATOM 2729 C CA . PRO A 1 347 ? -11.047 8.787 8.380 1.00 91.12 347 PRO A CA 1
ATOM 2730 C C . PRO A 1 347 ? -11.936 8.556 9.606 1.00 91.12 347 PRO A C 1
ATOM 2732 O O . PRO A 1 347 ? -11.776 9.228 10.623 1.00 91.12 347 PRO A O 1
ATOM 2735 N N . ARG A 1 348 ? -12.860 7.588 9.541 1.00 94.00 348 ARG A N 1
ATOM 2736 C CA . ARG A 1 348 ? -13.812 7.299 10.627 1.00 94.00 348 ARG A CA 1
ATOM 2737 C C . ARG A 1 348 ? -13.120 6.682 11.844 1.00 94.00 348 ARG A C 1
ATOM 2739 O O . ARG A 1 348 ? -13.414 7.071 12.972 1.00 94.00 348 ARG A O 1
ATOM 2746 N N . LEU A 1 349 ? -12.159 5.781 11.626 1.00 96.12 349 LEU A N 1
ATOM 2747 C CA . LEU A 1 349 ? -11.325 5.219 12.694 1.00 96.12 349 LEU A CA 1
ATOM 2748 C C . LEU A 1 349 ? -10.465 6.312 13.351 1.00 96.12 349 LEU A C 1
ATOM 2750 O O . LEU A 1 349 ? -10.407 6.398 14.576 1.00 96.12 349 LEU A O 1
ATOM 2754 N N . GLN A 1 350 ? -9.884 7.217 12.557 1.00 92.94 350 GLN A N 1
ATOM 2755 C CA . GLN A 1 350 ? -9.114 8.354 13.074 1.00 92.94 350 GLN A CA 1
ATOM 2756 C C . GLN A 1 350 ? -9.981 9.345 13.878 1.00 92.94 350 GLN A C 1
ATOM 2758 O O . GLN A 1 350 ? -9.551 9.863 14.916 1.00 92.94 350 GLN A O 1
ATOM 2763 N N . GLN A 1 351 ? -11.217 9.599 13.437 1.00 93.44 351 GLN A N 1
ATOM 2764 C CA . GLN A 1 351 ? -12.191 10.409 14.177 1.00 93.44 351 GLN A CA 1
ATOM 2765 C C . GLN A 1 351 ? -12.546 9.767 15.522 1.00 93.44 351 GLN A C 1
ATOM 2767 O O . GLN A 1 351 ? -12.499 10.445 16.548 1.00 93.44 351 GLN A O 1
ATOM 2772 N N . LEU A 1 352 ? -12.829 8.462 15.543 1.00 96.12 352 LEU A N 1
ATOM 2773 C CA . LEU A 1 352 ? -13.091 7.719 16.778 1.00 96.12 352 LEU A CA 1
ATOM 2774 C C . LEU A 1 352 ? -11.900 7.759 17.734 1.00 96.12 352 LEU A C 1
ATOM 2776 O O . LEU A 1 352 ? -12.079 8.048 18.916 1.00 96.12 352 LEU A O 1
ATOM 2780 N N . ASN A 1 353 ? -10.683 7.570 17.224 1.00 95.19 353 ASN A N 1
ATOM 2781 C CA . ASN A 1 353 ? -9.465 7.680 18.022 1.00 95.19 353 ASN A CA 1
ATOM 2782 C C . ASN A 1 353 ? -9.331 9.079 18.657 1.00 95.19 353 ASN A C 1
ATOM 2784 O O . ASN A 1 353 ? -9.000 9.222 19.833 1.00 95.19 353 ASN A O 1
ATOM 2788 N N . THR A 1 354 ? -9.695 10.130 17.916 1.00 93.50 354 THR A N 1
ATOM 2789 C CA . THR A 1 354 ? -9.733 11.507 18.437 1.00 93.50 354 THR A CA 1
ATOM 2790 C C . THR A 1 354 ? -10.803 11.691 19.521 1.00 93.50 354 THR A C 1
ATOM 2792 O O . THR A 1 354 ? -10.564 12.391 20.507 1.00 93.50 354 THR A O 1
ATOM 2795 N N . ILE A 1 355 ? -11.977 11.067 19.378 1.00 95.25 355 ILE A N 1
ATOM 2796 C CA . ILE A 1 355 ? -13.050 11.097 20.390 1.00 95.25 355 ILE A CA 1
ATOM 2797 C C . ILE A 1 355 ? -12.604 10.399 21.677 1.00 95.25 355 ILE A C 1
ATOM 2799 O O . ILE A 1 355 ? -12.812 10.951 22.761 1.00 95.25 355 ILE A O 1
ATOM 2803 N N . PHE A 1 356 ? -11.954 9.237 21.569 1.00 95.12 356 PHE A N 1
ATOM 2804 C CA . PHE A 1 356 ? -11.362 8.550 22.717 1.00 95.12 356 PHE A CA 1
ATOM 2805 C C . PHE A 1 356 ? -10.288 9.410 23.387 1.00 95.12 356 PHE A C 1
ATOM 2807 O O . PHE A 1 356 ? -10.339 9.600 24.599 1.00 95.12 356 PHE A O 1
ATOM 2814 N N . ALA A 1 357 ? -9.384 10.023 22.617 1.00 92.44 357 ALA A N 1
ATOM 2815 C CA . ALA A 1 357 ? -8.341 10.892 23.161 1.00 92.44 357 ALA A CA 1
ATOM 2816 C C . ALA A 1 357 ? -8.910 12.102 23.927 1.00 92.44 357 ALA A C 1
ATOM 2818 O O . ALA A 1 357 ? -8.396 12.459 24.984 1.00 92.44 357 ALA A O 1
ATOM 2819 N N . ARG A 1 358 ? -10.010 12.709 23.456 1.00 91.12 358 ARG A N 1
ATOM 2820 C CA . ARG A 1 358 ? -10.662 13.853 24.131 1.00 91.12 358 ARG A CA 1
ATOM 2821 C C . ARG A 1 358 ? -11.222 13.522 25.512 1.00 91.12 358 ARG A C 1
ATOM 2823 O O . ARG A 1 358 ? -11.429 14.440 26.303 1.00 91.12 358 ARG A O 1
ATOM 2830 N N . ARG A 1 359 ? -11.442 12.244 25.824 1.00 89.75 359 ARG A N 1
ATOM 2831 C CA . ARG A 1 359 ? -11.920 11.796 27.136 1.00 89.75 359 ARG A CA 1
ATOM 2832 C C . ARG A 1 359 ? -11.012 12.270 28.277 1.00 89.75 359 ARG A C 1
ATOM 2834 O O . ARG A 1 359 ? -11.517 12.560 29.356 1.00 89.75 359 ARG A O 1
ATOM 2841 N N . SER A 1 360 ? -9.698 12.397 28.057 1.00 87.06 360 SER A N 1
ATOM 2842 C CA . SER A 1 360 ? -8.764 12.891 29.086 1.00 87.06 360 SER A CA 1
ATOM 2843 C C . SER A 1 360 ? -9.096 14.299 29.587 1.00 87.06 360 SER A C 1
ATOM 2845 O O . SER A 1 360 ? -8.691 14.663 30.686 1.00 87.06 360 SER A O 1
ATOM 2847 N N . ASN A 1 361 ? -9.834 15.082 28.797 1.00 90.06 361 ASN A N 1
ATOM 2848 C CA . ASN A 1 361 ? -10.186 16.468 29.101 1.00 90.06 361 ASN A CA 1
ATOM 2849 C C . ASN A 1 361 ? -11.551 16.590 29.799 1.00 90.06 361 ASN A C 1
ATOM 2851 O O . ASN A 1 361 ? -12.023 17.702 30.027 1.00 90.06 361 ASN A O 1
ATOM 2855 N N . ILE A 1 362 ? -12.209 15.467 30.092 1.00 86.06 362 ILE A N 1
ATOM 2856 C CA . ILE A 1 362 ? -13.567 15.424 30.632 1.00 86.06 362 ILE A CA 1
ATOM 2857 C C . ILE A 1 362 ? -13.516 14.914 32.065 1.00 86.06 362 ILE A C 1
ATOM 2859 O O . ILE A 1 362 ? -13.009 13.824 32.337 1.00 86.06 362 ILE A O 1
ATOM 2863 N N . ASP A 1 363 ? -14.102 15.680 32.984 1.00 84.50 363 ASP A N 1
ATOM 2864 C CA . ASP A 1 363 ? -14.363 15.186 34.329 1.00 84.50 363 ASP A CA 1
ATOM 2865 C C . ASP A 1 363 ? -15.508 14.168 34.287 1.00 84.50 363 ASP A C 1
ATOM 2867 O O . ASP A 1 363 ? -16.681 14.527 34.176 1.00 84.50 363 ASP A O 1
ATOM 2871 N N . MET A 1 364 ? -15.158 12.885 34.405 1.00 81.12 364 MET A N 1
ATOM 2872 C CA . MET A 1 364 ? -16.117 11.777 34.390 1.00 81.12 364 MET A CA 1
ATOM 2873 C C . MET A 1 364 ? -17.127 11.834 35.550 1.00 81.12 364 MET A C 1
ATOM 2875 O O . MET A 1 364 ? -18.142 11.140 35.504 1.00 81.12 364 MET A O 1
ATOM 2879 N N . LYS A 1 365 ? -16.882 12.650 36.588 1.00 81.44 365 LYS A N 1
ATOM 2880 C CA . LYS A 1 365 ? -17.843 12.887 37.677 1.00 81.44 365 LYS A CA 1
ATOM 2881 C C . LYS A 1 365 ? -18.979 13.824 37.262 1.00 81.44 365 LYS A C 1
ATOM 2883 O O . LYS A 1 365 ? -20.052 13.777 37.859 1.00 81.44 365 LYS A O 1
ATOM 2888 N N . ASN A 1 366 ? -18.773 14.656 36.242 1.00 86.81 366 ASN A N 1
ATOM 2889 C CA . ASN A 1 366 ? -19.806 15.528 35.699 1.00 86.81 366 ASN A CA 1
ATOM 2890 C C . ASN A 1 366 ? -20.709 14.729 34.745 1.00 86.81 366 ASN A C 1
ATOM 2892 O O . ASN A 1 366 ? -20.325 14.406 33.620 1.00 86.81 366 ASN A O 1
ATOM 2896 N N . SER A 1 367 ? -21.927 14.416 35.192 1.00 83.44 367 SER A N 1
ATOM 2897 C CA . SER A 1 367 ? -22.885 13.592 34.443 1.00 83.44 367 SER A CA 1
ATOM 2898 C C . SER A 1 367 ? -23.262 14.191 33.085 1.00 83.44 367 SER A C 1
ATOM 2900 O O . SER A 1 367 ? -23.336 13.460 32.097 1.00 83.44 367 SER A O 1
ATOM 2902 N N . THR A 1 368 ? -23.440 15.511 33.001 1.00 88.12 368 THR A N 1
ATOM 2903 C CA . THR A 1 368 ? -23.800 16.209 31.758 1.00 88.12 368 THR A CA 1
ATOM 2904 C C . THR A 1 368 ? -22.664 16.158 30.741 1.00 88.12 368 THR A C 1
ATOM 2906 O O . THR A 1 368 ? -22.892 15.851 29.570 1.00 88.12 368 THR A O 1
ATOM 2909 N N . ALA A 1 369 ? -21.429 16.411 31.187 1.00 88.69 369 ALA A N 1
ATOM 2910 C CA . ALA A 1 369 ? -20.252 16.348 30.323 1.00 88.69 369 ALA A CA 1
ATOM 2911 C C . ALA A 1 369 ? -20.000 14.915 29.824 1.00 88.69 369 ALA A C 1
ATOM 2913 O O . ALA A 1 369 ? -19.802 14.704 28.625 1.00 88.69 369 ALA A O 1
ATOM 2914 N N . THR A 1 370 ? -20.100 13.927 30.720 1.00 88.19 370 THR A N 1
ATOM 2915 C CA . THR A 1 370 ? -19.978 12.502 30.384 1.00 88.19 370 THR A CA 1
ATOM 2916 C C . THR A 1 370 ? -21.045 12.064 29.383 1.00 88.19 370 THR A C 1
ATOM 2918 O O . THR A 1 370 ? -20.710 11.425 28.387 1.00 88.19 370 THR A O 1
ATOM 2921 N N . ARG A 1 371 ? -22.316 12.443 29.590 1.00 89.69 371 ARG A N 1
ATOM 2922 C CA . ARG A 1 371 ? -23.418 12.117 28.667 1.00 89.69 371 ARG A CA 1
ATOM 2923 C C . ARG A 1 371 ? -23.188 12.710 27.279 1.00 89.69 371 ARG A C 1
ATOM 2925 O O . ARG A 1 371 ? -23.344 12.002 26.290 1.00 89.69 371 ARG A O 1
ATOM 2932 N N . SER A 1 372 ? -22.796 13.983 27.205 1.00 91.44 372 SER A N 1
ATOM 2933 C CA . SER A 1 372 ? -22.542 14.678 25.935 1.00 91.44 372 SER A CA 1
ATOM 2934 C C . SER A 1 372 ? -21.418 14.016 25.130 1.00 91.44 372 SER A C 1
ATOM 2936 O O . SER A 1 372 ? -21.573 13.722 23.945 1.00 91.44 372 SER A O 1
ATOM 2938 N N . TRP A 1 373 ? -20.302 13.686 25.783 1.00 93.00 373 TRP A N 1
ATOM 2939 C CA . TRP A 1 373 ? -19.202 12.986 25.121 1.00 93.00 373 TRP A CA 1
ATOM 2940 C C . TRP A 1 373 ? -19.565 11.561 24.706 1.00 93.00 373 TRP A C 1
ATOM 2942 O O . TRP A 1 373 ? -19.277 11.161 23.576 1.00 93.00 373 TRP A O 1
ATOM 2952 N N . PHE A 1 374 ? -20.231 10.809 25.585 1.00 93.19 374 PHE A N 1
ATOM 2953 C CA . PHE A 1 374 ? -20.616 9.431 25.296 1.00 93.19 374 PHE A CA 1
ATOM 2954 C C . PHE A 1 374 ? -21.659 9.357 24.170 1.00 93.19 374 PHE A C 1
ATOM 2956 O O . PHE A 1 374 ? -21.608 8.450 23.346 1.00 93.19 374 PHE A O 1
ATOM 2963 N N . MET A 1 375 ? -22.540 10.356 24.054 1.00 93.00 375 MET A N 1
ATOM 2964 C CA . MET A 1 375 ? -23.433 10.515 22.903 1.00 93.00 375 MET A CA 1
ATOM 2965 C C . MET A 1 375 ? -22.645 10.679 21.597 1.00 93.00 375 MET A C 1
ATOM 2967 O O . MET A 1 375 ? -22.985 10.048 20.599 1.00 93.00 375 MET A O 1
ATOM 2971 N N . GLY A 1 376 ? -21.561 11.461 21.603 1.00 94.00 376 GLY A N 1
ATOM 2972 C CA . GLY A 1 376 ? -20.661 11.578 20.453 1.00 94.00 376 GLY A CA 1
ATOM 2973 C C . GLY A 1 376 ? -20.000 10.245 20.082 1.00 94.00 376 GLY A C 1
ATOM 2974 O O . GLY A 1 376 ? -19.982 9.878 18.906 1.00 94.00 376 GLY A O 1
ATOM 2975 N N . LEU A 1 377 ? -19.511 9.489 21.071 1.00 95.38 377 LEU A N 1
ATOM 2976 C CA . LEU A 1 377 ? -18.956 8.144 20.861 1.00 95.38 377 LEU A CA 1
ATOM 2977 C C . LEU A 1 377 ? -19.998 7.186 20.260 1.00 95.38 377 LEU A C 1
ATOM 2979 O O . LEU A 1 377 ? -19.717 6.501 19.273 1.00 95.38 377 LEU A O 1
ATOM 2983 N N . ARG A 1 378 ? -21.214 7.183 20.815 1.00 95.00 378 ARG A N 1
ATOM 2984 C CA . ARG A 1 378 ? -22.344 6.387 20.326 1.00 95.00 378 ARG A CA 1
ATOM 2985 C C . ARG A 1 378 ? -22.700 6.728 18.884 1.00 95.00 378 ARG A C 1
ATOM 2987 O O . ARG A 1 378 ? -22.799 5.832 18.062 1.00 95.00 378 ARG A O 1
ATOM 2994 N N . GLN A 1 379 ? -22.819 8.008 18.540 1.00 95.12 379 GLN A N 1
ATOM 2995 C CA . GLN A 1 379 ? -23.126 8.424 17.168 1.00 95.12 379 GLN A CA 1
ATOM 2996 C C . GLN A 1 379 ? -22.104 7.884 16.159 1.00 95.12 379 GLN A C 1
ATOM 2998 O O . GLN A 1 379 ? -22.485 7.314 15.141 1.00 95.12 379 GLN A O 1
ATOM 3003 N N . HIS A 1 380 ? -20.805 8.019 16.440 1.00 95.81 380 HIS A N 1
ATOM 3004 C CA . HIS A 1 380 ? -19.761 7.608 15.495 1.00 95.81 380 HIS A CA 1
ATOM 3005 C C . HIS A 1 380 ? -19.642 6.084 15.367 1.00 95.81 380 HIS A C 1
ATOM 3007 O O . HIS A 1 380 ? -19.431 5.580 14.265 1.00 95.81 380 HIS A O 1
ATOM 3013 N N . THR A 1 381 ? -19.809 5.348 16.468 1.00 96.31 381 THR A N 1
ATOM 3014 C CA . THR A 1 381 ? -19.859 3.877 16.431 1.00 96.31 381 THR A CA 1
ATOM 3015 C C . THR A 1 381 ? -21.120 3.380 15.719 1.00 96.31 381 THR A C 1
ATOM 3017 O O . THR A 1 381 ? -21.029 2.507 14.857 1.00 96.31 381 THR A O 1
ATOM 3020 N N . HIS A 1 382 ? -22.272 4.012 15.960 1.00 94.88 382 HIS A N 1
ATOM 3021 C CA . HIS A 1 382 ? -23.522 3.720 15.263 1.00 94.88 382 HIS A CA 1
ATOM 3022 C C . HIS A 1 382 ? -23.425 3.959 13.747 1.00 94.88 382 HIS A C 1
ATOM 3024 O O . HIS A 1 382 ? -23.851 3.111 12.968 1.00 94.88 382 HIS A O 1
ATOM 3030 N N . PHE A 1 383 ? -22.808 5.056 13.290 1.00 94.31 383 PHE A N 1
ATOM 3031 C CA . PHE A 1 383 ? -22.637 5.312 11.852 1.00 94.31 383 PHE A CA 1
ATOM 3032 C C . PHE A 1 383 ? -21.786 4.255 11.132 1.00 94.31 383 PHE A C 1
ATOM 3034 O O . PHE A 1 383 ? -21.969 4.045 9.932 1.00 94.31 383 PHE A O 1
ATOM 3041 N N . LEU A 1 384 ? -20.863 3.590 11.834 1.00 95.06 384 LEU A N 1
ATOM 3042 C CA . LEU A 1 384 ? -20.106 2.463 11.282 1.00 95.06 384 LEU A CA 1
ATOM 3043 C C . LEU A 1 384 ? -20.928 1.167 11.239 1.00 95.06 384 LEU A C 1
ATOM 3045 O O . LEU A 1 384 ? -20.730 0.366 10.328 1.00 95.06 384 LEU A O 1
ATOM 3049 N N . LEU A 1 385 ? -21.849 0.982 12.189 1.00 94.00 385 LEU A N 1
ATOM 3050 C CA . LEU A 1 385 ? -22.747 -0.174 12.270 1.00 94.00 385 LEU A CA 1
ATOM 3051 C C . LEU A 1 385 ? -23.910 -0.116 11.278 1.00 94.00 385 LEU A C 1
ATOM 3053 O O . LEU A 1 385 ? -24.252 -1.134 10.679 1.00 94.00 385 LEU A O 1
ATOM 3057 N N . MET A 1 386 ? -24.522 1.060 11.124 1.00 92.06 386 MET A N 1
ATOM 3058 C CA . MET A 1 386 ? -25.812 1.262 10.453 1.00 92.06 386 MET A CA 1
ATOM 3059 C C . MET A 1 386 ? -25.940 0.575 9.080 1.00 92.06 386 MET A C 1
ATOM 3061 O O . MET A 1 386 ? -26.975 -0.035 8.839 1.00 92.06 386 MET A O 1
ATOM 3065 N N . PRO A 1 387 ? -24.915 0.565 8.203 1.00 94.06 387 PRO A N 1
ATOM 3066 C CA . PRO A 1 387 ? -25.021 -0.088 6.895 1.00 94.06 387 PRO A CA 1
ATOM 3067 C C . PRO A 1 387 ? -25.227 -1.612 6.942 1.00 94.06 387 PRO A C 1
ATOM 3069 O O . PRO A 1 387 ? -25.572 -2.207 5.924 1.00 94.06 387 PRO A O 1
ATOM 3072 N N . TYR A 1 388 ? -24.987 -2.249 8.091 1.00 94.88 388 TYR A N 1
ATOM 3073 C CA . TYR A 1 388 ? -25.017 -3.708 8.252 1.00 94.88 388 TYR A CA 1
ATOM 3074 C C . TYR A 1 388 ? -25.939 -4.172 9.383 1.00 94.88 388 TYR A C 1
ATOM 3076 O O . TYR A 1 388 ? -26.321 -5.345 9.421 1.00 94.88 388 TYR A O 1
ATOM 3084 N N . PHE A 1 389 ? -26.264 -3.271 10.309 1.00 93.25 389 PHE A N 1
ATOM 3085 C CA . PHE A 1 389 ? -27.012 -3.553 11.524 1.00 93.25 389 PHE A CA 1
ATOM 3086 C C . PHE A 1 389 ? -28.518 -3.377 11.317 1.00 93.25 389 PHE A C 1
ATOM 3088 O O . PHE A 1 389 ? -28.972 -2.395 10.735 1.00 93.25 389 PHE A O 1
ATOM 3095 N N . GLU A 1 390 ? -29.292 -4.320 11.843 1.00 88.44 390 GLU A N 1
ATOM 3096 C CA . GLU A 1 390 ? -30.751 -4.309 11.806 1.00 88.44 390 GLU A CA 1
ATOM 3097 C C . GLU A 1 390 ? -31.284 -4.295 13.236 1.00 88.44 390 GLU A C 1
ATOM 3099 O O . GLU A 1 390 ? -30.909 -5.134 14.053 1.00 88.44 390 GLU A O 1
ATOM 3104 N N . TYR A 1 391 ? -32.128 -3.314 13.559 1.00 83.50 391 TYR A N 1
ATOM 3105 C CA . TYR A 1 391 ? -32.673 -3.197 14.906 1.00 83.50 391 TYR A CA 1
ATOM 3106 C C . TYR A 1 391 ? -33.645 -4.345 15.201 1.00 83.50 391 TYR A C 1
ATOM 3108 O O . TYR A 1 391 ? -34.537 -4.604 14.388 1.00 83.50 391 TYR A O 1
ATOM 3116 N N . PRO A 1 392 ? -33.535 -4.998 16.371 1.00 82.56 392 PRO A N 1
ATOM 3117 C CA . PRO A 1 392 ? -34.498 -6.009 16.765 1.00 82.56 392 PRO A CA 1
ATOM 3118 C C . PRO A 1 392 ? -35.867 -5.365 17.005 1.00 82.56 392 PRO A C 1
ATOM 3120 O O . PRO A 1 392 ? -35.985 -4.301 17.612 1.00 82.56 392 PRO A O 1
ATOM 3123 N N . THR A 1 393 ? -36.925 -6.024 16.537 1.00 75.75 393 THR A N 1
ATOM 3124 C CA . THR A 1 393 ? -38.308 -5.538 16.661 1.00 75.75 393 THR A CA 1
ATOM 3125 C C . THR A 1 393 ? -38.968 -5.901 17.995 1.00 75.75 393 THR A C 1
ATOM 3127 O O . THR A 1 393 ? -40.062 -5.423 18.281 1.00 75.75 393 THR A O 1
ATOM 3130 N N . GLN A 1 394 ? -38.350 -6.776 18.795 1.00 77.69 394 GLN A N 1
ATOM 3131 C CA . GLN A 1 394 ? -38.865 -7.268 20.079 1.00 77.69 394 GLN A CA 1
ATOM 3132 C C . GLN A 1 394 ? -37.753 -7.322 21.134 1.00 77.69 394 GLN A C 1
ATOM 3134 O O . GLN A 1 394 ? -36.570 -7.232 20.800 1.00 77.69 394 GLN A O 1
ATOM 3139 N N . SER A 1 395 ? -38.136 -7.472 22.410 1.00 68.38 395 SER A N 1
ATOM 3140 C CA . SER A 1 395 ? -37.186 -7.656 23.512 1.00 68.38 395 SER A CA 1
ATOM 3141 C C . SER A 1 395 ? -36.294 -8.859 23.235 1.00 68.38 395 SER A C 1
ATOM 3143 O O . SER A 1 395 ? -36.795 -9.969 23.081 1.00 68.38 395 SER A O 1
ATOM 3145 N N . THR A 1 396 ? -34.993 -8.610 23.155 1.00 70.81 396 THR A N 1
ATOM 3146 C CA . THR A 1 396 ? -34.017 -9.571 22.648 1.00 70.81 396 THR A CA 1
ATOM 3147 C C . THR A 1 396 ? -33.302 -10.253 23.811 1.00 70.81 396 THR A C 1
ATOM 3149 O O . THR A 1 396 ? -32.767 -9.570 24.688 1.00 70.81 396 THR A O 1
ATOM 3152 N N . ASN A 1 397 ? -33.273 -11.584 23.833 1.00 80.88 397 ASN A N 1
ATOM 3153 C CA . ASN A 1 397 ? -32.482 -12.335 24.815 1.00 80.88 397 ASN A CA 1
ATOM 3154 C C . ASN A 1 397 ? -30.983 -12.316 24.445 1.00 80.88 397 ASN A C 1
ATOM 3156 O O . ASN A 1 397 ? -30.612 -11.966 23.326 1.00 80.88 397 ASN A O 1
ATOM 3160 N N . GLN A 1 398 ? -30.094 -12.713 25.367 1.00 80.06 398 GLN A N 1
ATOM 3161 C CA . GLN A 1 398 ? -28.638 -12.699 25.121 1.00 80.06 398 GLN A CA 1
ATOM 3162 C C . GLN A 1 398 ? -28.218 -13.526 23.892 1.00 80.06 398 GLN A C 1
ATOM 3164 O O . GLN A 1 398 ? -27.373 -13.073 23.120 1.00 80.06 398 GLN A O 1
ATOM 3169 N N . ASP A 1 399 ? -28.837 -14.688 23.671 1.00 83.31 399 ASP A N 1
ATOM 3170 C CA . ASP A 1 399 ? -28.545 -15.547 22.515 1.00 83.31 399 ASP A CA 1
ATOM 3171 C C . ASP A 1 399 ? -28.943 -14.888 21.187 1.00 83.31 399 ASP A C 1
ATOM 3173 O O . ASP A 1 399 ? -28.220 -14.957 20.193 1.00 83.31 399 ASP A O 1
ATOM 3177 N N . GLU A 1 400 ? -30.070 -14.178 21.176 1.00 84.81 400 GLU A N 1
ATOM 3178 C CA . GLU A 1 400 ? -30.545 -13.447 20.002 1.00 84.81 400 GLU A CA 1
ATOM 3179 C C . GLU A 1 400 ? -29.652 -12.233 19.699 1.00 84.81 400 GLU A C 1
ATOM 3181 O O . GLU A 1 400 ? -29.387 -11.943 18.532 1.00 84.81 400 GLU A O 1
ATOM 3186 N N . ILE A 1 401 ? -29.109 -11.564 20.727 1.00 83.75 401 ILE A N 1
ATOM 3187 C CA . ILE A 1 401 ? -28.103 -10.500 20.559 1.00 83.75 401 ILE A CA 1
ATOM 3188 C C . ILE A 1 401 ? -26.820 -11.071 19.941 1.00 83.75 401 ILE A C 1
ATOM 3190 O O . ILE A 1 401 ? -26.248 -10.459 19.038 1.00 83.75 401 ILE A O 1
ATOM 3194 N N . ALA A 1 402 ? -26.375 -12.250 20.386 1.00 88.25 402 ALA A N 1
ATOM 3195 C CA . ALA A 1 402 ? -25.204 -12.915 19.821 1.00 88.25 402 ALA A CA 1
ATOM 3196 C C . ALA A 1 402 ? -25.421 -13.295 18.345 1.00 88.25 402 ALA A C 1
ATOM 3198 O O . ALA A 1 402 ? -24.559 -13.031 17.503 1.00 88.25 402 ALA A O 1
ATOM 3199 N N . MET A 1 403 ? -26.595 -13.836 18.005 1.00 90.31 403 MET A N 1
ATOM 3200 C CA . MET A 1 403 ? -26.972 -14.112 16.615 1.00 90.31 403 MET A CA 1
ATOM 3201 C C . MET A 1 403 ? -27.014 -12.841 15.762 1.00 90.31 403 MET A C 1
ATOM 3203 O O . MET A 1 403 ? -26.478 -12.824 14.651 1.00 90.31 403 MET A O 1
ATOM 3207 N N . LEU A 1 404 ? -27.609 -11.763 16.277 1.00 91.38 404 LEU A N 1
ATOM 3208 C CA . LEU A 1 404 ? -27.666 -10.473 15.594 1.00 91.38 404 LEU A CA 1
ATOM 3209 C C . LEU A 1 404 ? -26.261 -9.911 15.340 1.00 91.38 404 LEU A C 1
ATOM 3211 O O . LEU A 1 404 ? -25.972 -9.431 14.239 1.00 91.38 404 LEU A O 1
ATOM 3215 N N . ALA A 1 405 ? -25.365 -10.015 16.324 1.00 92.94 405 ALA A N 1
ATOM 3216 C CA . ALA A 1 405 ? -23.967 -9.626 16.180 1.00 92.94 405 ALA A CA 1
ATOM 3217 C C . ALA A 1 405 ? -23.273 -10.435 15.074 1.00 92.94 405 ALA A C 1
ATOM 3219 O O . ALA A 1 405 ? -22.613 -9.855 14.213 1.00 92.94 405 ALA A O 1
ATOM 3220 N N . GLN A 1 406 ? -23.476 -11.755 15.032 1.00 94.81 406 GLN A N 1
ATOM 3221 C CA . GLN A 1 406 ? -22.892 -12.625 14.008 1.00 94.81 406 GLN A CA 1
ATOM 3222 C C . GLN A 1 406 ? -23.417 -12.309 12.598 1.00 94.81 406 GLN A C 1
ATOM 3224 O O . GLN A 1 406 ? -22.640 -12.237 11.643 1.00 94.81 406 GLN A O 1
ATOM 3229 N N . GLN A 1 407 ? -24.722 -12.069 12.450 1.00 94.69 407 GLN A N 1
ATOM 3230 C CA . GLN A 1 407 ? -25.319 -11.678 11.170 1.00 94.69 407 GLN A CA 1
ATOM 3231 C C . GLN A 1 407 ? -24.812 -10.310 10.700 1.00 94.69 407 GLN A C 1
ATOM 3233 O O . GLN A 1 407 ? -24.464 -10.147 9.528 1.00 94.69 407 GLN A O 1
ATOM 3238 N N . THR A 1 408 ? -24.718 -9.344 11.617 1.00 96.12 408 THR A N 1
ATOM 3239 C CA . THR A 1 408 ? -24.172 -8.007 11.345 1.00 96.12 408 THR A CA 1
ATOM 3240 C C . THR A 1 408 ? -22.708 -8.096 10.915 1.00 96.12 408 THR A C 1
ATOM 3242 O O . THR A 1 408 ? -22.321 -7.492 9.913 1.00 96.12 408 THR A O 1
ATOM 3245 N N . LEU A 1 409 ? -21.904 -8.907 11.613 1.00 97.12 409 LEU A N 1
ATOM 3246 C CA . LEU A 1 409 ? -20.505 -9.159 11.271 1.00 97.12 409 LEU A CA 1
ATOM 3247 C C . LEU A 1 409 ? -20.374 -9.753 9.865 1.00 97.12 409 LEU A C 1
ATOM 3249 O O . LEU A 1 409 ? -19.613 -9.225 9.061 1.00 97.12 409 LEU A O 1
ATOM 3253 N N . SER A 1 410 ? -21.174 -10.770 9.530 1.00 96.38 410 SER A N 1
ATOM 3254 C CA . SER A 1 410 ? -21.188 -11.369 8.189 1.00 96.38 410 SER A CA 1
ATOM 3255 C C . SER A 1 410 ? -21.570 -10.354 7.103 1.00 96.38 410 SER A C 1
ATOM 3257 O O . SER A 1 410 ? -20.931 -10.289 6.054 1.00 96.38 410 SER A O 1
ATOM 3259 N N . ARG A 1 411 ? -22.598 -9.523 7.332 1.00 96.56 411 ARG A N 1
ATOM 3260 C CA . ARG A 1 411 ? -22.995 -8.457 6.391 1.00 96.56 411 ARG A CA 1
ATOM 3261 C C . ARG A 1 411 ? -21.875 -7.433 6.175 1.00 96.56 411 ARG A C 1
ATOM 3263 O O . ARG A 1 411 ? -21.685 -7.001 5.043 1.00 96.56 411 ARG A O 1
ATOM 3270 N N . CYS A 1 412 ? -21.140 -7.082 7.229 1.00 97.12 412 CYS A N 1
ATOM 3271 C CA . CYS A 1 412 ? -20.035 -6.127 7.171 1.00 97.12 412 CYS A CA 1
ATOM 3272 C C . CYS A 1 412 ? -18.795 -6.706 6.470 1.00 97.12 412 CYS A C 1
ATOM 3274 O O . CYS A 1 412 ? -18.247 -6.074 5.567 1.00 97.12 412 CYS A O 1
ATOM 3276 N N . GLN A 1 413 ? -18.374 -7.914 6.857 1.00 97.31 413 GLN A N 1
ATOM 3277 C CA . GLN A 1 413 ? -17.157 -8.558 6.358 1.00 97.31 413 GLN A CA 1
ATOM 3278 C C . GLN A 1 413 ? -17.223 -8.830 4.851 1.00 97.31 413 GLN A C 1
ATOM 3280 O O . GLN A 1 413 ? -16.277 -8.531 4.130 1.00 97.31 413 GLN A O 1
ATOM 3285 N N . TYR A 1 414 ? -18.358 -9.342 4.371 1.00 96.25 414 TYR A N 1
ATOM 3286 C CA . TYR A 1 414 ? -18.519 -9.801 2.988 1.00 96.25 414 TYR A CA 1
ATOM 3287 C C . TYR A 1 414 ? -19.223 -8.782 2.080 1.00 96.25 414 TYR A C 1
ATOM 3289 O O . TYR A 1 414 ? -19.753 -9.147 1.033 1.00 96.25 414 TYR A O 1
ATOM 3297 N N . GLN A 1 415 ? -19.272 -7.497 2.452 1.00 94.75 415 GLN A N 1
ATOM 3298 C CA . GLN A 1 415 ? -20.079 -6.497 1.732 1.00 94.75 415 GLN A CA 1
ATOM 3299 C C . GLN A 1 415 ? -19.732 -6.357 0.231 1.00 94.75 415 GLN A C 1
ATOM 3301 O O . GLN A 1 415 ? -20.625 -6.070 -0.560 1.00 94.75 415 GLN A O 1
ATOM 3306 N N . TYR A 1 416 ? -18.471 -6.584 -0.169 1.00 94.25 416 TYR A N 1
ATOM 3307 C CA . TYR A 1 416 ? -18.032 -6.508 -1.576 1.00 94.25 416 TYR A CA 1
ATOM 3308 C C . TYR A 1 416 ? -17.935 -7.879 -2.256 1.00 94.25 416 TYR A C 1
ATOM 3310 O O . TYR A 1 416 ? -17.879 -7.945 -3.480 1.00 94.25 416 TYR A O 1
ATOM 3318 N N . THR A 1 417 ? -17.900 -8.967 -1.485 1.00 94.38 417 THR A N 1
ATOM 3319 C CA . THR A 1 417 ? -17.542 -10.307 -1.978 1.00 94.38 417 THR A CA 1
ATOM 3320 C C . THR A 1 417 ? -18.659 -11.331 -1.806 1.00 94.38 417 THR A C 1
ATOM 3322 O O . THR A 1 417 ? -18.538 -12.446 -2.293 1.00 94.38 417 THR A O 1
ATOM 3325 N N . ARG A 1 418 ? -19.795 -10.971 -1.189 1.00 91.81 418 ARG A N 1
ATOM 3326 C CA . ARG A 1 418 ? -20.902 -11.904 -0.911 1.00 91.81 418 ARG A CA 1
ATOM 3327 C C . ARG A 1 418 ? -21.409 -12.655 -2.145 1.00 91.81 418 ARG A C 1
ATOM 3329 O O . ARG A 1 418 ? -21.798 -13.807 -2.019 1.00 91.81 418 ARG A O 1
ATOM 3336 N N . LEU A 1 419 ? -21.417 -12.023 -3.319 1.00 90.38 419 LEU A N 1
ATOM 3337 C CA . LEU A 1 419 ? -21.823 -12.684 -4.565 1.00 90.38 419 LEU A CA 1
ATOM 3338 C C . LEU A 1 419 ? -20.703 -13.495 -5.222 1.00 90.38 419 LEU A C 1
ATOM 3340 O O . LEU A 1 419 ? -20.992 -14.234 -6.149 1.00 90.38 419 LEU A O 1
ATOM 3344 N N . LEU A 1 420 ? -19.461 -13.378 -4.756 1.00 90.44 420 LEU A N 1
ATOM 3345 C CA . LEU A 1 420 ? -18.296 -14.140 -5.219 1.00 90.44 420 LEU A CA 1
ATOM 3346 C C . LEU A 1 420 ? -18.068 -15.407 -4.383 1.00 90.44 420 LEU A C 1
ATOM 3348 O O . LEU A 1 420 ? -17.049 -16.078 -4.540 1.00 90.44 420 LEU A O 1
ATOM 3352 N N . ALA A 1 421 ? -18.997 -15.723 -3.477 1.00 84.44 421 ALA A N 1
ATOM 3353 C CA . ALA A 1 421 ? -18.892 -16.885 -2.617 1.00 84.44 421 ALA A CA 1
ATOM 3354 C C . ALA A 1 421 ? -18.794 -18.180 -3.464 1.00 84.44 421 ALA A C 1
ATOM 3356 O O . ALA A 1 421 ? -19.530 -18.319 -4.450 1.00 84.44 421 ALA A O 1
ATOM 3357 N N . PRO A 1 422 ? -17.895 -19.126 -3.115 1.00 76.44 422 PRO A N 1
ATOM 3358 C CA . PRO A 1 422 ? -17.623 -20.305 -3.945 1.00 76.44 422 PRO A CA 1
ATOM 3359 C C . PRO A 1 422 ? -18.850 -21.182 -4.230 1.00 76.44 422 PRO A C 1
ATOM 3361 O O . PRO A 1 422 ? -18.928 -21.825 -5.273 1.00 76.44 422 PRO A O 1
ATOM 3364 N N . ASP A 1 423 ? -19.814 -21.202 -3.312 1.00 81.44 423 ASP A N 1
ATOM 3365 C CA . ASP A 1 423 ? -21.070 -21.947 -3.407 1.00 81.44 423 ASP A CA 1
ATOM 3366 C C . ASP A 1 423 ? -22.038 -21.375 -4.452 1.00 81.44 423 ASP A C 1
ATOM 3368 O O . ASP A 1 423 ? -22.856 -22.115 -5.001 1.00 81.44 423 ASP A O 1
ATOM 3372 N N . LEU A 1 424 ? -21.928 -20.083 -4.771 1.00 81.19 424 LEU A N 1
ATOM 3373 C CA . LEU A 1 424 ? -22.775 -19.427 -5.766 1.00 81.19 424 LEU A CA 1
ATOM 3374 C C . LEU A 1 424 ? -22.265 -19.616 -7.204 1.00 81.19 424 LEU A C 1
ATOM 3376 O O . LEU A 1 424 ? -23.032 -19.401 -8.141 1.00 81.19 424 LEU A O 1
ATOM 3380 N N . ASN A 1 425 ? -20.992 -20.006 -7.379 1.00 76.56 425 ASN A N 1
ATOM 3381 C CA . ASN A 1 425 ? -20.315 -20.229 -8.667 1.00 76.56 425 ASN A CA 1
ATOM 3382 C C . ASN A 1 425 ? -20.632 -19.150 -9.729 1.00 76.56 425 ASN A C 1
ATOM 3384 O O . ASN A 1 425 ? -20.916 -19.449 -10.890 1.00 76.56 425 ASN A O 1
ATOM 3388 N N . THR A 1 426 ? -20.644 -17.883 -9.309 1.00 80.69 426 THR A N 1
ATOM 3389 C CA . THR A 1 426 ? -21.048 -16.740 -10.144 1.00 80.69 426 THR A CA 1
ATOM 3390 C C . THR A 1 426 ? -19.953 -16.309 -11.109 1.00 80.69 426 THR A C 1
ATOM 3392 O O . THR A 1 426 ? -20.247 -15.920 -12.238 1.00 80.69 426 THR A O 1
ATOM 3395 N N . VAL A 1 427 ? -18.696 -16.360 -10.662 1.00 83.88 427 VAL A N 1
ATOM 3396 C CA . VAL A 1 427 ? -17.517 -15.888 -11.389 1.00 83.88 427 VAL A CA 1
ATOM 3397 C C . VAL A 1 427 ? -16.324 -16.783 -11.045 1.00 83.88 427 VAL A C 1
ATOM 3399 O O . VAL A 1 427 ? -16.064 -17.057 -9.876 1.00 83.88 427 VAL A O 1
ATOM 3402 N N . GLY A 1 428 ? -15.574 -17.220 -12.060 1.00 84.06 428 GLY A N 1
ATOM 3403 C CA . GLY A 1 428 ? -14.309 -17.931 -11.866 1.00 84.06 428 GLY A CA 1
ATOM 3404 C C . GLY A 1 428 ? -13.159 -16.951 -11.636 1.00 84.06 428 GLY A C 1
ATOM 3405 O O . GLY A 1 428 ? -12.674 -16.359 -12.595 1.00 84.06 428 GLY A O 1
ATOM 3406 N N . LEU A 1 429 ? -12.733 -16.782 -10.382 1.00 88.12 429 LEU A N 1
ATOM 3407 C CA . LEU A 1 429 ? -11.584 -15.942 -10.024 1.00 88.12 429 LEU A CA 1
ATOM 3408 C C . LEU A 1 429 ? -10.262 -16.623 -10.411 1.00 88.12 429 LEU A C 1
ATOM 3410 O O . LEU A 1 429 ? -10.089 -17.829 -10.212 1.00 88.12 429 LEU A O 1
ATOM 3414 N N . THR A 1 430 ? -9.299 -15.842 -10.901 1.00 88.00 430 THR A N 1
ATOM 3415 C CA . THR A 1 430 ? -7.895 -16.288 -10.958 1.00 88.00 430 THR A CA 1
ATOM 3416 C C . THR A 1 430 ? -7.329 -16.486 -9.545 1.00 88.00 430 THR A C 1
ATOM 3418 O O . THR A 1 430 ? -7.847 -15.887 -8.599 1.00 88.00 430 THR A O 1
ATOM 3421 N N . PRO A 1 431 ? -6.256 -17.281 -9.356 1.00 89.31 431 PRO A N 1
ATOM 3422 C CA . PRO A 1 431 ? -5.594 -17.386 -8.052 1.00 89.31 431 PRO A CA 1
ATOM 3423 C C . PRO A 1 431 ? -5.188 -16.020 -7.478 1.00 89.31 431 PRO A C 1
ATOM 3425 O O . PRO A 1 431 ? -5.327 -15.787 -6.281 1.00 89.31 431 PRO A O 1
ATOM 3428 N N . GLU A 1 432 ? -4.765 -15.094 -8.342 1.00 90.50 432 GLU A N 1
ATOM 3429 C CA . GLU A 1 432 ? -4.364 -13.735 -7.970 1.00 90.50 432 GLU A CA 1
ATOM 3430 C C . GLU A 1 432 ? -5.562 -12.912 -7.471 1.00 90.50 432 GLU A C 1
ATOM 3432 O O . GLU A 1 432 ? -5.485 -12.255 -6.433 1.00 90.50 432 GLU A O 1
ATOM 3437 N N . GLU A 1 433 ? -6.704 -12.980 -8.160 1.00 91.31 433 GLU A N 1
ATOM 3438 C CA . GLU A 1 433 ? -7.933 -12.310 -7.717 1.00 91.31 433 GLU A CA 1
ATOM 3439 C C . GLU A 1 433 ? -8.522 -12.953 -6.457 1.00 91.31 433 GLU A C 1
ATOM 3441 O O . GLU A 1 433 ? -9.021 -12.238 -5.591 1.00 91.31 433 GLU A O 1
ATOM 3446 N N . ALA A 1 434 ? -8.433 -14.278 -6.315 1.00 91.50 434 ALA A N 1
ATOM 3447 C CA . ALA A 1 434 ? -8.858 -14.985 -5.110 1.00 91.50 434 ALA A CA 1
ATOM 3448 C C . ALA A 1 434 ? -8.025 -14.566 -3.887 1.00 91.50 434 ALA A C 1
ATOM 3450 O O . ALA A 1 434 ? -8.577 -14.373 -2.802 1.00 91.50 434 ALA A O 1
ATOM 3451 N N . LEU A 1 435 ? -6.718 -14.347 -4.063 1.00 93.31 435 LEU A N 1
ATOM 3452 C CA . LEU A 1 435 ? -5.859 -13.808 -3.010 1.00 93.31 435 LEU A CA 1
ATOM 3453 C C . LEU A 1 435 ? -6.261 -12.377 -2.628 1.00 93.31 435 LEU A C 1
ATOM 3455 O O . LEU A 1 435 ? -6.356 -12.062 -1.441 1.00 93.31 435 LEU A O 1
ATOM 3459 N N . ILE A 1 436 ? -6.540 -11.514 -3.612 1.00 94.12 436 ILE A N 1
ATOM 3460 C CA . ILE A 1 436 ? -7.024 -10.149 -3.351 1.00 94.12 436 ILE A CA 1
ATOM 3461 C C . ILE A 1 436 ? -8.365 -10.184 -2.609 1.00 94.12 436 ILE A C 1
ATOM 3463 O O . ILE A 1 436 ? -8.542 -9.449 -1.636 1.00 94.12 436 ILE A O 1
ATOM 3467 N N . MET A 1 437 ? -9.289 -11.053 -3.026 1.00 94.25 437 MET A N 1
ATOM 3468 C CA . MET A 1 437 ? -10.570 -11.261 -2.352 1.00 94.25 437 MET A CA 1
ATOM 3469 C C . MET A 1 437 ? -10.362 -11.660 -0.888 1.00 94.25 437 MET A C 1
ATOM 3471 O O . MET A 1 437 ? -10.921 -11.020 0.001 1.00 94.25 437 MET A O 1
ATOM 3475 N N . SER A 1 438 ? -9.500 -12.648 -0.627 1.00 94.44 438 SER A N 1
ATOM 3476 C CA . SER A 1 438 ? -9.163 -13.082 0.733 1.00 94.44 438 SER A CA 1
ATOM 3477 C C . SER A 1 438 ? -8.582 -11.936 1.568 1.00 94.44 438 SER A C 1
ATOM 3479 O O . SER A 1 438 ? -8.976 -11.748 2.717 1.00 94.44 438 SER A O 1
ATOM 3481 N N . ALA A 1 439 ? -7.687 -11.123 0.999 1.00 94.69 439 ALA A N 1
ATOM 3482 C CA . ALA A 1 439 ? -7.101 -9.976 1.693 1.00 94.69 439 ALA A CA 1
ATOM 3483 C C . ALA A 1 439 ? -8.141 -8.884 2.017 1.00 94.69 439 ALA A C 1
ATOM 3485 O O . ALA A 1 439 ? -8.084 -8.262 3.086 1.00 94.69 439 ALA A O 1
ATOM 3486 N N . VAL A 1 440 ? -9.106 -8.654 1.118 1.00 96.69 440 VAL A N 1
ATOM 3487 C CA . VAL A 1 440 ? -10.249 -7.756 1.346 1.00 96.69 440 VAL A CA 1
ATOM 3488 C C . VAL A 1 440 ? -11.111 -8.269 2.498 1.00 96.69 440 VAL A C 1
ATOM 3490 O O . VAL A 1 440 ? -11.421 -7.502 3.412 1.00 96.69 440 VAL A O 1
ATOM 3493 N N . GLU A 1 441 ? -11.456 -9.556 2.492 1.00 97.00 441 GLU A N 1
ATOM 3494 C CA . GLU A 1 441 ? -12.284 -10.181 3.528 1.00 97.00 441 GLU A CA 1
ATOM 3495 C C . GLU A 1 441 ? -11.593 -10.231 4.891 1.00 97.00 441 GLU A C 1
ATOM 3497 O O . GLU A 1 441 ? -12.247 -10.006 5.906 1.00 97.00 441 GLU A O 1
ATOM 3502 N N . GLU A 1 442 ? -10.282 -10.467 4.943 1.00 95.75 442 GLU A N 1
ATOM 3503 C CA . GLU A 1 442 ? -9.515 -10.445 6.192 1.00 95.75 442 GLU A CA 1
ATOM 3504 C C . GLU A 1 442 ? -9.410 -9.021 6.757 1.00 95.75 442 GLU A C 1
ATOM 3506 O O . GLU A 1 442 ? -9.600 -8.792 7.958 1.00 95.75 442 GLU A O 1
ATOM 3511 N N . THR A 1 443 ? -9.160 -8.035 5.891 1.00 97.00 443 THR A N 1
ATOM 3512 C CA . THR A 1 443 ? -9.094 -6.621 6.285 1.00 97.00 443 THR A CA 1
ATOM 3513 C C . THR A 1 443 ? -10.439 -6.144 6.823 1.00 97.00 443 THR A C 1
ATOM 3515 O O . THR A 1 443 ? -10.502 -5.563 7.910 1.00 97.00 443 THR A O 1
ATOM 3518 N N . LEU A 1 444 ? -11.528 -6.422 6.101 1.00 98.06 444 LEU A N 1
ATOM 3519 C CA . LEU A 1 444 ? -12.874 -6.095 6.559 1.00 98.06 444 LEU A CA 1
ATOM 3520 C C . LEU A 1 444 ? -13.269 -6.910 7.782 1.00 98.06 444 LEU A C 1
ATOM 3522 O O . LEU A 1 444 ? -13.862 -6.339 8.684 1.00 98.06 444 LEU A O 1
ATOM 3526 N N . GLY A 1 445 ? -12.902 -8.186 7.876 1.00 97.62 445 GLY A N 1
ATOM 3527 C CA . GLY A 1 445 ? -13.171 -9.024 9.043 1.00 97.62 445 GLY A CA 1
ATOM 3528 C C . GLY A 1 445 ? -12.621 -8.408 10.329 1.00 97.62 445 GLY A C 1
ATOM 3529 O O . GLY A 1 445 ? -13.365 -8.245 11.294 1.00 97.62 445 GLY A O 1
ATOM 3530 N N . ASN A 1 446 ? -11.362 -7.960 10.320 1.00 97.00 446 ASN A N 1
ATOM 3531 C CA . ASN A 1 446 ? -10.740 -7.301 11.474 1.00 97.00 446 ASN A CA 1
ATOM 3532 C C . ASN A 1 446 ? -11.397 -5.949 11.809 1.00 97.00 446 ASN A C 1
ATOM 3534 O O . ASN A 1 446 ? -11.668 -5.663 12.978 1.00 97.00 446 ASN A O 1
ATOM 3538 N N . ILE A 1 447 ? -11.706 -5.126 10.799 1.00 98.06 447 ILE A N 1
ATOM 3539 C CA . ILE A 1 447 ? -12.407 -3.846 11.001 1.00 98.06 447 ILE A CA 1
ATOM 3540 C C . ILE A 1 447 ? -13.809 -4.082 11.576 1.00 98.06 447 ILE A C 1
ATOM 3542 O O . ILE A 1 447 ? -14.194 -3.479 12.578 1.00 98.06 447 ILE A O 1
ATOM 3546 N N . CYS A 1 448 ? -14.576 -4.964 10.943 1.00 98.12 448 CYS A N 1
ATOM 3547 C CA . CYS A 1 448 ? -15.956 -5.272 11.278 1.00 98.12 448 CYS A CA 1
ATOM 3548 C C . CYS A 1 448 ? -16.075 -5.957 12.637 1.00 98.12 448 CYS A C 1
ATOM 3550 O O . CYS A 1 448 ? -17.018 -5.664 13.365 1.00 98.12 448 CYS A O 1
ATOM 3552 N N . LEU A 1 449 ? -15.114 -6.802 13.019 1.00 97.12 449 LEU A N 1
ATOM 3553 C CA . LEU A 1 449 ? -15.072 -7.403 14.350 1.00 97.12 449 LEU A CA 1
ATOM 3554 C C . LEU A 1 449 ? -15.033 -6.320 15.432 1.00 97.12 449 LEU A C 1
ATOM 3556 O O . LEU A 1 449 ? -15.835 -6.356 16.368 1.00 97.12 449 LEU A O 1
ATOM 3560 N N . TRP A 1 450 ? -14.159 -5.319 15.288 1.00 97.31 450 TRP A N 1
ATOM 3561 C CA . TRP A 1 450 ? -14.111 -4.193 16.222 1.00 97.31 450 TRP A CA 1
ATOM 3562 C C . TRP A 1 450 ? -15.382 -3.335 16.153 1.00 97.31 450 TRP A C 1
ATOM 3564 O O . TRP A 1 450 ? -15.961 -3.023 17.189 1.00 97.31 450 TRP A O 1
ATOM 3574 N N . VAL A 1 451 ? -15.859 -2.996 14.948 1.00 96.75 451 VAL A N 1
ATOM 3575 C CA . VAL A 1 451 ? -17.067 -2.170 14.754 1.00 96.75 451 VAL A CA 1
ATOM 3576 C C . VAL A 1 451 ? -18.298 -2.806 15.402 1.00 96.75 451 VAL A C 1
ATOM 3578 O O . VAL A 1 451 ? -19.028 -2.120 16.114 1.00 96.75 451 VAL A O 1
ATOM 3581 N N . VAL A 1 452 ? -18.515 -4.107 15.193 1.00 96.44 452 VAL A N 1
ATOM 3582 C CA . VAL A 1 452 ? -19.649 -4.850 15.756 1.00 96.44 452 VAL A CA 1
ATOM 3583 C C . VAL A 1 452 ? -19.514 -4.998 17.265 1.00 96.44 452 VAL A C 1
ATOM 3585 O O . VAL A 1 452 ? -20.444 -4.659 17.993 1.00 96.44 452 VAL A O 1
ATOM 3588 N N . SER A 1 453 ? -18.354 -5.444 17.753 1.00 94.75 453 SER A N 1
ATOM 3589 C CA . SER A 1 453 ? -18.145 -5.660 19.190 1.00 94.75 453 SER A CA 1
ATOM 3590 C C . SER A 1 453 ? -18.214 -4.362 20.000 1.00 94.75 453 SER A C 1
ATOM 3592 O O . SER A 1 453 ? -18.969 -4.285 20.968 1.00 94.75 453 SER A O 1
ATOM 3594 N N . ALA A 1 454 ? -17.474 -3.324 19.603 1.00 95.06 454 ALA A N 1
ATOM 3595 C CA . ALA A 1 454 ? -17.469 -2.044 20.302 1.00 95.06 454 ALA A CA 1
ATOM 3596 C C . ALA A 1 454 ? -18.791 -1.295 20.109 1.00 95.06 454 ALA A C 1
ATOM 3598 O O . ALA A 1 454 ? -19.314 -0.735 21.068 1.00 95.06 454 ALA A O 1
ATOM 3599 N N . GLY A 1 455 ? -19.357 -1.297 18.900 1.00 94.44 455 GLY A N 1
ATOM 3600 C CA . GLY A 1 455 ? -20.592 -0.574 18.614 1.00 94.44 455 GLY A CA 1
ATOM 3601 C C . GLY A 1 455 ? -21.798 -1.123 19.379 1.00 94.44 455 GLY A C 1
ATOM 3602 O O . GLY A 1 455 ? -22.513 -0.348 20.010 1.00 94.44 455 GLY A O 1
ATOM 3603 N N . LEU A 1 456 ? -21.989 -2.448 19.410 1.00 92.38 456 LEU A N 1
ATOM 3604 C CA . LEU A 1 456 ? -23.073 -3.053 20.194 1.00 92.38 456 LEU A CA 1
ATOM 3605 C C . LEU A 1 456 ? -22.858 -2.870 21.701 1.00 92.38 456 LEU A C 1
ATOM 3607 O O . LEU A 1 456 ? -23.809 -2.582 22.424 1.00 92.38 456 LEU A O 1
ATOM 3611 N N . ALA A 1 457 ? -21.613 -2.962 22.178 1.00 91.81 457 ALA A N 1
ATOM 3612 C CA . ALA A 1 457 ? -21.306 -2.723 23.585 1.00 91.81 457 ALA A CA 1
ATOM 3613 C C . ALA A 1 457 ? -21.553 -1.258 24.001 1.00 91.81 457 ALA A C 1
ATOM 3615 O O . ALA A 1 457 ? -21.992 -1.001 25.120 1.00 91.81 457 ALA A O 1
ATOM 3616 N N . VAL A 1 458 ? -21.312 -0.291 23.109 1.00 93.31 458 VAL A N 1
ATOM 3617 C CA . VAL A 1 458 ? -21.635 1.127 23.340 1.00 93.31 458 VAL A CA 1
ATOM 3618 C C . VAL A 1 458 ? -23.148 1.354 23.391 1.00 93.31 458 VAL A C 1
ATOM 3620 O O . VAL A 1 458 ? -23.608 2.093 24.261 1.00 93.31 458 VAL A O 1
ATOM 3623 N N . GLU A 1 459 ? -23.924 0.716 22.510 1.00 90.44 459 GLU A N 1
ATOM 3624 C CA . GLU A 1 459 ? -25.395 0.761 22.561 1.00 90.44 459 GLU A CA 1
ATOM 3625 C C . GLU A 1 459 ? -25.934 0.156 23.864 1.00 90.44 459 GLU A C 1
ATOM 3627 O O . GLU A 1 459 ? -26.799 0.750 24.510 1.00 90.44 459 GLU A O 1
ATOM 3632 N N . GLN A 1 460 ? -25.373 -0.973 24.302 1.00 87.25 460 GLN A N 1
ATOM 3633 C CA . GLN A 1 460 ? -25.742 -1.601 25.569 1.00 87.25 460 GLN A CA 1
ATOM 3634 C C . GLN A 1 460 ? -25.422 -0.697 26.771 1.00 87.25 460 GLN A C 1
ATOM 3636 O O . GLN A 1 460 ? -26.284 -0.468 27.615 1.00 87.25 460 GLN A O 1
ATOM 3641 N N . GLU A 1 461 ? -24.221 -0.110 26.832 1.00 88.56 461 GLU A N 1
ATOM 3642 C CA . GLU A 1 461 ? -23.869 0.832 27.904 1.00 88.56 461 GLU A CA 1
ATOM 3643 C C . GLU A 1 461 ? -24.722 2.103 27.883 1.00 88.56 461 GLU A C 1
ATOM 3645 O O . GLU A 1 461 ? -24.963 2.697 28.938 1.00 88.56 461 GLU A O 1
ATOM 3650 N N . TRP A 1 462 ? -25.160 2.544 26.698 1.00 88.94 462 TRP A N 1
ATOM 3651 C CA . TRP A 1 462 ? -26.080 3.668 26.589 1.00 88.94 462 TRP A CA 1
ATOM 3652 C C . TRP A 1 462 ? -27.414 3.341 27.258 1.00 88.94 462 TRP A C 1
ATOM 3654 O O . TRP A 1 462 ? -27.858 4.093 28.131 1.00 88.94 462 TRP A O 1
ATOM 3664 N N . LEU A 1 463 ? -28.009 2.207 26.878 1.00 85.44 463 LEU A N 1
ATOM 3665 C CA . LEU A 1 463 ? -29.274 1.728 27.423 1.00 85.44 463 LEU A CA 1
ATOM 3666 C C . LEU A 1 463 ? -29.187 1.582 28.947 1.00 85.44 463 LEU A C 1
ATOM 3668 O O . LEU A 1 463 ? -30.005 2.150 29.667 1.00 85.44 463 LEU A O 1
ATOM 3672 N N . ASP A 1 464 ? -28.150 0.907 29.443 1.00 83.12 464 ASP A N 1
ATOM 3673 C CA . ASP A 1 464 ? -27.992 0.612 30.867 1.00 83.12 464 ASP A CA 1
ATOM 3674 C C . ASP A 1 464 ? -27.850 1.872 31.732 1.00 83.12 464 ASP A C 1
ATOM 3676 O O . ASP A 1 464 ? -28.325 1.884 32.866 1.00 83.12 464 ASP A O 1
ATOM 3680 N N . ARG A 1 465 ? -27.207 2.938 31.236 1.00 79.44 465 ARG A N 1
ATOM 3681 C CA . ARG A 1 465 ? -26.830 4.100 32.068 1.00 79.44 465 ARG A CA 1
ATOM 3682 C C . ARG A 1 465 ? -27.653 5.354 31.848 1.00 79.44 465 ARG A C 1
ATOM 3684 O O . ARG A 1 465 ? -27.773 6.169 32.763 1.00 79.44 465 ARG A O 1
ATOM 3691 N N . PHE A 1 466 ? -28.086 5.589 30.615 1.00 80.06 466 PHE A N 1
ATOM 3692 C CA . PHE A 1 466 ? -28.726 6.847 30.233 1.00 80.06 466 PHE A CA 1
ATOM 3693 C C . PHE A 1 466 ? -30.229 6.711 30.040 1.00 80.06 466 PHE A C 1
ATOM 3695 O O . PHE A 1 466 ? -30.915 7.728 30.190 1.00 80.06 466 PHE A O 1
ATOM 3702 N N . ASP A 1 467 ? -30.699 5.494 29.756 1.00 76.12 467 ASP A N 1
ATOM 3703 C CA . ASP A 1 467 ? -32.114 5.162 29.584 1.00 76.12 467 ASP A CA 1
ATOM 3704 C C . ASP A 1 467 ? -32.642 4.308 30.759 1.00 76.12 467 ASP A C 1
ATOM 3706 O O . ASP A 1 467 ? -33.809 4.428 31.132 1.00 76.12 467 ASP A O 1
ATOM 3710 N N . SER A 1 468 ? -31.780 3.513 31.408 1.00 61.84 468 SER A N 1
ATOM 3711 C CA . SER A 1 468 ? -32.067 2.769 32.642 1.00 61.84 468 SER A CA 1
ATOM 3712 C C . SER A 1 468 ? -31.433 3.434 33.883 1.00 61.84 468 SER A C 1
ATOM 3714 O O . SER A 1 468 ? -30.381 4.064 33.804 1.00 61.84 468 SER A O 1
ATOM 3716 N N . LEU A 1 469 ? -32.067 3.303 35.059 1.00 51.94 469 LEU A N 1
ATOM 3717 C CA . LEU A 1 469 ? -31.595 3.863 36.344 1.00 51.94 469 LEU A CA 1
ATOM 3718 C C . LEU A 1 469 ? -30.551 2.977 37.062 1.00 51.94 469 LEU A C 1
ATOM 3720 O O . LEU A 1 469 ? -30.312 3.156 38.259 1.00 51.94 469 LEU A O 1
ATOM 3724 N N . GLN A 1 470 ? -29.950 1.992 36.384 1.00 52.75 470 GLN A N 1
ATOM 3725 C CA . GLN A 1 470 ? -29.042 1.042 37.029 1.00 52.75 470 GLN A CA 1
ATOM 3726 C C . GLN A 1 470 ? -27.576 1.493 37.001 1.00 52.75 470 GLN A C 1
ATOM 3728 O O . GLN A 1 470 ? -26.979 1.797 35.971 1.00 52.75 470 GLN A O 1
ATOM 3733 N N . SER A 1 471 ? -26.960 1.476 38.182 1.00 48.47 471 SER A N 1
ATOM 3734 C CA . SER A 1 471 ? -25.516 1.614 38.349 1.00 48.47 471 SER A CA 1
ATOM 3735 C C . SER A 1 471 ? -24.847 0.272 38.056 1.00 48.47 471 SER A C 1
ATOM 3737 O O . SER A 1 471 ? -24.942 -0.659 38.854 1.00 48.47 471 SER A O 1
ATOM 3739 N N . SER A 1 472 ? -24.155 0.165 36.924 1.00 51.44 472 SER A N 1
ATOM 3740 C CA . SER A 1 472 ? -23.249 -0.955 36.640 1.00 51.44 472 SER A CA 1
ATOM 3741 C C . SER A 1 472 ? -21.810 -0.452 36.464 1.00 51.44 472 SER A C 1
ATOM 3743 O O . SER A 1 472 ? -21.610 0.749 36.285 1.00 51.44 472 SER A O 1
ATOM 3745 N N . SER A 1 473 ? -20.852 -1.381 36.595 1.00 57.72 473 SER A N 1
ATOM 3746 C CA . SER A 1 473 ? -19.378 -1.319 36.770 1.00 57.72 473 SER A CA 1
ATOM 3747 C C . SER A 1 473 ? -18.569 -0.118 36.211 1.00 57.72 473 SER A C 1
ATOM 3749 O O . SER A 1 473 ? -19.087 0.880 35.730 1.00 57.72 473 SER A O 1
ATOM 3751 N N . SER A 1 474 ? -17.234 -0.159 36.308 1.00 72.88 474 SER A N 1
ATOM 3752 C CA . SER A 1 474 ? -16.359 0.921 35.823 1.00 72.88 474 SER A CA 1
ATOM 3753 C C . SER A 1 474 ? -16.487 1.126 34.299 1.00 72.88 474 SER A C 1
ATOM 3755 O O . SER A 1 474 ? -15.788 0.479 33.521 1.00 72.88 474 SER A O 1
ATOM 3757 N N . LEU A 1 475 ? -17.334 2.075 33.870 1.00 82.00 475 LEU A N 1
ATOM 3758 C CA . LEU A 1 475 ? -17.435 2.588 32.489 1.00 82.00 475 LEU A CA 1
ATOM 3759 C C . LEU A 1 475 ? -16.046 2.893 31.905 1.00 82.00 475 LEU A C 1
ATOM 3761 O O . LEU A 1 475 ? -15.761 2.629 30.741 1.00 82.00 475 LEU A O 1
ATOM 3765 N N . ILE A 1 476 ? -15.156 3.397 32.760 1.00 84.56 476 ILE A N 1
ATOM 3766 C CA . ILE A 1 476 ? -13.765 3.710 32.442 1.00 84.56 476 ILE A CA 1
ATOM 3767 C C . ILE A 1 476 ? -13.012 2.480 31.933 1.00 84.56 476 ILE A C 1
ATOM 3769 O O . ILE A 1 476 ? -12.285 2.592 30.951 1.00 84.56 476 ILE A O 1
ATOM 3773 N N . SER A 1 477 ? -13.181 1.324 32.579 1.00 87.31 477 SER A N 1
ATOM 3774 C CA . SER A 1 477 ? -12.517 0.084 32.171 1.00 87.31 477 SER A CA 1
ATOM 3775 C C . SER A 1 477 ? -12.998 -0.383 30.798 1.00 87.31 477 SER A C 1
ATOM 3777 O O . SER A 1 477 ? -12.164 -0.719 29.962 1.00 87.31 477 SER A O 1
ATOM 3779 N N . ARG A 1 478 ? -14.309 -0.321 30.523 1.00 90.00 478 ARG A N 1
ATOM 3780 C CA . ARG A 1 478 ? -14.872 -0.690 29.212 1.00 90.00 478 ARG A CA 1
ATOM 3781 C C . ARG A 1 478 ? -14.421 0.241 28.092 1.00 90.00 478 ARG A C 1
ATOM 3783 O O . ARG A 1 478 ? -13.959 -0.233 27.061 1.00 90.00 478 ARG A O 1
ATOM 3790 N N . ILE A 1 479 ? -14.446 1.553 28.333 1.00 90.75 479 ILE A N 1
ATOM 3791 C CA . ILE A 1 479 ? -13.919 2.544 27.385 1.00 90.75 479 ILE A CA 1
ATOM 3792 C C . ILE A 1 479 ? -12.451 2.260 27.066 1.00 90.75 479 ILE A C 1
ATOM 3794 O O . ILE A 1 479 ? -12.064 2.296 25.901 1.00 90.75 479 ILE A O 1
ATOM 3798 N N . ASN A 1 480 ? -11.640 1.964 28.088 1.00 91.62 480 ASN A N 1
ATOM 3799 C CA . ASN A 1 480 ? -10.223 1.674 27.888 1.00 91.62 480 ASN A CA 1
ATOM 3800 C C . ASN A 1 480 ? -10.025 0.425 27.018 1.00 91.62 480 ASN A C 1
ATOM 3802 O O . ASN A 1 480 ? -9.128 0.432 26.182 1.00 91.62 480 ASN A O 1
ATOM 3806 N N . ILE A 1 481 ? -10.859 -0.611 27.167 1.00 92.94 481 ILE A N 1
ATOM 3807 C CA . ILE A 1 481 ? -10.811 -1.817 26.322 1.00 92.94 481 ILE A CA 1
ATOM 3808 C C . ILE A 1 481 ? -11.106 -1.459 24.860 1.00 92.94 481 ILE A C 1
ATOM 3810 O O . ILE A 1 481 ? -10.344 -1.838 23.975 1.00 92.94 481 ILE A O 1
ATOM 3814 N N . TRP A 1 482 ? -12.161 -0.685 24.593 1.00 95.38 482 TRP A N 1
ATOM 3815 C CA . TRP A 1 482 ? -12.521 -0.302 23.222 1.00 95.38 482 TRP A CA 1
ATOM 3816 C C . TRP A 1 482 ? -11.478 0.605 22.569 1.00 95.38 482 TRP A C 1
ATOM 3818 O O . TRP A 1 482 ? -11.139 0.395 21.404 1.00 95.38 482 TRP A O 1
ATOM 3828 N N . GLN A 1 483 ? -10.939 1.572 23.321 1.00 95.38 483 GLN A N 1
ATOM 3829 C CA . GLN A 1 483 ? -9.848 2.433 22.864 1.00 95.38 483 GLN A CA 1
ATOM 3830 C C . GLN A 1 483 ? -8.602 1.605 22.531 1.00 95.38 483 GLN A C 1
ATOM 3832 O O . GLN A 1 483 ? -8.037 1.749 21.452 1.00 95.38 483 GLN A O 1
ATOM 3837 N N . THR A 1 484 ? -8.204 0.710 23.437 1.00 94.19 484 THR A N 1
ATOM 3838 C CA . THR A 1 484 ? -7.055 -0.191 23.261 1.00 94.19 484 THR A CA 1
ATOM 3839 C C . THR A 1 484 ? -7.230 -1.046 22.006 1.00 94.19 484 THR A C 1
ATOM 3841 O O . THR A 1 484 ? -6.319 -1.106 21.184 1.00 94.19 484 THR A O 1
ATOM 3844 N N . GLY A 1 485 ? -8.416 -1.634 21.813 1.00 95.62 485 GLY A N 1
ATOM 3845 C CA . GLY A 1 485 ? -8.734 -2.418 20.620 1.00 95.62 485 GLY A CA 1
ATOM 3846 C C . GLY A 1 485 ? -8.729 -1.593 19.329 1.00 95.62 485 GLY A C 1
ATOM 3847 O O . GLY A 1 485 ? -8.304 -2.094 18.294 1.00 95.62 485 GLY A O 1
ATOM 3848 N N . LEU A 1 486 ? -9.142 -0.319 19.377 1.00 97.00 486 LEU A N 1
ATOM 3849 C CA . LEU A 1 486 ? -9.086 0.573 18.215 1.00 97.00 486 LEU A CA 1
ATOM 3850 C C . LEU A 1 486 ? -7.640 0.900 17.836 1.00 97.00 486 LEU A C 1
ATOM 3852 O O . LEU A 1 486 ? -7.284 0.837 16.664 1.00 97.00 486 LEU A O 1
ATOM 3856 N N . GLU A 1 487 ? -6.812 1.243 18.824 1.00 95.56 487 GLU A N 1
ATOM 3857 C CA . GLU A 1 487 ? -5.388 1.525 18.626 1.00 95.56 487 GLU A CA 1
ATOM 3858 C C . GLU A 1 487 ? -4.661 0.313 18.024 1.00 95.56 487 GLU A C 1
ATOM 3860 O O . GLU A 1 487 ? -3.851 0.466 17.110 1.00 95.56 487 GLU A O 1
ATOM 3865 N N . GLU A 1 488 ? -4.986 -0.892 18.497 1.00 95.25 488 GLU A N 1
ATOM 3866 C CA . GLU A 1 488 ? -4.438 -2.152 17.985 1.00 95.25 488 GLU A CA 1
ATOM 3867 C C . GLU A 1 488 ? -4.919 -2.467 16.572 1.00 95.25 488 GLU A C 1
ATOM 3869 O O . GLU A 1 488 ? -4.099 -2.826 15.730 1.00 95.25 488 GLU A O 1
ATOM 3874 N N . LEU A 1 489 ? -6.208 -2.271 16.276 1.00 96.44 489 LEU A N 1
ATOM 3875 C CA . LEU A 1 489 ? -6.743 -2.406 14.921 1.00 96.44 489 LEU A CA 1
ATOM 3876 C C . LEU A 1 489 ? -6.047 -1.437 13.962 1.00 96.44 489 LEU A C 1
ATOM 3878 O O . LEU A 1 489 ? -5.611 -1.837 12.884 1.00 96.44 489 LEU A O 1
ATOM 3882 N N . MET A 1 490 ? -5.918 -0.167 14.347 1.00 95.62 490 MET A N 1
ATOM 3883 C CA . MET A 1 490 ? -5.239 0.835 13.530 1.00 95.62 490 MET A CA 1
ATOM 3884 C C . MET A 1 490 ? -3.776 0.445 13.286 1.00 95.62 490 MET A C 1
ATOM 3886 O O . MET A 1 490 ? -3.308 0.482 12.146 1.00 95.62 490 MET A O 1
ATOM 3890 N N . ALA A 1 491 ? -3.070 -0.016 14.320 1.00 93.81 491 ALA A N 1
ATOM 3891 C CA . ALA A 1 491 ? -1.704 -0.499 14.169 1.00 93.81 491 ALA A CA 1
ATOM 3892 C C . ALA A 1 491 ? -1.607 -1.772 13.309 1.00 93.81 491 ALA A C 1
ATOM 3894 O O . ALA A 1 491 ? -0.688 -1.906 12.505 1.00 93.81 491 ALA A O 1
ATOM 3895 N N . TRP A 1 492 ? -2.573 -2.687 13.403 1.00 93.88 492 TRP A N 1
ATOM 3896 C CA . TRP A 1 492 ? -2.638 -3.874 12.552 1.00 93.88 492 TRP A CA 1
ATOM 3897 C C . TRP A 1 492 ? -2.892 -3.517 11.079 1.00 93.88 492 TRP A C 1
ATOM 3899 O O . TRP A 1 492 ? -2.269 -4.111 10.192 1.00 93.88 492 TRP A O 1
ATOM 3909 N N . LEU A 1 493 ? -3.774 -2.546 10.810 1.00 94.62 493 LEU A N 1
ATOM 3910 C CA . LEU A 1 493 ? -4.071 -2.049 9.462 1.00 94.62 493 LEU A CA 1
ATOM 3911 C C . LEU A 1 493 ? -2.828 -1.436 8.816 1.00 94.62 493 LEU A C 1
ATOM 3913 O O . LEU A 1 493 ? -2.547 -1.732 7.656 1.00 94.62 493 LEU A O 1
ATOM 3917 N N . GLY A 1 494 ? -2.060 -0.644 9.571 1.00 91.44 494 GLY A N 1
ATOM 3918 C CA . GLY A 1 494 ? -0.789 -0.088 9.105 1.00 91.44 494 GLY A CA 1
ATOM 3919 C C . GLY A 1 494 ? -0.931 0.968 8.000 1.00 91.44 494 GLY A C 1
ATOM 3920 O O . GLY A 1 494 ? 0.012 1.193 7.243 1.00 91.44 494 GLY A O 1
ATOM 3921 N N . TRP A 1 495 ? -2.090 1.627 7.894 1.00 89.88 495 TRP A N 1
ATOM 3922 C CA . TRP A 1 495 ? -2.392 2.677 6.905 1.00 89.88 495 TRP A CA 1
ATOM 3923 C C . TRP A 1 495 ? -1.716 4.018 7.246 1.00 89.88 495 TRP A C 1
ATOM 3925 O O . TRP A 1 495 ? -2.362 5.058 7.357 1.00 89.88 495 TRP A O 1
ATOM 3935 N N . VAL A 1 496 ? -0.398 3.992 7.461 1.00 81.88 496 VAL A N 1
ATOM 3936 C CA . VAL A 1 496 ? 0.408 5.134 7.934 1.00 81.88 496 VAL A CA 1
ATOM 3937 C C . VAL A 1 496 ? 0.229 6.371 7.064 1.00 81.88 496 VAL A C 1
ATOM 3939 O O . VAL A 1 496 ? 0.078 7.470 7.579 1.00 81.88 496 VAL A O 1
ATOM 3942 N N . ASP A 1 497 ? 0.191 6.193 5.751 1.00 77.62 497 ASP A N 1
ATOM 3943 C CA . ASP A 1 497 ? -0.038 7.239 4.754 1.00 77.62 497 ASP A CA 1
ATOM 3944 C C . ASP A 1 497 ? -1.393 7.944 4.904 1.00 77.62 497 ASP A C 1
ATOM 3946 O O . ASP A 1 497 ? -1.519 9.099 4.511 1.00 77.62 497 ASP A O 1
ATOM 3950 N N . GLN A 1 498 ? -2.387 7.293 5.513 1.00 83.25 498 GLN A N 1
ATOM 3951 C CA . GLN A 1 498 ? -3.707 7.880 5.758 1.00 83.25 498 GLN A CA 1
ATOM 3952 C C . GLN A 1 498 ? -3.762 8.696 7.057 1.00 83.25 498 GLN A C 1
ATOM 3954 O O . GLN A 1 498 ? -4.666 9.510 7.244 1.00 83.25 498 GLN A O 1
ATOM 3959 N N . TRP A 1 499 ? -2.811 8.488 7.974 1.00 83.31 499 TRP A N 1
ATOM 3960 C CA . TRP A 1 499 ? -2.785 9.138 9.293 1.00 83.31 499 TRP A CA 1
ATOM 3961 C C . TRP A 1 499 ? -1.556 10.029 9.523 1.00 83.31 499 TRP A C 1
ATOM 3963 O O . TRP A 1 499 ? -1.495 10.742 10.527 1.00 83.31 499 TRP A O 1
ATOM 3973 N N . SER A 1 500 ? -0.602 10.023 8.592 1.00 78.25 500 SER A N 1
ATOM 3974 C CA . SER A 1 500 ? 0.596 10.859 8.602 1.00 78.25 500 SER A CA 1
ATOM 3975 C C . SER A 1 500 ? 0.415 12.067 7.690 1.00 78.25 500 SER A C 1
ATOM 3977 O O . SER A 1 500 ? 0.524 11.973 6.473 1.00 78.25 500 SER A O 1
ATOM 3979 N N . TYR A 1 501 ? 0.165 13.225 8.294 1.00 77.88 501 TYR A N 1
ATOM 3980 C CA . TYR A 1 501 ? 0.092 14.511 7.606 1.00 77.88 501 TYR A CA 1
ATOM 3981 C C . TYR A 1 501 ? 0.465 15.662 8.548 1.00 77.88 501 TYR A C 1
ATOM 3983 O O . TYR A 1 501 ? 0.467 15.517 9.775 1.00 77.88 501 TYR A O 1
ATOM 3991 N N . CYS A 1 502 ? 0.752 16.831 7.977 1.00 81.00 502 CYS A N 1
ATOM 3992 C CA . CYS A 1 502 ? 1.004 18.054 8.730 1.00 81.00 502 CYS A CA 1
ATOM 3993 C C . CYS A 1 502 ? -0.313 18.565 9.335 1.00 81.00 502 CYS A C 1
ATOM 3995 O O . CYS A 1 502 ? -1.136 19.168 8.651 1.00 81.00 502 CYS A O 1
ATOM 3997 N N . LYS A 1 503 ? -0.538 18.273 10.624 1.00 75.38 503 LYS A N 1
ATOM 3998 C CA . LYS A 1 503 ? -1.843 18.417 11.304 1.00 75.38 503 LYS A CA 1
ATOM 3999 C C . LYS A 1 503 ? -2.463 19.812 11.243 1.00 75.38 503 LYS A C 1
ATOM 4001 O O . LYS A 1 503 ? -3.684 19.914 11.198 1.00 75.38 503 LYS A O 1
ATOM 4006 N N . ASN A 1 504 ? -1.637 20.854 11.262 1.00 80.69 504 ASN A N 1
ATOM 4007 C CA . ASN A 1 504 ? -2.090 22.246 11.268 1.00 80.69 504 ASN A CA 1
ATOM 4008 C C . ASN A 1 504 ? -2.093 22.871 9.861 1.00 80.69 504 ASN A C 1
ATOM 4010 O O . ASN A 1 504 ? -2.300 24.075 9.737 1.00 80.69 504 ASN A O 1
ATOM 4014 N N . GLY A 1 505 ? -1.838 22.074 8.817 1.00 79.81 505 GLY A N 1
ATOM 4015 C CA . GLY A 1 505 ? -1.391 22.601 7.531 1.00 79.81 505 GLY A CA 1
ATOM 4016 C C . GLY A 1 505 ? 0.022 23.183 7.625 1.00 79.81 505 GLY A C 1
ATOM 4017 O O . GLY A 1 505 ? 0.614 23.239 8.705 1.00 79.81 505 GLY A O 1
ATOM 4018 N N . CYS A 1 506 ? 0.562 23.581 6.480 1.00 84.06 506 CYS A N 1
ATOM 4019 C CA . CYS A 1 506 ? 1.826 24.307 6.392 1.00 84.06 506 CYS A CA 1
ATOM 4020 C C . CYS A 1 506 ? 1.563 25.767 6.015 1.00 84.06 506 CYS A C 1
ATOM 4022 O O . CYS A 1 506 ? 0.489 26.081 5.490 1.00 84.06 506 CYS A O 1
ATOM 4024 N N . ALA A 1 507 ? 2.508 26.661 6.320 1.00 85.44 507 ALA A N 1
ATOM 4025 C CA . ALA A 1 507 ? 2.422 28.056 5.894 1.00 85.44 507 ALA A CA 1
ATOM 4026 C C . ALA A 1 507 ? 2.400 28.179 4.356 1.00 85.44 507 ALA A C 1
ATOM 4028 O O . ALA A 1 507 ? 2.693 27.230 3.635 1.00 85.44 507 ALA A O 1
ATOM 4029 N N . GLN A 1 508 ? 2.050 29.360 3.837 1.00 82.56 508 GLN A N 1
ATOM 4030 C CA . GLN A 1 508 ? 1.941 29.586 2.388 1.00 82.56 508 GLN 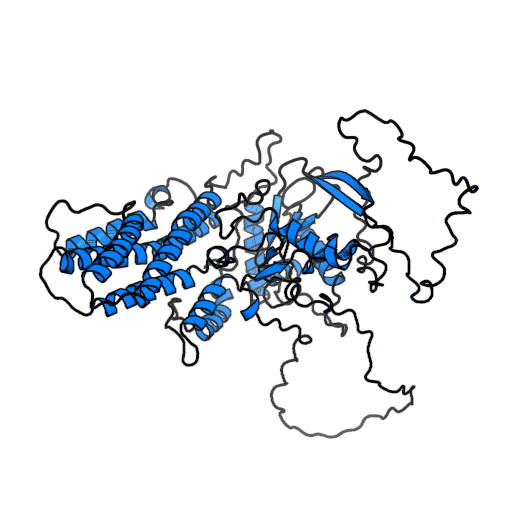A CA 1
ATOM 4031 C C . GLN A 1 508 ? 3.270 29.376 1.641 1.00 82.56 508 GLN A C 1
ATOM 4033 O O . GLN A 1 508 ? 3.264 29.039 0.461 1.00 82.56 508 GLN A O 1
ATOM 4038 N N . ASP A 1 509 ? 4.392 29.569 2.331 1.00 79.81 509 ASP A N 1
ATOM 4039 C CA . ASP A 1 509 ? 5.752 29.344 1.846 1.00 79.81 509 ASP A CA 1
ATOM 4040 C C . ASP A 1 509 ? 6.338 28.007 2.330 1.00 79.81 509 ASP A C 1
ATOM 4042 O O . ASP A 1 509 ? 7.554 27.824 2.344 1.00 79.81 509 ASP A O 1
ATOM 4046 N N . GLU A 1 510 ? 5.487 27.064 2.744 1.00 79.00 510 GLU A N 1
ATOM 4047 C CA . GLU A 1 510 ? 5.885 25.749 3.230 1.00 79.00 510 GLU A CA 1
ATOM 4048 C C . GLU A 1 510 ? 5.107 24.619 2.547 1.00 79.00 510 GLU A C 1
ATOM 4050 O O . GLU A 1 510 ? 3.926 24.734 2.219 1.00 79.00 510 GLU A O 1
ATOM 4055 N N . VAL A 1 511 ? 5.763 23.469 2.397 1.00 77.19 511 VAL A N 1
ATOM 4056 C CA . VAL A 1 511 ? 5.152 22.243 1.875 1.00 77.19 511 VAL A CA 1
ATOM 4057 C C . VAL A 1 511 ? 5.237 21.142 2.922 1.00 77.19 511 VAL A C 1
ATOM 4059 O O . VAL A 1 511 ? 6.229 21.019 3.642 1.00 77.19 511 VAL A O 1
ATOM 4062 N N . CYS A 1 512 ? 4.178 20.334 3.014 1.00 78.81 512 CYS A N 1
ATOM 4063 C CA . CYS A 1 512 ? 4.175 19.169 3.886 1.00 78.81 512 CYS A CA 1
ATOM 4064 C C . CYS A 1 512 ? 5.045 18.068 3.279 1.00 78.81 512 CYS A C 1
ATOM 4066 O O . CYS A 1 512 ? 4.694 17.471 2.263 1.00 78.81 512 CYS A O 1
ATOM 4068 N N . PHE A 1 513 ? 6.174 17.804 3.919 1.00 77.00 513 PHE A N 1
ATOM 4069 C CA . PHE A 1 513 ? 7.186 16.863 3.480 1.00 77.00 513 PHE A CA 1
ATOM 4070 C C . PHE A 1 513 ? 7.213 15.636 4.388 1.00 77.00 513 PHE A C 1
ATOM 4072 O O . PHE A 1 513 ? 7.270 15.753 5.613 1.00 77.00 513 PHE A O 1
ATOM 4079 N N . ILE A 1 514 ? 7.193 14.452 3.778 1.00 75.81 514 ILE A N 1
ATOM 4080 C CA . ILE A 1 514 ? 7.424 13.179 4.462 1.00 75.81 514 ILE A CA 1
ATOM 4081 C C . ILE A 1 514 ? 8.857 12.757 4.126 1.00 75.81 514 ILE A C 1
ATOM 4083 O O . ILE A 1 514 ? 9.147 12.580 2.942 1.00 75.81 514 ILE A O 1
ATOM 4087 N N . PRO A 1 515 ? 9.754 12.607 5.117 1.00 73.06 515 PRO A N 1
ATOM 4088 C CA . PRO A 1 515 ? 11.129 12.223 4.836 1.00 73.06 515 PRO A CA 1
ATOM 4089 C C . PRO A 1 515 ? 11.213 10.857 4.145 1.00 73.06 515 PRO A C 1
ATOM 4091 O O . PRO A 1 515 ? 10.696 9.859 4.629 1.00 73.06 515 PRO A O 1
ATOM 4094 N N . MET A 1 516 ? 11.882 10.819 3.000 1.00 72.62 516 MET A N 1
ATOM 4095 C CA . MET A 1 516 ? 12.032 9.635 2.150 1.00 72.62 516 MET A CA 1
ATOM 4096 C C . MET A 1 516 ? 13.375 9.710 1.430 1.00 72.62 516 MET A C 1
ATOM 4098 O O . MET A 1 516 ? 13.887 10.808 1.219 1.00 72.62 516 MET A O 1
ATOM 4102 N N . TRP A 1 517 ? 13.970 8.580 1.047 1.00 69.94 517 TRP A N 1
ATOM 4103 C CA . TRP A 1 517 ? 15.251 8.603 0.336 1.00 69.94 517 TRP A CA 1
ATOM 4104 C C . TRP A 1 517 ? 15.117 9.184 -1.062 1.00 69.94 517 TRP A C 1
ATOM 4106 O O . TRP A 1 517 ? 14.158 8.845 -1.760 1.00 69.94 517 TRP A O 1
ATOM 4116 N N . PRO A 1 518 ? 16.109 9.948 -1.549 1.00 63.56 518 PRO A N 1
ATOM 4117 C CA . PRO A 1 518 ? 17.347 10.467 -0.949 1.00 63.56 518 PRO A CA 1
ATOM 4118 C C . PRO A 1 518 ? 17.208 11.811 -0.226 1.00 63.56 518 PRO A C 1
ATOM 4120 O O . PRO A 1 518 ? 18.192 12.517 -0.047 1.00 63.56 518 PRO A O 1
ATOM 4123 N N . MET A 1 519 ? 15.999 12.194 0.169 1.00 66.25 519 MET A N 1
ATOM 4124 C CA . MET A 1 519 ? 15.672 13.510 0.726 1.00 66.25 519 MET A CA 1
ATOM 4125 C C . MET A 1 519 ? 15.639 13.546 2.261 1.00 66.25 519 MET A C 1
ATOM 4127 O O . MET A 1 519 ? 15.103 14.481 2.848 1.00 66.25 519 MET A O 1
ATOM 4131 N N . ASP A 1 520 ? 16.211 12.557 2.942 1.00 60.91 520 ASP A N 1
ATOM 4132 C CA . ASP A 1 520 ? 16.102 12.363 4.393 1.00 60.91 520 ASP A CA 1
ATOM 4133 C C . ASP A 1 520 ? 16.700 13.500 5.247 1.00 60.91 520 ASP A C 1
ATOM 4135 O O . ASP A 1 520 ? 16.340 13.621 6.416 1.00 60.91 520 ASP A O 1
ATOM 4139 N N . ASN A 1 521 ? 17.547 14.364 4.670 1.00 58.38 521 ASN A N 1
ATOM 4140 C CA . ASN A 1 521 ? 18.193 15.498 5.354 1.00 58.38 521 ASN A CA 1
ATOM 4141 C C . ASN A 1 521 ? 17.895 16.867 4.710 1.00 58.38 521 ASN A C 1
ATOM 4143 O O . ASN A 1 521 ? 18.721 17.777 4.800 1.00 58.38 521 ASN A O 1
ATOM 4147 N N . ILE A 1 522 ? 16.751 17.030 4.031 1.00 58.97 522 ILE A N 1
ATOM 4148 C CA . ILE A 1 522 ? 16.407 18.289 3.337 1.00 58.97 522 ILE A CA 1
ATOM 4149 C C . ILE A 1 522 ? 16.299 19.505 4.286 1.00 58.97 522 ILE A C 1
ATOM 4151 O O . ILE A 1 522 ? 16.377 20.645 3.847 1.00 58.97 522 ILE A O 1
ATOM 4155 N N . ASP A 1 523 ? 16.162 19.275 5.595 1.00 49.62 523 ASP A N 1
ATOM 4156 C CA . ASP A 1 523 ? 16.080 20.299 6.643 1.00 49.62 523 ASP A CA 1
ATOM 4157 C C . ASP A 1 523 ? 17.449 20.767 7.183 1.00 49.62 523 ASP A C 1
ATOM 4159 O O . ASP A 1 523 ? 17.497 21.640 8.052 1.00 49.62 523 ASP A O 1
ATOM 4163 N N . GLN A 1 524 ? 18.569 20.223 6.686 1.00 52.28 524 GLN A N 1
ATOM 4164 C CA . GLN A 1 524 ? 19.924 20.585 7.123 1.00 52.28 524 GLN A CA 1
ATOM 4165 C C . GLN A 1 524 ? 20.696 21.348 6.031 1.00 52.28 524 GLN A C 1
ATOM 4167 O O . GLN A 1 524 ? 21.383 20.722 5.213 1.00 52.28 524 GLN A O 1
ATOM 4172 N N . PRO A 1 525 ? 20.659 22.696 6.023 1.00 39.75 525 PRO A N 1
ATOM 4173 C CA . PRO A 1 525 ? 21.418 23.488 5.060 1.00 39.75 525 PRO A CA 1
ATOM 4174 C C . PRO A 1 525 ? 22.923 23.186 5.162 1.00 39.75 525 PRO A C 1
ATOM 4176 O O . PRO A 1 525 ? 23.517 23.227 6.240 1.00 39.75 525 PRO A O 1
ATOM 4179 N N . GLY A 1 526 ? 23.550 22.859 4.026 1.00 41.16 526 GLY A N 1
ATOM 4180 C CA . GLY A 1 526 ? 25.004 22.684 3.903 1.00 41.16 526 GLY A CA 1
ATOM 4181 C C . GLY A 1 526 ? 25.542 21.248 3.994 1.00 41.16 526 GLY A C 1
ATOM 4182 O O . GLY A 1 526 ? 26.733 21.041 3.743 1.00 41.16 526 GLY A O 1
ATOM 4183 N N . ARG A 1 527 ? 24.719 20.228 4.282 1.00 39.94 527 ARG A N 1
ATOM 4184 C CA . ARG A 1 527 ? 25.152 18.826 4.120 1.00 39.94 527 ARG A CA 1
ATOM 4185 C C . ARG A 1 527 ? 24.938 18.369 2.683 1.00 39.94 527 ARG A C 1
ATOM 4187 O O . ARG A 1 527 ? 23.847 18.473 2.136 1.00 39.94 527 ARG A O 1
ATOM 4194 N N . ARG A 1 528 ? 25.988 17.820 2.059 1.00 41.62 528 ARG A N 1
ATOM 4195 C CA . ARG A 1 528 ? 25.844 17.156 0.759 1.00 41.62 528 ARG A CA 1
ATOM 4196 C C . ARG A 1 528 ? 24.872 15.985 0.930 1.00 41.62 528 ARG A C 1
ATOM 4198 O O . ARG A 1 528 ? 25.171 15.068 1.688 1.00 41.62 528 ARG A O 1
ATOM 4205 N N . ILE A 1 529 ? 23.770 16.001 0.181 1.00 44.66 529 ILE A N 1
ATOM 4206 C CA . ILE A 1 529 ? 22.813 14.882 0.077 1.00 44.66 529 ILE A CA 1
ATOM 4207 C C . ILE A 1 529 ? 23.527 13.597 -0.396 1.00 44.66 529 ILE A C 1
ATOM 4209 O O . ILE A 1 529 ? 23.134 12.487 -0.058 1.00 44.66 529 ILE A O 1
ATOM 4213 N N . TRP A 1 530 ? 24.650 13.754 -1.106 1.00 38.19 530 TRP A N 1
ATOM 4214 C CA . TRP A 1 530 ? 25.516 12.669 -1.551 1.00 38.19 530 TRP A CA 1
ATOM 4215 C C . TRP A 1 530 ? 26.955 12.888 -1.064 1.00 38.19 530 TRP A C 1
ATOM 4217 O O . TRP A 1 530 ? 27.568 13.901 -1.424 1.00 38.19 530 TRP A O 1
ATOM 4227 N N . PRO A 1 531 ? 27.551 11.967 -0.284 1.00 31.84 531 PRO A N 1
ATOM 4228 C CA . PRO A 1 531 ? 28.973 12.033 0.006 1.00 31.84 531 PRO A CA 1
ATOM 4229 C C . PRO A 1 531 ? 29.726 11.756 -1.295 1.00 31.84 531 PRO A C 1
ATOM 4231 O O . PRO A 1 531 ? 29.762 10.633 -1.792 1.00 31.84 531 PRO A O 1
ATOM 4234 N N . GLY A 1 532 ? 30.312 12.800 -1.880 1.00 30.05 532 GLY A N 1
ATOM 4235 C CA . GLY A 1 532 ? 31.282 12.609 -2.952 1.00 30.05 532 GLY A CA 1
ATOM 4236 C C . GLY A 1 532 ? 32.437 11.727 -2.451 1.00 30.05 532 GLY A C 1
ATOM 4237 O O . GLY A 1 532 ? 32.770 11.794 -1.263 1.00 30.05 532 GLY A O 1
ATOM 4238 N N . PRO A 1 533 ? 33.062 10.909 -3.313 1.00 28.70 533 PRO A N 1
ATOM 4239 C CA . PRO A 1 533 ? 34.345 10.295 -3.007 1.00 28.70 533 PRO A CA 1
ATOM 4240 C C . PRO A 1 533 ? 35.300 11.369 -2.485 1.00 28.70 533 PRO A C 1
ATOM 4242 O O . PRO A 1 533 ? 35.404 12.456 -3.048 1.00 28.70 533 PRO A O 1
ATOM 4245 N N . GLY A 1 534 ? 35.860 11.094 -1.309 1.00 29.44 534 GLY A N 1
ATOM 4246 C CA . GLY A 1 534 ? 36.361 12.104 -0.386 1.00 29.44 534 GLY A CA 1
ATOM 4247 C C . GLY A 1 534 ? 37.285 13.154 -1.003 1.00 29.44 534 GLY A C 1
ATOM 4248 O O . GLY A 1 534 ? 38.213 12.844 -1.744 1.00 29.44 534 GLY A O 1
ATOM 4249 N N . GLY A 1 535 ? 37.058 14.401 -0.592 1.00 26.14 535 GLY A N 1
ATOM 4250 C CA . GLY A 1 535 ? 37.910 15.541 -0.904 1.00 26.14 535 GLY A CA 1
ATOM 4251 C C . GLY A 1 535 ? 37.771 16.656 0.134 1.00 26.14 535 GLY A C 1
ATOM 4252 O O . GLY A 1 535 ? 37.189 17.685 -0.181 1.00 26.14 535 GLY A O 1
ATOM 4253 N N . GLY A 1 536 ? 38.307 16.424 1.344 1.00 25.59 536 GLY A N 1
ATOM 4254 C CA . GLY A 1 536 ? 38.691 17.435 2.356 1.00 25.59 536 GLY A CA 1
ATOM 4255 C C . GLY A 1 536 ? 37.570 18.201 3.087 1.00 25.59 536 GLY A C 1
ATOM 4256 O O . GLY A 1 536 ? 36.479 18.321 2.542 1.00 25.59 536 GLY A O 1
ATOM 4257 N N . PRO A 1 537 ? 37.815 18.719 4.317 1.00 31.30 537 PRO A N 1
ATOM 4258 C CA . PRO A 1 537 ? 39.094 19.288 4.760 1.00 31.30 537 PRO A CA 1
ATOM 4259 C C . PRO A 1 537 ? 39.711 18.648 6.027 1.00 31.30 537 PRO A C 1
ATOM 4261 O O . PRO A 1 537 ? 39.065 18.486 7.054 1.00 31.30 537 PRO A O 1
ATOM 4264 N N . GLY A 1 538 ? 41.019 18.372 5.952 1.00 28.34 538 GLY A N 1
ATOM 4265 C CA . GLY A 1 538 ? 41.958 18.604 7.056 1.00 28.34 538 GLY A CA 1
ATOM 4266 C C . GLY A 1 538 ? 41.965 17.674 8.274 1.00 28.34 538 GLY A C 1
ATOM 4267 O O . GLY A 1 538 ? 41.732 18.153 9.370 1.00 28.34 538 GLY A O 1
ATOM 4268 N N . TYR A 1 539 ? 42.426 16.427 8.129 1.00 25.12 539 TYR A N 1
ATOM 4269 C CA . TYR A 1 539 ? 43.346 15.824 9.112 1.00 25.12 539 TYR A CA 1
ATOM 4270 C C . TYR A 1 539 ? 44.394 15.012 8.347 1.00 25.12 539 TYR A C 1
ATOM 4272 O O . TYR A 1 539 ? 44.085 14.033 7.670 1.00 25.12 539 TYR A O 1
ATOM 4280 N N . GLY A 1 540 ? 45.626 15.521 8.348 1.00 26.70 540 GLY A N 1
ATOM 4281 C CA . GLY A 1 540 ? 46.694 15.075 7.462 1.00 26.70 540 GLY A CA 1
ATOM 4282 C C . GLY A 1 540 ? 47.170 13.654 7.738 1.00 26.70 540 GLY A C 1
ATOM 4283 O O . GLY A 1 540 ? 47.352 13.265 8.887 1.00 26.70 540 GLY A O 1
ATOM 4284 N N . TYR A 1 541 ? 47.492 12.924 6.670 1.00 23.64 541 TYR A N 1
ATOM 4285 C CA . TYR A 1 541 ? 48.422 11.807 6.758 1.00 23.64 541 TYR A CA 1
ATOM 4286 C C . TYR A 1 541 ? 49.530 11.962 5.721 1.00 23.64 541 TYR A C 1
ATOM 4288 O O . TYR A 1 541 ? 49.316 12.121 4.522 1.00 23.64 541 TYR A O 1
ATOM 4296 N N . ARG A 1 542 ? 50.738 12.000 6.279 1.00 23.03 542 ARG A N 1
ATOM 4297 C CA . ARG A 1 542 ? 52.039 12.222 5.662 1.00 23.03 542 ARG A CA 1
ATOM 4298 C C . ARG A 1 542 ? 52.351 11.113 4.656 1.00 23.03 542 ARG A C 1
ATOM 4300 O O . ARG A 1 542 ? 52.210 9.934 4.963 1.00 23.03 542 ARG A O 1
ATOM 4307 N N . TYR A 1 543 ? 52.835 11.518 3.488 1.00 25.19 543 TYR A N 1
ATOM 4308 C CA . TYR A 1 543 ? 53.419 10.646 2.474 1.00 25.19 543 TYR A CA 1
ATOM 4309 C C . TYR A 1 543 ? 54.529 9.748 3.044 1.00 25.19 543 TYR A C 1
ATOM 4311 O O . TYR A 1 543 ? 55.450 10.233 3.702 1.00 25.19 543 TYR A O 1
ATOM 4319 N N . GLY A 1 544 ? 54.489 8.464 2.686 1.00 25.33 544 GLY A N 1
ATOM 4320 C CA . GLY A 1 544 ? 55.628 7.549 2.709 1.00 25.33 544 GLY A CA 1
ATOM 4321 C C . GLY A 1 544 ? 55.674 6.773 1.392 1.00 25.33 544 GLY A C 1
ATOM 4322 O O . GLY A 1 544 ? 54.844 5.902 1.157 1.00 25.33 544 GLY A O 1
ATOM 4323 N N . ARG A 1 545 ? 56.614 7.137 0.510 1.00 23.92 545 ARG A N 1
ATOM 4324 C CA . ARG A 1 545 ? 56.956 6.410 -0.727 1.00 23.92 545 ARG A CA 1
ATOM 4325 C C . ARG A 1 545 ? 57.659 5.065 -0.404 1.00 23.92 545 ARG A C 1
ATOM 4327 O O . ARG A 1 545 ? 58.096 4.873 0.729 1.00 23.92 545 ARG A O 1
ATOM 4334 N N . PRO A 1 546 ? 57.761 4.138 -1.377 1.00 32.91 546 PRO A N 1
ATOM 4335 C CA . PRO A 1 546 ? 57.825 2.697 -1.161 1.00 32.91 546 PRO A CA 1
ATOM 4336 C C . PRO A 1 546 ? 59.231 2.194 -0.826 1.00 32.91 546 PRO A C 1
ATOM 4338 O O . PRO A 1 546 ? 60.206 2.572 -1.472 1.00 32.91 546 PRO A O 1
ATOM 4341 N N . GLY A 1 547 ? 59.307 1.291 0.153 1.00 23.38 547 GLY A N 1
ATOM 4342 C CA . GLY A 1 547 ? 60.526 0.608 0.573 1.00 23.38 547 GLY A CA 1
ATOM 4343 C C . GLY A 1 547 ? 60.292 -0.894 0.715 1.00 23.38 547 GLY A C 1
ATOM 4344 O O . GLY A 1 547 ? 59.533 -1.346 1.564 1.00 23.38 547 GLY A O 1
ATOM 4345 N N . THR A 1 548 ? 60.964 -1.639 -0.151 1.00 28.66 548 THR A N 1
ATOM 4346 C CA . THR A 1 548 ? 61.243 -3.079 -0.139 1.00 28.66 548 THR A CA 1
ATOM 4347 C C . THR A 1 548 ? 61.368 -3.736 1.245 1.00 28.66 548 THR A C 1
ATOM 4349 O O . THR A 1 548 ? 62.275 -3.392 2.003 1.00 28.66 548 THR A O 1
ATOM 4352 N N . ARG A 1 549 ? 60.577 -4.791 1.498 1.00 23.27 549 ARG A N 1
ATOM 4353 C CA . ARG A 1 549 ? 61.030 -6.022 2.181 1.00 23.27 549 ARG A CA 1
ATOM 4354 C C . ARG A 1 549 ? 59.982 -7.138 2.070 1.00 23.27 549 ARG A C 1
ATOM 4356 O O . ARG A 1 549 ? 58.946 -7.088 2.720 1.00 23.27 549 ARG A O 1
ATOM 4363 N N . TYR A 1 550 ? 60.293 -8.170 1.288 1.00 27.98 550 TYR A N 1
ATOM 4364 C CA . TYR A 1 550 ? 59.851 -9.531 1.611 1.00 27.98 550 TYR A CA 1
ATOM 4365 C C . TYR A 1 550 ? 60.516 -9.960 2.932 1.00 27.98 550 TYR A C 1
ATOM 4367 O O . TYR A 1 550 ? 61.644 -9.532 3.208 1.00 27.98 550 TYR A O 1
ATOM 4375 N N . PRO A 1 551 ? 59.866 -10.828 3.724 1.00 27.06 551 PRO A N 1
ATOM 4376 C CA . PRO A 1 551 ? 60.492 -12.136 3.910 1.00 27.06 551 PRO A CA 1
ATOM 4377 C C . PRO A 1 551 ? 59.525 -13.335 3.902 1.00 27.06 551 PRO A C 1
ATOM 4379 O O . PRO A 1 551 ? 58.503 -13.366 4.577 1.00 27.06 551 PRO A O 1
ATOM 4382 N N . SER A 1 552 ? 59.954 -14.320 3.111 1.00 23.42 552 SER A N 1
ATOM 4383 C CA . SER A 1 552 ? 59.922 -15.781 3.272 1.00 23.42 552 SER A CA 1
ATOM 4384 C C . SER A 1 552 ? 59.271 -16.411 4.516 1.00 23.42 552 SER A C 1
ATOM 4386 O O . SER A 1 552 ? 59.688 -16.174 5.645 1.00 23.42 552 SER A O 1
ATOM 4388 N N . TYR A 1 553 ? 58.354 -17.342 4.234 1.00 24.81 553 TYR A N 1
ATOM 4389 C CA . TYR A 1 553 ? 58.298 -18.751 4.675 1.00 24.81 553 TYR A CA 1
ATOM 4390 C C . TYR A 1 553 ? 59.255 -19.197 5.810 1.00 24.81 553 TYR A C 1
ATOM 4392 O O . TYR A 1 553 ? 60.466 -19.275 5.588 1.00 24.81 553 TYR A O 1
ATOM 4400 N N . ASN A 1 554 ? 58.704 -19.555 6.982 1.00 24.52 554 ASN A N 1
ATOM 4401 C CA . ASN A 1 554 ? 58.797 -20.901 7.584 1.00 24.52 554 ASN A CA 1
ATOM 4402 C C . ASN A 1 554 ? 58.065 -20.997 8.945 1.00 24.52 554 ASN A C 1
ATOM 4404 O O . ASN A 1 554 ? 58.418 -20.318 9.902 1.00 24.52 554 ASN A O 1
ATOM 4408 N N . ASP A 1 555 ? 57.081 -21.900 8.972 1.00 26.70 555 ASP A N 1
ATOM 4409 C CA . ASP A 1 555 ? 56.835 -22.961 9.961 1.00 26.70 555 ASP A CA 1
ATOM 4410 C C . ASP A 1 555 ? 56.731 -22.636 11.470 1.00 26.70 555 ASP A C 1
ATOM 4412 O O . ASP A 1 555 ? 57.733 -22.363 12.133 1.00 26.70 555 ASP A O 1
ATOM 4416 N N . ARG A 1 556 ? 55.530 -22.834 12.046 1.00 25.17 556 ARG A N 1
ATOM 4417 C CA . ARG A 1 556 ? 55.258 -23.870 13.072 1.00 25.17 556 ARG A CA 1
ATOM 4418 C C . ARG A 1 556 ? 53.837 -23.784 13.646 1.00 25.17 556 ARG A C 1
ATOM 4420 O O . ARG A 1 556 ? 53.367 -22.719 14.025 1.00 25.17 556 ARG A O 1
ATOM 4427 N N . ASN A 1 557 ? 53.231 -24.968 13.726 1.00 26.91 557 ASN A N 1
ATOM 4428 C CA . ASN A 1 557 ? 52.068 -25.388 14.507 1.00 26.91 557 ASN A CA 1
ATOM 4429 C C . ASN A 1 557 ? 51.679 -24.491 15.692 1.00 26.91 557 ASN A C 1
ATOM 4431 O O . ASN A 1 557 ? 52.446 -24.380 16.647 1.00 26.91 557 ASN A O 1
ATOM 4435 N N . ASP A 1 558 ? 50.420 -24.051 15.706 1.00 27.25 558 ASP A N 1
ATOM 4436 C CA . ASP A 1 558 ? 49.622 -24.109 16.930 1.00 27.25 558 ASP A CA 1
ATOM 4437 C C . ASP A 1 558 ? 48.144 -24.354 16.589 1.00 27.25 558 ASP A C 1
ATOM 4439 O O . ASP A 1 558 ? 47.494 -23.560 15.905 1.00 27.25 558 ASP A O 1
ATOM 4443 N N . ASN A 1 559 ? 47.639 -25.506 17.032 1.00 29.81 559 ASN A N 1
ATOM 4444 C CA . ASN A 1 559 ? 46.228 -25.862 16.989 1.00 29.81 559 ASN A CA 1
ATOM 4445 C C . ASN A 1 559 ? 45.545 -25.157 18.160 1.00 29.81 559 ASN A C 1
ATOM 4447 O O . ASN A 1 559 ? 45.600 -25.629 19.293 1.00 29.81 559 ASN A O 1
ATOM 4451 N N . SER A 1 560 ? 44.849 -24.061 17.881 1.00 26.30 560 SER A N 1
ATOM 4452 C CA . SER A 1 560 ? 43.813 -23.556 18.776 1.00 26.30 560 SER A CA 1
ATOM 4453 C C . SER A 1 560 ? 42.599 -23.133 17.959 1.00 26.30 560 SER A C 1
ATOM 4455 O O . SER A 1 560 ? 42.676 -22.293 17.061 1.00 26.30 560 SER A O 1
ATOM 4457 N N . GLU A 1 561 ? 41.472 -23.779 18.250 1.00 29.00 561 GLU A N 1
ATOM 4458 C CA . GLU A 1 561 ? 40.148 -23.417 17.758 1.00 29.00 561 GLU A CA 1
ATOM 4459 C C . GLU A 1 561 ? 39.853 -21.967 18.162 1.00 29.00 561 GLU A C 1
ATOM 4461 O O . GLU A 1 561 ? 39.555 -21.654 19.316 1.00 29.00 561 GLU A O 1
ATOM 4466 N N . GLY A 1 562 ? 40.004 -21.053 17.203 1.00 25.00 562 GLY A N 1
ATOM 4467 C CA . GLY A 1 562 ? 39.650 -19.652 17.371 1.00 25.00 562 GLY A CA 1
ATOM 4468 C C . GLY A 1 562 ? 38.126 -19.472 17.440 1.00 25.00 562 GLY A C 1
ATOM 4469 O O . GLY A 1 562 ? 37.386 -20.210 16.787 1.00 25.00 562 GLY A O 1
ATOM 4470 N N . PRO A 1 563 ? 37.629 -18.480 18.201 1.00 26.52 563 PRO A N 1
ATOM 4471 C CA . PRO A 1 563 ? 36.200 -18.199 18.307 1.00 26.52 563 PRO A CA 1
ATOM 4472 C C . PRO A 1 563 ? 35.597 -17.875 16.927 1.00 26.52 563 PRO A C 1
ATOM 4474 O O . PRO A 1 563 ? 36.311 -17.346 16.067 1.00 26.52 563 PRO A O 1
ATOM 4477 N N . PRO A 1 564 ? 34.293 -18.145 16.704 1.00 27.61 564 PRO A N 1
ATOM 4478 C CA . PRO A 1 564 ? 33.658 -17.960 15.404 1.00 27.61 564 PRO A CA 1
ATOM 4479 C C . PRO A 1 564 ? 33.908 -16.543 14.887 1.00 27.61 564 PRO A C 1
ATOM 4481 O O . PRO A 1 564 ? 33.690 -15.553 15.593 1.00 27.61 564 PRO A O 1
ATOM 4484 N N . GLY A 1 565 ? 34.421 -16.478 13.655 1.00 26.12 565 GLY A N 1
ATOM 4485 C CA . GLY A 1 565 ? 34.854 -15.254 12.998 1.00 26.12 565 GLY A CA 1
ATOM 4486 C C . GLY A 1 565 ? 33.825 -14.138 13.145 1.00 26.12 565 GLY A C 1
ATOM 4487 O O . GLY A 1 565 ? 32.635 -14.313 12.876 1.00 26.12 565 GLY A O 1
ATOM 4488 N N . LYS A 1 566 ? 34.296 -12.974 13.601 1.00 27.91 566 LYS A N 1
ATOM 4489 C CA . LYS A 1 566 ? 33.493 -11.755 13.701 1.00 27.91 566 LYS A CA 1
ATOM 4490 C C . LYS A 1 566 ? 32.784 -11.516 12.367 1.00 27.91 566 LYS A C 1
ATOM 4492 O O . LYS A 1 566 ? 33.441 -11.411 11.332 1.00 27.91 566 LYS A O 1
ATOM 4497 N N . ARG A 1 567 ? 31.451 -11.405 12.421 1.00 30.27 567 ARG A N 1
ATOM 4498 C CA . ARG A 1 567 ? 30.600 -10.971 11.302 1.00 30.27 567 ARG A CA 1
ATOM 4499 C C . ARG A 1 567 ? 31.256 -9.775 10.592 1.00 30.27 567 ARG A C 1
ATOM 4501 O O . ARG A 1 567 ? 31.728 -8.869 11.291 1.00 30.27 567 ARG A O 1
ATOM 4508 N N . PRO A 1 568 ? 31.289 -9.729 9.249 1.00 27.55 568 PRO A N 1
ATOM 4509 C CA . PRO A 1 568 ? 31.798 -8.566 8.540 1.00 27.55 568 PRO A CA 1
ATOM 4510 C C . PRO A 1 568 ? 31.034 -7.322 9.000 1.00 27.55 568 PRO A C 1
ATOM 4512 O O . PRO A 1 568 ? 29.803 -7.311 9.008 1.00 27.55 568 PRO A O 1
ATOM 4515 N N . LYS A 1 569 ? 31.762 -6.274 9.402 1.00 29.20 569 LYS A N 1
ATOM 4516 C CA . LYS A 1 569 ? 31.166 -4.952 9.614 1.00 29.20 569 LYS A CA 1
ATOM 4517 C C . LYS A 1 569 ? 30.471 -4.538 8.311 1.00 29.20 569 LYS A C 1
ATOM 4519 O O . LYS A 1 569 ? 31.091 -4.611 7.240 1.00 29.20 569 LYS A O 1
ATOM 4524 N N . GLY A 1 570 ? 29.195 -4.172 8.440 1.00 28.05 570 GLY A N 1
ATOM 4525 C CA . GLY A 1 570 ? 28.333 -3.697 7.361 1.00 28.05 570 GLY A CA 1
ATOM 4526 C C . GLY A 1 570 ? 28.882 -2.451 6.650 1.00 28.05 570 GLY A C 1
ATOM 4527 O O . GLY A 1 570 ? 29.990 -2.002 6.961 1.00 28.05 570 GLY A O 1
ATOM 4528 N N . PRO A 1 571 ? 28.147 -1.917 5.659 1.00 28.92 571 PRO A N 1
ATOM 4529 C CA . PRO A 1 571 ? 28.571 -0.748 4.887 1.00 28.92 571 PRO A CA 1
ATOM 4530 C C . PRO A 1 571 ? 28.873 0.467 5.795 1.00 28.92 571 PRO A C 1
ATOM 4532 O O . PRO A 1 571 ? 28.463 0.473 6.959 1.00 28.92 571 PRO A O 1
ATOM 4535 N N . PRO A 1 572 ? 29.617 1.482 5.303 1.00 31.42 572 PRO A N 1
ATOM 4536 C CA . PRO A 1 572 ? 29.914 2.696 6.067 1.00 31.42 572 PRO A CA 1
ATOM 4537 C C . PRO A 1 572 ? 28.618 3.300 6.617 1.00 31.42 572 PRO A C 1
ATOM 4539 O O . PRO A 1 572 ? 27.605 3.261 5.926 1.00 31.42 572 PRO A O 1
ATOM 4542 N N . ASN A 1 573 ? 28.653 3.828 7.846 1.00 33.75 573 ASN A N 1
ATOM 4543 C CA . ASN A 1 573 ? 27.511 4.421 8.554 1.00 33.75 573 ASN A CA 1
ATOM 4544 C C . ASN A 1 573 ? 26.739 5.446 7.692 1.00 33.75 573 ASN A C 1
ATOM 4546 O O . ASN A 1 573 ? 26.989 6.646 7.763 1.00 33.75 573 ASN A O 1
ATOM 4550 N N . TRP A 1 574 ? 25.751 4.959 6.946 1.00 37.16 574 TRP A N 1
ATOM 4551 C CA . TRP A 1 574 ? 24.597 5.696 6.431 1.00 37.16 574 TRP A CA 1
ATOM 4552 C C . TRP A 1 574 ? 23.332 5.244 7.163 1.00 37.16 574 TRP A C 1
ATOM 4554 O O . TRP A 1 574 ? 22.270 5.113 6.569 1.00 37.16 574 TRP A O 1
ATOM 4564 N N . SER A 1 575 ? 23.451 4.936 8.458 1.00 32.41 575 SER A N 1
ATOM 4565 C CA . SER A 1 575 ? 22.303 4.582 9.284 1.00 32.41 575 SER A CA 1
ATOM 4566 C C . SER A 1 575 ? 21.439 5.824 9.486 1.00 32.41 575 SER A C 1
ATOM 4568 O O . SER A 1 575 ? 21.685 6.617 10.398 1.00 32.41 575 SER A O 1
ATOM 4570 N N . THR A 1 576 ? 20.442 6.014 8.632 1.00 44.84 576 THR A N 1
ATOM 4571 C CA . THR A 1 576 ? 19.316 6.884 8.947 1.00 44.84 576 THR A CA 1
ATOM 4572 C C . THR A 1 576 ? 18.577 6.271 10.127 1.00 44.84 576 THR A C 1
ATOM 4574 O O . THR A 1 576 ? 18.335 5.062 10.161 1.00 44.84 576 THR A O 1
ATOM 4577 N N . ASN A 1 577 ? 18.238 7.087 11.125 1.00 46.16 577 ASN A N 1
ATOM 4578 C CA . ASN A 1 577 ? 17.301 6.649 12.145 1.00 46.16 577 ASN A CA 1
ATOM 4579 C C . ASN A 1 577 ? 15.929 6.503 11.466 1.00 46.16 577 ASN A C 1
ATOM 4581 O O . ASN A 1 577 ? 15.262 7.501 11.203 1.00 46.16 577 ASN A O 1
ATOM 4585 N N . GLU A 1 578 ? 15.511 5.273 11.152 1.00 51.03 578 GLU A N 1
ATOM 4586 C CA . GLU A 1 578 ? 14.198 4.993 10.548 1.00 51.03 578 GLU A CA 1
ATOM 4587 C C . GLU A 1 578 ? 13.041 5.561 11.387 1.00 51.03 578 GLU A C 1
ATOM 4589 O O . GLU A 1 578 ? 11.938 5.763 10.881 1.00 51.03 578 GLU A O 1
ATOM 4594 N N . GLU A 1 579 ? 13.272 5.876 12.666 1.00 51.56 579 GLU A N 1
ATOM 4595 C CA . GLU A 1 579 ? 12.279 6.504 13.529 1.00 51.56 579 GLU A CA 1
ATOM 4596 C C . GLU A 1 579 ? 11.854 7.896 13.052 1.00 51.56 579 GLU A C 1
ATOM 4598 O O . GLU A 1 579 ? 10.668 8.217 13.187 1.00 51.56 579 GLU A O 1
ATOM 4603 N N . SER A 1 580 ? 12.774 8.674 12.463 1.00 48.81 580 SER A N 1
ATOM 4604 C CA . SER A 1 580 ? 12.525 10.039 11.979 1.00 48.81 580 SER A CA 1
ATOM 4605 C C . SER A 1 580 ? 12.001 10.106 10.543 1.00 48.81 580 SER A C 1
ATOM 4607 O O . SER A 1 580 ? 11.574 11.177 10.121 1.00 48.81 580 SER A O 1
ATOM 4609 N N . LEU A 1 581 ? 11.983 8.987 9.804 1.00 56.12 581 LEU A N 1
ATOM 4610 C CA . LEU A 1 581 ? 11.513 8.941 8.409 1.00 56.12 581 LEU A CA 1
ATOM 4611 C C . LEU A 1 581 ? 9.992 9.144 8.256 1.00 56.12 581 LEU A C 1
ATOM 4613 O O . LEU A 1 581 ? 9.479 9.281 7.156 1.00 56.12 581 LEU A O 1
ATOM 4617 N N . TRP A 1 582 ? 9.243 9.181 9.358 1.00 61.22 582 TRP A N 1
ATOM 4618 C CA . TRP A 1 582 ? 7.778 9.091 9.316 1.00 61.22 582 TRP A CA 1
ATOM 4619 C C . TRP A 1 582 ? 7.060 10.208 10.059 1.00 61.22 582 TRP A C 1
ATOM 4621 O O . TRP A 1 582 ? 5.862 10.091 10.314 1.00 61.22 582 TRP A O 1
ATOM 4631 N N . GLU A 1 583 ? 7.770 11.263 10.449 1.00 71.88 583 GLU A N 1
ATOM 4632 C CA . GLU A 1 583 ? 7.141 12.455 11.012 1.00 71.88 583 GLU A CA 1
ATOM 4633 C C . GLU A 1 583 ? 7.074 13.524 9.916 1.00 71.88 583 GLU A C 1
ATOM 4635 O O . GLU A 1 583 ? 8.116 14.064 9.543 1.00 71.88 583 GLU A O 1
ATOM 4640 N N . PRO A 1 584 ? 5.877 13.806 9.359 1.00 78.56 584 PRO A N 1
ATOM 4641 C CA . PRO A 1 584 ? 5.718 14.852 8.361 1.00 78.56 584 PRO A CA 1
ATOM 4642 C C . PRO A 1 584 ? 6.125 16.205 8.940 1.00 78.56 584 PRO A C 1
ATOM 4644 O O . PRO A 1 584 ? 5.728 16.555 10.056 1.00 78.56 584 PRO A O 1
ATOM 4647 N N . LYS A 1 585 ? 6.890 16.972 8.170 1.00 80.19 585 LYS A N 1
ATOM 4648 C CA . LYS A 1 585 ? 7.385 18.298 8.540 1.00 80.19 585 LYS A CA 1
ATOM 4649 C C . LYS A 1 585 ? 6.911 19.318 7.517 1.00 80.19 585 LYS A C 1
ATOM 4651 O O . LYS A 1 585 ? 6.890 19.030 6.326 1.00 80.19 585 LYS A O 1
ATOM 4656 N N . CYS A 1 586 ? 6.573 20.515 7.975 1.00 82.06 586 CYS A N 1
ATOM 4657 C CA . CYS A 1 586 ? 6.469 21.655 7.076 1.00 82.06 586 CYS A CA 1
ATOM 4658 C C . CYS A 1 586 ? 7.880 22.179 6.819 1.00 82.06 586 CYS A C 1
ATOM 4660 O O . CYS A 1 586 ? 8.603 22.487 7.767 1.00 82.06 586 CYS A O 1
ATOM 4662 N N . ILE A 1 587 ? 8.286 22.214 5.554 1.00 76.38 587 ILE A N 1
ATOM 4663 C CA . ILE A 1 587 ? 9.589 22.737 5.133 1.00 76.38 587 ILE A CA 1
ATOM 4664 C C . ILE A 1 587 ? 9.375 23.941 4.230 1.00 76.38 587 ILE A C 1
ATOM 4666 O O . ILE A 1 587 ? 8.460 23.931 3.406 1.00 76.38 587 ILE A O 1
ATOM 4670 N N . LYS A 1 588 ? 10.205 24.976 4.389 1.00 73.00 588 LYS A N 1
ATOM 4671 C CA . LYS A 1 588 ? 10.127 26.161 3.533 1.00 73.00 588 LYS A CA 1
ATOM 4672 C C . LYS A 1 588 ? 10.449 25.790 2.094 1.00 73.00 588 LYS A C 1
ATOM 4674 O O . LYS A 1 588 ? 11.390 25.038 1.842 1.00 73.00 588 LYS A O 1
ATOM 4679 N N . THR A 1 589 ? 9.748 26.409 1.154 1.00 65.75 589 THR A N 1
ATOM 4680 C CA . THR A 1 589 ? 10.051 26.308 -0.279 1.00 65.75 589 THR A CA 1
ATOM 4681 C C . THR A 1 589 ? 11.447 26.840 -0.630 1.00 65.75 589 THR A C 1
ATOM 4683 O O . THR A 1 589 ? 11.952 26.535 -1.702 1.00 65.75 589 THR A O 1
ATOM 4686 N N . GLU A 1 590 ? 12.082 27.613 0.261 1.00 57.81 590 GLU A N 1
ATOM 4687 C CA . GLU A 1 590 ? 13.440 28.160 0.097 1.00 57.81 590 GLU A CA 1
ATOM 4688 C C . GLU A 1 590 ? 14.567 27.210 0.555 1.00 57.81 590 GLU A C 1
ATOM 4690 O O . GLU A 1 590 ? 15.651 27.260 -0.005 1.00 57.81 590 GLU A O 1
ATOM 4695 N N . TYR A 1 591 ? 14.335 26.293 1.510 1.00 53.62 591 TYR A N 1
ATOM 4696 C CA . TYR A 1 591 ? 15.282 25.187 1.808 1.00 53.62 591 TYR A CA 1
ATOM 4697 C C . TYR A 1 591 ? 15.232 24.073 0.753 1.00 53.62 591 TYR A C 1
ATOM 4699 O O . TYR A 1 591 ? 16.006 23.119 0.754 1.00 53.62 591 TYR A O 1
ATOM 4707 N N . ALA A 1 592 ? 14.282 24.239 -0.151 1.00 47.00 592 ALA A N 1
ATOM 4708 C CA . ALA A 1 592 ? 14.099 23.559 -1.401 1.00 47.00 592 ALA A CA 1
ATOM 4709 C C . ALA A 1 592 ? 14.803 24.284 -2.572 1.00 47.00 592 ALA A C 1
ATOM 4711 O O . ALA A 1 592 ? 14.659 23.848 -3.716 1.00 47.00 592 ALA A O 1
ATOM 4712 N N . MET A 1 593 ? 15.541 25.375 -2.304 1.00 36.31 593 MET A N 1
ATOM 4713 C CA . MET A 1 593 ? 16.320 26.137 -3.286 1.00 36.31 593 MET A CA 1
ATOM 4714 C C . MET A 1 593 ? 17.818 25.961 -3.175 1.00 36.31 593 MET A C 1
ATOM 4716 O O . MET A 1 593 ? 18.343 25.715 -2.066 1.00 36.31 593 MET A O 1
#

Organism: Talaromyces pinophilus (NCBI:txid128442)

Radius of gyration: 30.77 Å; chains: 1; bounding box: 100×80×81 Å

pLDDT: mean 73.49, std 21.68, range [23.03, 98.12]

InterPro domains:
  IPR038921 Uncharacterized protein YOR389W-like [PTHR35204] (283-524)
  IPR060533 YPL277C-like, N-terminal domain [PF27671] (9-122)

Sequence (593 aa):
MSYGIMGSERNSHILTYQTTKQTGCLYFDGESATLFGSGMMDAQMLFIYGNVTGPHVDDGRRFRGLEDEYNRASGLCQWVKDKSLGGLGWGVEGIVRMNAGFEMIWCNFTSPSVRLLTKTNATAPLLREVDEDAVSEDRNIEARSEKTGGRATVPEYTNTSPGYYPLPTDTSPPDRSKEPDQPPMPPSWRSSAQEPFLASQTWGWFESATWHYGSTGMGAGRGESRVKPLTCGFLTFYDPIYQEQQLDRAVTERKKLNLTTDGYWMGPGTQESRKAALKELTRRKRYHSLRNISAADAHIMSIAAERVLKSLEFNKSDRSRAGPSMKNCTEIDWRAVTNDIVQRYAPRLQQLNTIFARRSNIDMKNSTATRSWFMGLRQHTHFLLMPYFEYPTQSTNQDEIAMLAQQTLSRCQYQYTRLLAPDLNTVGLTPEEALIMSAVEETLGNICLWVVSAGLAVEQEWLDRFDSLQSSSSLISRINIWQTGLEELMAWLGWVDQWSYCKNGCAQDEVCFIPMWPMDNIDQPGRRIWPGPGGGPGYGYRYGRPGTRYPSYNDRNDNSEGPPGKRPKGPPNWSTNEESLWEPKCIKTEYAM

Secondary structure (DSSP, 8-state):
--HHHHTTSTT-EEEEEEESS--EEEEPTTTTT--SSSSTTHHHHHHHHSSSS-S--TTS-S--THHHHHHHHHHHHHHHHHTTSEETTEEEEEEEEESSSEEEEES-TTSTTEEEEEEEE--PPPPPP--GGGTT-TTS-SS--------------------SSPPPS-----SS----SS--PPPSS--TTT-TTTTTHHHHHHHHHHTT-SEETTEE----SS----GGG---TTSGGGTTTTHHHHHHHHHHHTB-TT--B----SSS-HHHHHHHHHHGGG----TT--HHHHHHHHHHHHHHHHHT-GGG--SSSS----TTS----HHHHHHHHHHHHHHHHHHHHHHHHHGGGS-TT-HHHHHHHHHHHHHHHHHHHTTT----SSPPPHHHHHHHHHHHHHHHHTTTTGGG-GGG------HHHHHHHHHHHHHHHHHHHHHHHHHHHHHHHHIIIIIS----S-HHHHHHHHHHHHHHHHHHH--HHHH-S-TT---TTEEEE---TT-TTTTSTT--SS-PSP---------------------------PPPPP----SSS----GGGGGS-EEEETTTT-

Foldseek 3Di:
DDCLQAVQDPFDKDWDKDFPDDADAAEDDLQLVDPDDFQSVQLLQLQQPLGRPHDDDPPPDPDPDVQVVVVSLQSVLVSCVVLVQDDQAWGHQWYWGHFLAIDIRGSFQVRPRMFTADIGGSHDFWDDDDDPVPPPPPPPPPPDPDDDPPPDPPPPPPDDDDDVRDGDPPRPRPPDPCPPPDDPDRPADDPPRTRPCNLQSVVVVSCVRCVQPQAALVGGGPHPPSDDDDQLLDDDCPPPVNVVLCVVVLVVCCVVLVADPVGHGPADDPPDDSVVSLVVLLCVVSPNHSPPGDSVNSVVSNVVSSVSSVLQPRVPQDPDPDGDPSVQAPPPPLVVVVVCVCRVVLVLLVVLLVLLVCVVVFDCVPPVRVVVSLVVNLVSLCVLQVVQADDDPDDADPVRLVVRLVSSLVCQLCVPCPCVPVVNVPDDHDPSVVSSSVVSSVLRNLVSVLSSVLNVVSVVVCCCVVVHPDDDDDPVVSSVVSSVSSSSSSSNNSPLVSVAWDVVDAPPQWDWDQAIPLCNPLVDPPDDSDPDPDDDDDDDDDDDDDDDDDDDDDDDDDDDDDDPDDDPDDDPPPDDPVVRNRHIDIDGVVSSD

=== Feature glossary ===
The record interleaves many kinds of information about one protein. Here is each kind framed as the question it answers.

Q: What known structures does this most resemble?
A: Structural nearest neighbors (via Foldseek easy-search vs the PDB). Reported per hit: target PDB id, E-value, and alignment TM-score. A TM-score above ~0.5 is the conventional threshold for 'same fold'.

Q: Where is each backbone atom in 3D?
A: The mmCIF table is the protein's shape written out atom by atom. For each backbone N, Cα, C, and carbonyl O, it records an (x, y, z) coordinate triple in Å plus the residue type, chain letter, and residue number.

Q: What are the backbone torsion angles?
A: The φ/ψ torsion pair specifies the backbone conformation at each residue. φ rotates about the N–Cα bond, ψ about the Cα–C bond. Steric clashes forbid most of the (φ, ψ) plane — the allowed regions (α-helix basin, β-sheet basin, left-handed helix) are the Ramachandran-allowed regions.

Q: Which residues are buried vs exposed?
A: Solvent-accessible surface area (SASA) is the area in Å² traced out by the centre of a 1.4 Å probe sphere (a water molecule) rolled over the protein's van der Waals surface (Shrake–Rupley / Lee–Richards construction). Buried residues have near-zero SASA; fully exposed residues can exceed 200 Å². The total SASA scales roughly with the number of surface residues.

Q: How confident is the AlphaFold model at each residue?
A: pLDDT is the predicted lDDT-Cα score: AlphaFold's confidence that the local environment of each residue (all inter-atomic distances within 15 Å) is correctly placed. It is a per-residue number between 0 and 100, with higher meaning more reliable.

Q: What does the local fold look like, residue by residue?
A: 3Di is Foldseek's structural alphabet. Each residue is assigned one of twenty discrete states based on how its Cα sits relative to its spatial (not sequential) neighbors. Aligning 3Di strings finds structural homologs roughly as well as full 3D superposition, but orders of magnitude faster.

Q: How big and how compact is the whole molecule?
A: Radius of gyration (Rg) is the root-mean-square distance of Cα atoms from their centroid — a single number for overall size and compactness. A globular domain of N residues has Rg ≈ 2.2·N^0.38 Å; an extended or disordered chain has a much larger Rg. The Cα contact count is the number of residue pairs whose Cα atoms are within 8 Å and are more than four positions apart in sequence — a standard proxy for tertiary packing density. The bounding box is the smallest axis-aligned box enclosing all Cα atoms.

Q: Which residues are in helices, strands, or loops?
A: DSSP 8-state secondary structure assigns each residue one of H (α-helix), G (3₁₀-helix), I (π-helix), E (extended β-strand), B (isolated β-bridge), T (hydrogen-bonded turn), S (bend), or '-' (coil). The assignment is computed from backbone hydrogen-bond geometry via the Kabsch–Sander algorithm.

Q: How mobile is each atom in the crystal?
A: Crystallographic B-factors measure how much each atom's electron density is smeared out, in Å². They rise in mobile loops and surface residues and fall in the buried interior. In AlphaFold models this column is repurposed to hold pLDDT instead.

Q: What if only a Cα trace is available?
A: P-SEA three-state annotation labels each residue as helix, strand, or coil based purely on the geometry of the Cα trace. It serves as a fallback when the full backbone (and thus DSSP) is unavailable.

Q: What family and function is it annotated with?
A: Database cross-references. InterPro integrates a dozen domain/family signature databases into unified entries with residue-range hits. GO terms attach function/process/location labels with evidence codes. CATH codes position the fold in a four-level structural taxonomy. Organism is the NCBI-taxonomy species name.

Q: Are the domains correctly placed relative to each other?
A: Predicted Aligned Error (PAE) is an AlphaFold confidence matrix: entry (i, j) is the expected error in the position of residue j, in ångströms, when the prediction is superimposed on the true structure at residue i. Low PAE within a block of residues means that block is internally rigid and well-predicted; high PAE between two blocks means their relati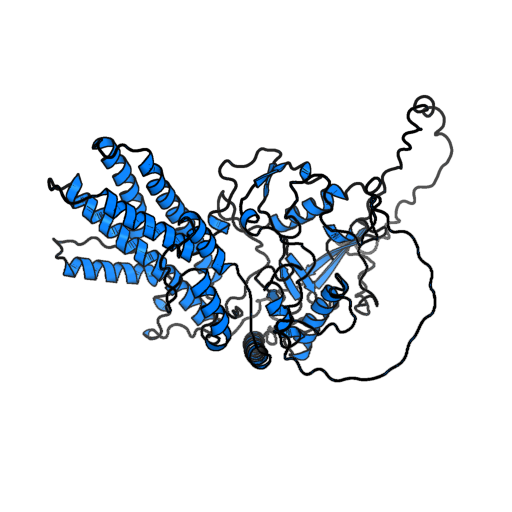ve placement is uncertain even if each block individually is confident.

Q: What do the diagnostic plots show?
A: Three diagnostic plots accompany the record. The Cα contact map visualizes the tertiary structure as a 2D adjacency matrix (8 Å cutoff, sequence-local contacts suppressed). The Ramachandran plot shows the distribution of backbone (φ, ψ) torsions, with points in the α and β basins reflecting secondary structure content. The PAE plot shows AlphaFold's inter-residue confidence as a color matrix.

Q: What is the amino-acid chain?
A: Primary structure: the covalent order of the twenty standard amino acids along the backbone. Two proteins with the same sequence will (almost always) fold to the same structure; two with 30% identity often share a fold but not the details.

Q: What do the rendered images show?
A: The six renders are orthographic views along the three Cartesian axes in both directions. Representation (cartoon, sticks, or surface) and color scheme (sequence-rainbow or by-chain) vary across proteins so the training set covers all the common visualization conventions.